Protein AF-A0A2V7Y3M6-F1 (afdb_monomer)

Solvent-accessible surface area (backbone atoms only — not comparable to full-atom values): 28919 Å² total; per-residue (Å²): 132,82,66,68,63,63,57,52,54,53,49,52,51,51,51,50,50,49,43,51,53,42,37,55,42,20,56,17,29,78,32,62,49,67,65,28,40,53,44,47,48,45,1,38,44,25,54,43,67,71,49,81,38,46,51,26,50,72,40,78,95,58,60,20,26,32,31,8,20,54,44,14,47,62,33,9,50,41,31,71,76,43,64,44,71,60,30,30,38,53,51,43,25,49,48,34,48,51,34,49,50,51,52,32,55,52,46,38,70,76,40,69,86,49,59,60,68,58,50,44,50,45,60,65,57,21,42,47,45,44,57,49,21,16,36,66,35,56,65,19,67,27,47,36,24,30,37,40,20,51,57,6,45,38,37,41,24,74,70,52,37,80,75,85,48,58,53,46,59,14,20,15,30,30,20,23,13,41,33,42,21,47,14,43,40,84,44,30,66,69,49,50,62,56,53,54,51,26,46,55,54,27,43,76,76,33,66,69,54,22,51,46,31,53,52,26,15,50,54,19,22,47,64,44,33,53,52,33,47,65,21,36,67,76,46,34,77,70,62,25,40,32,49,51,71,64,44,62,39,83,50,89,69,62,76,70,52,46,59,54,41,43,54,42,48,40,32,42,55,14,42,45,42,71,79,74,68,32,96,42,75,47,47,36,52,49,52,40,63,79,37,57,83,49,42,66,34,48,52,55,25,41,47,43,18,53,50,43,36,52,48,49,63,55,52,68,74,56,86,66,94,63,65,90,39,48,66,44,50,49,54,49,54,54,52,48,38,50,49,55,49,59,52,48,26,32,37,75,64,77,90,50,56,74,66,50,47,57,52,35,58,57,29,37,51,48,47,52,58,46,45,62,78,61,71,42,75,70,51,52,52,52,50,50,52,50,49,52,37,37,49,53,34,53,55,50,49,25,64,70,36,31,76,40,10,54,68,60,61,38,65,38,50,37,44,15,47,64,66,40,39,43,50,42,61,54,76,71,57,85,70,40,71,70,43,74,72,36,81,86,61,60,80,71,67,83,56,91,57,56,46,56,73,29,44,39,80,75,45,76,47,79,47,59,69,94,44,28,36,36,32,47,35,28,42,32,23,70,28,86,78,42,14,33,30,50,38,26,35,38,41,41,26,18,28,89,88,65,49,75,78,46,74,49,74,52,68,41,76,48,79,41,42,46,69,35,74,48,75,49,79,43,74,77,31,74,52,64,86,61,47,74,46,74,48,78,44,78,76,38,41,49,82,28,47,24,72,70,65,71,69,46,75,75,77,74,77,72,77,78,130

pLDDT: mean 93.57, std 9.63, range [36.75, 98.88]

Nearest PDB structures (foldseek):
  6hpd-assembly1_A  TM=5.943E-01  e=6.501E-02  Formosa agariphila KMM 3901
  5t9g-assembly1_A  TM=5.986E-01  e=7.079E-02  Bacteroides uniformis
  5t9a-assembly2_B  TM=5.410E-01  e=1.232E-01  Bacteroides uniformis
  5vi0-assembly1_A  TM=1.814E-01  e=8.804E-04  Pseudomonas fluorescens
  3fn9-assembly2_C  TM=4.479E-01  e=6.767E-01  Bacteroides fragilis NCTC 9343

Sequence (561 aa):
MQPRWRGTVAWTMALAAAFACRLAFGLSHDFWFEDETQIFLIGVRHHATGAWPYFGPDVVWTRSQIPGALQGLLVGLPMDVIAVPEAPFVLLNLLSTAALALLCAYVCRRLPSLPAWLVFGWALAAPWTLHYSTHVVNPSYVLPGSILFFLGFLETFPATSAGLLRLPLAAALMGFGVCWVMQLHLSWVLLVPFAALALAARAREGPGRFAVAAGAMAAGALGSGSLLLPTLWRFGADAGTGGVQRNLRPHLVAPWVLATIAGRFLSFASLEINRFLEITRSKRLFLLHAHPWLVPLAAVTALFGVLHPIAMAVLWFRRRAGPPEWAAIRWLAVGTVVLIYLSYFFAYEPPQAHAFYVVAPLALVYAFYSWNLIDAPRWRRVAAAALATSVAYHAGLAGVKSGRSLYHDRAVPAVAVLQRVPPVLARRREYSMDARLDPAAGREPDVPGEALRDLQLAASTWSRPWGIALWTLTVRNRATAAAYRDVRYQCRYRAADGRVVRESEGLLEEVVQPGTERTVEVVDGRTSEEAVSAELRLLGAEKLLPLRAALAPAPRASAAP

Secondary structure (DSSP, 8-state):
---HHHHHHHHHHHHHHHHHHHHHHHHTS--SSHHHHHHHHHHHHHHHH-----EEEEEGGGTEEEESSHHHHHHHHHHHHS-STTHHHHHHHHHHHHHHHHHHHHHHHH-TTS-HHHHHHHHHH-HHHHHTTTSSSHHHHHHHHHHHHHHHHHHHSGGG--SSS-HHHHHHHHHHHHHHHHTT-GGGGGHHHHHHHHHHHHHHT-HHHHHHHHHHHHHHHHHHHGGGHHHHHHHHHHHTTTTGGGGB---PPPTHHHHHHHHHHHHTTTT--HHHH-SSHHHHHHHHHH-GGGHHHHHHHHHHHHHHHHHHHHHTT------TTHHHHHHHHHHHHHHHHHHTTTBSS---GGGGGGGHHHHHHHHHHHHHTT--HHHHHHHHHHHHHHHHHHHHHHHHHGGGSTTTTTHHHHHHHHTT-GGGT----TT-HHHHT-TTS------TTHHHHHEEEEEEEEE-GGGEEEEEEEEEE--SS-EEEEEEEEEEEE-TTS-EEEEEEEEE---B-TT-EEEEEEEEEE--TT--EEEEEEEEEEEE--HHHHTSPPPP-----

Foldseek 3Di:
DPDPVVVVVVVVVVLVVLLVLLQLLQQLFFQLDPQNLQLLLLQLLCQLPVDQSQWHGADVVLLFTQGFRLSNCLNNVLCNVPLANSSSLSSQSVLLSVLQVVLLVVLCVQQVLDDSCLSNLLSSQAPLSSVLGRYRGLSNQLRNLLSLQVQLLLCLAVLRRPPPDDLLSSLLSNLLSLLSNSRRAPLSVLSVVSNVNSLVNQVVVHDVSSCSSVVSSVVSNCVNNVRLVVLCVVLNPPCSNRSCLSQFDADDDDPCLLVVLLLLLLLLSWLACPVPQDPDPLSNVVLCVVPVVLVVLCVLSNVRSPVLSVLLVVLLPDPDPFRSSLVVLSVVSSVSSVSLSVVVSTGPDRSDSSNNCSCSSSSSSSSSSSCSVVDDPVVVVVSVVNSVSSSVSSVVSSVSSSCSGCVVCVLQSSLCRPLSPSLSSHQNDPSGPVCVVDPVVPPPPQPFCPQVVFKDFPDWDWDQVPQWIKIWTKIFGQDPWKKWAFWKKKKFFAAPVRDTQDIDIGTDSDIHAHGDMDIDMDTGGGHDPRGPDMDMDTRGTGIGGHSVNSPDPDPDPPPDD

Mean predicted aligned error: 4.74 Å

Structure (mmCIF, N/CA/C/O backbone):
data_AF-A0A2V7Y3M6-F1
#
_entry.id   AF-A0A2V7Y3M6-F1
#
loop_
_atom_site.group_PDB
_atom_site.id
_atom_site.type_symbol
_atom_site.label_atom_id
_atom_site.label_alt_id
_atom_site.label_comp_id
_atom_site.label_asym_id
_atom_site.label_entity_id
_atom_site.label_seq_id
_atom_site.pdbx_PDB_ins_code
_atom_site.Cartn_x
_atom_site.Cartn_y
_atom_site.Cartn_z
_atom_site.occupancy
_atom_site.B_iso_or_equiv
_atom_site.auth_seq_id
_atom_site.auth_comp_id
_atom_site.auth_asym_id
_atom_site.auth_atom_id
_atom_site.pdbx_PDB_model_num
ATOM 1 N N . MET A 1 1 ? 4.471 -19.618 40.803 1.00 41.97 1 MET A N 1
ATOM 2 C CA . MET A 1 1 ? 4.731 -18.409 39.988 1.00 41.97 1 MET A CA 1
ATOM 3 C C . MET A 1 1 ? 5.610 -18.795 38.806 1.00 41.97 1 MET A C 1
ATOM 5 O O . MET A 1 1 ? 6.800 -19.001 38.998 1.00 41.97 1 MET A O 1
ATOM 9 N N . GLN A 1 2 ? 5.049 -18.965 37.604 1.00 36.75 2 GLN A N 1
ATOM 10 C CA . GLN A 1 2 ? 5.895 -19.108 36.414 1.00 36.75 2 GLN A CA 1
ATOM 11 C C . GLN A 1 2 ? 6.606 -17.769 36.149 1.00 36.75 2 GLN A C 1
ATOM 13 O O . GLN A 1 2 ? 5.961 -16.720 36.240 1.00 36.75 2 GLN A O 1
ATOM 18 N N . PRO A 1 3 ? 7.918 -17.766 35.867 1.00 39.66 3 PRO A N 1
ATOM 19 C CA . PRO A 1 3 ? 8.665 -16.532 35.700 1.00 39.66 3 PRO A CA 1
ATOM 20 C C . PRO A 1 3 ? 8.133 -15.710 34.519 1.00 39.66 3 PRO A C 1
ATOM 22 O O . PRO A 1 3 ? 8.209 -16.139 33.367 1.00 39.66 3 PRO A O 1
ATOM 25 N N . ARG A 1 4 ? 7.650 -14.494 34.808 1.00 58.94 4 ARG A N 1
ATOM 26 C CA . ARG A 1 4 ? 7.164 -13.511 33.819 1.00 58.94 4 ARG A CA 1
ATOM 27 C C . ARG A 1 4 ? 8.164 -13.246 32.676 1.00 58.94 4 ARG A C 1
ATOM 29 O O . ARG A 1 4 ? 7.734 -12.913 31.578 1.00 58.94 4 ARG A O 1
ATOM 36 N N . TRP A 1 5 ? 9.469 -13.458 32.892 1.00 54.53 5 TRP A N 1
ATOM 37 C CA . TRP A 1 5 ? 10.514 -13.241 31.880 1.00 54.53 5 TRP A CA 1
ATOM 38 C C . TRP A 1 5 ? 10.468 -14.230 30.705 1.00 54.53 5 TRP A C 1
ATOM 40 O O . TRP A 1 5 ? 10.748 -13.829 29.577 1.00 54.53 5 TRP A O 1
ATOM 50 N N . ARG A 1 6 ? 10.054 -15.492 30.922 1.00 64.31 6 ARG A N 1
ATOM 51 C CA . ARG A 1 6 ? 9.938 -16.481 29.829 1.00 64.31 6 ARG A CA 1
ATOM 52 C C . ARG A 1 6 ? 8.877 -16.067 28.809 1.00 64.31 6 ARG A C 1
ATOM 54 O O . ARG A 1 6 ? 9.055 -16.289 27.616 1.00 64.31 6 ARG A O 1
ATOM 61 N N . GLY A 1 7 ? 7.812 -15.411 29.277 1.00 82.06 7 GLY A N 1
ATOM 62 C CA . GLY A 1 7 ? 6.776 -14.842 28.418 1.00 82.06 7 GLY A CA 1
ATOM 63 C C . GLY A 1 7 ? 7.299 -13.688 27.564 1.00 82.06 7 GLY A C 1
ATOM 64 O O . GLY A 1 7 ? 7.069 -13.679 26.360 1.00 82.06 7 GLY A O 1
ATOM 65 N N . THR A 1 8 ? 8.041 -12.748 28.158 1.00 86.12 8 THR A N 1
ATOM 66 C CA . THR A 1 8 ? 8.584 -11.590 27.429 1.00 86.12 8 THR A CA 1
ATOM 67 C C . THR A 1 8 ? 9.557 -12.010 26.332 1.00 86.12 8 THR A C 1
ATOM 69 O O . THR A 1 8 ? 9.418 -11.553 25.204 1.00 86.12 8 THR A O 1
ATOM 72 N N . VAL A 1 9 ? 10.499 -12.915 26.625 1.00 89.19 9 VAL A N 1
ATOM 73 C CA . VAL A 1 9 ? 11.475 -13.385 25.625 1.00 89.19 9 VAL A CA 1
ATOM 74 C C . VAL A 1 9 ? 10.773 -14.085 24.462 1.00 89.19 9 VAL A C 1
ATOM 76 O O . VAL A 1 9 ? 11.040 -13.756 23.309 1.00 89.19 9 VAL A O 1
ATOM 79 N N . ALA A 1 10 ? 9.835 -14.995 24.741 1.00 90.38 10 ALA A N 1
ATOM 80 C CA . ALA A 1 10 ? 9.083 -15.685 23.694 1.00 90.38 10 ALA A CA 1
ATOM 81 C C . ALA A 1 10 ? 8.292 -14.708 22.804 1.00 90.38 10 ALA A C 1
ATOM 83 O O . ALA A 1 10 ? 8.295 -14.854 21.584 1.00 90.38 10 ALA A O 1
ATOM 84 N N . TRP A 1 11 ? 7.667 -13.682 23.392 1.00 90.88 11 TRP A N 1
ATOM 85 C CA . TRP A 1 11 ? 6.957 -12.644 22.638 1.00 90.88 11 TRP A CA 1
ATOM 86 C C . TRP A 1 11 ? 7.885 -11.786 21.782 1.00 90.88 11 TRP A C 1
ATOM 88 O O . TRP A 1 11 ? 7.572 -11.537 20.619 1.00 90.88 11 TRP A O 1
ATOM 98 N N . THR A 1 12 ? 9.031 -11.368 22.320 1.00 93.19 12 THR A N 1
ATOM 99 C CA . THR A 1 12 ? 10.034 -10.620 21.554 1.00 93.19 12 THR A CA 1
ATOM 100 C C . THR A 1 12 ? 10.541 -11.443 20.373 1.00 93.19 12 THR A C 1
ATOM 102 O O . THR A 1 12 ? 10.586 -10.938 19.255 1.00 93.19 12 THR A O 1
ATOM 105 N N . MET A 1 13 ? 10.842 -12.728 20.586 1.00 95.25 13 MET A N 1
ATOM 106 C CA . MET A 1 13 ? 11.261 -13.636 19.514 1.00 95.25 13 MET A CA 1
ATOM 107 C C . MET A 1 13 ? 10.159 -13.845 18.471 1.00 95.25 13 MET A C 1
ATOM 109 O O . MET A 1 13 ? 10.444 -13.837 17.278 1.00 95.25 13 MET A O 1
ATOM 113 N N . ALA A 1 14 ? 8.899 -13.976 18.893 1.00 94.31 14 ALA A N 1
ATOM 114 C CA . ALA A 1 14 ? 7.768 -14.105 17.977 1.00 94.31 14 ALA A CA 1
ATOM 115 C C . ALA A 1 14 ? 7.570 -12.843 17.120 1.00 94.31 14 ALA A C 1
ATOM 117 O O . ALA A 1 14 ? 7.329 -12.952 15.919 1.00 94.31 14 ALA A O 1
ATOM 118 N N . LEU A 1 15 ? 7.711 -11.648 17.704 1.00 95.50 15 LEU A N 1
ATOM 119 C CA . LEU A 1 15 ? 7.644 -10.387 16.960 1.00 95.50 15 LEU A CA 1
ATOM 120 C C . LEU A 1 15 ? 8.829 -10.217 16.006 1.00 95.50 15 LEU A C 1
ATOM 122 O O . LEU A 1 15 ? 8.625 -9.790 14.873 1.00 95.50 15 LEU A O 1
ATOM 126 N N . ALA A 1 16 ? 10.039 -10.590 16.426 1.00 97.62 16 ALA A N 1
ATOM 127 C CA . ALA A 1 16 ? 11.216 -10.579 15.561 1.00 97.62 16 ALA A CA 1
ATOM 128 C C . ALA A 1 16 ? 11.060 -11.555 14.382 1.00 97.62 16 ALA A C 1
ATOM 130 O O . ALA A 1 16 ? 11.343 -11.194 13.242 1.00 97.62 16 ALA A O 1
ATOM 131 N N . ALA A 1 17 ? 10.535 -12.758 14.630 1.00 97.06 17 ALA A N 1
ATOM 132 C CA . ALA A 1 17 ? 10.226 -13.726 13.581 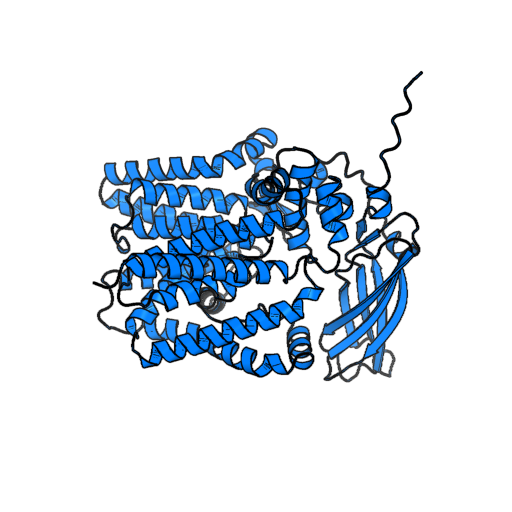1.00 97.06 17 ALA A CA 1
ATOM 133 C C . ALA A 1 17 ? 9.138 -13.206 12.629 1.00 97.06 17 ALA A C 1
ATOM 135 O O . ALA A 1 17 ? 9.282 -13.326 11.414 1.00 97.06 17 ALA A O 1
ATOM 136 N N . ALA A 1 18 ? 8.080 -12.578 13.154 1.00 96.50 18 ALA A N 1
ATOM 137 C CA . ALA A 1 18 ? 7.036 -11.971 12.332 1.00 96.50 18 ALA A CA 1
ATOM 138 C C . ALA A 1 18 ? 7.582 -10.821 11.473 1.00 96.50 18 ALA A C 1
ATOM 140 O O . ALA A 1 18 ? 7.265 -10.749 10.288 1.00 96.50 18 ALA A O 1
ATOM 141 N N . PHE A 1 19 ? 8.439 -9.963 12.036 1.00 98.38 19 PHE A N 1
ATOM 142 C CA . PHE A 1 19 ? 9.156 -8.931 11.287 1.00 98.38 19 PHE A CA 1
ATOM 143 C C . PHE A 1 19 ? 10.001 -9.544 10.163 1.00 98.38 19 PHE A C 1
ATOM 145 O O . PHE A 1 19 ? 9.866 -9.130 9.016 1.00 98.38 19 PHE A O 1
ATOM 152 N N . ALA A 1 20 ? 10.813 -10.562 10.465 1.00 98.25 20 ALA A N 1
ATOM 153 C CA . ALA A 1 20 ? 11.658 -11.225 9.476 1.00 98.25 20 ALA A CA 1
ATOM 154 C C . ALA A 1 20 ? 10.833 -11.868 8.349 1.00 98.25 20 ALA A C 1
ATOM 156 O O . ALA A 1 20 ? 11.165 -11.704 7.179 1.00 98.25 20 ALA A O 1
ATOM 157 N N . CYS A 1 21 ? 9.719 -12.530 8.681 1.00 97.88 21 CYS A N 1
ATOM 158 C CA . CYS A 1 21 ? 8.809 -13.108 7.689 1.00 97.88 21 CYS A CA 1
ATOM 159 C C . CYS A 1 21 ? 8.184 -12.031 6.793 1.00 97.88 21 CYS A C 1
ATOM 161 O O . CYS A 1 21 ? 8.125 -12.200 5.578 1.00 97.88 21 CYS A O 1
ATOM 163 N N . ARG A 1 22 ? 7.732 -10.916 7.379 1.00 98.19 22 ARG A N 1
ATOM 164 C CA . ARG A 1 22 ? 7.139 -9.788 6.643 1.00 98.19 22 ARG A CA 1
ATOM 165 C C . ARG A 1 22 ? 8.155 -9.114 5.723 1.00 98.19 22 ARG A C 1
ATOM 167 O O . ARG A 1 22 ? 7.837 -8.848 4.567 1.00 98.19 22 ARG A O 1
ATOM 174 N N . LEU A 1 23 ? 9.381 -8.919 6.208 1.00 98.44 23 LEU A N 1
ATOM 175 C CA . LEU A 1 23 ? 10.483 -8.379 5.420 1.00 98.44 23 LEU A CA 1
ATOM 176 C C . LEU A 1 23 ? 10.845 -9.311 4.259 1.00 98.44 23 LEU A C 1
ATOM 178 O O . LEU A 1 23 ? 10.915 -8.853 3.124 1.00 98.44 23 LEU A O 1
ATOM 182 N N . ALA A 1 24 ? 11.012 -10.610 4.519 1.00 97.94 24 ALA A N 1
ATOM 183 C CA . ALA A 1 24 ? 11.293 -11.601 3.482 1.00 97.94 24 ALA A CA 1
ATOM 184 C C . ALA A 1 24 ? 10.176 -11.658 2.429 1.00 97.94 24 ALA A C 1
ATOM 186 O O . ALA A 1 24 ? 10.457 -11.724 1.234 1.00 97.94 24 ALA A O 1
ATOM 187 N N . PHE A 1 25 ? 8.915 -11.569 2.862 1.00 98.00 25 PHE A N 1
ATOM 188 C CA . PHE A 1 25 ? 7.766 -11.489 1.966 1.00 98.00 25 PHE A CA 1
ATOM 189 C C . PHE A 1 25 ? 7.832 -10.247 1.067 1.00 98.00 25 PHE A C 1
ATOM 191 O O . PHE A 1 25 ? 7.741 -10.377 -0.149 1.00 98.00 25 PHE A O 1
ATOM 198 N N . GLY A 1 26 ? 8.045 -9.058 1.643 1.00 97.25 26 GLY A N 1
ATOM 199 C CA . GLY A 1 26 ? 8.154 -7.809 0.882 1.00 97.25 26 GLY A CA 1
ATOM 200 C C . GLY A 1 26 ? 9.325 -7.800 -0.101 1.00 97.25 26 GLY A C 1
ATOM 201 O O . GLY A 1 26 ? 9.169 -7.371 -1.239 1.00 97.25 26 GLY A O 1
ATOM 202 N N . LEU A 1 27 ? 10.471 -8.342 0.314 1.00 97.31 27 LEU A N 1
ATOM 203 C CA . LEU A 1 27 ? 11.674 -8.482 -0.510 1.00 97.31 27 LEU A CA 1
ATOM 204 C C . LEU A 1 27 ? 11.543 -9.511 -1.640 1.00 97.31 27 LEU A C 1
ATOM 206 O O . LEU A 1 27 ? 12.323 -9.458 -2.583 1.00 97.31 27 LEU A O 1
ATOM 210 N N . SER A 1 28 ? 10.587 -10.437 -1.547 1.00 96.69 28 SER A N 1
ATOM 211 C CA . SER A 1 28 ? 10.318 -11.454 -2.576 1.00 96.69 28 SER A CA 1
ATOM 212 C C . SER A 1 28 ? 9.173 -11.060 -3.511 1.00 96.69 28 SER A C 1
ATOM 214 O O . SER A 1 28 ? 8.816 -11.830 -4.399 1.00 96.69 28 SER A O 1
ATOM 216 N N . HIS A 1 29 ? 8.557 -9.898 -3.293 1.00 93.50 29 HIS A N 1
ATOM 217 C CA . HIS A 1 29 ? 7.402 -9.448 -4.057 1.00 93.50 29 HIS A CA 1
ATOM 218 C C . HIS A 1 29 ? 7.790 -8.446 -5.149 1.00 93.50 29 HIS A C 1
ATOM 220 O O . HIS A 1 29 ? 8.953 -8.094 -5.298 1.00 93.50 29 HIS A O 1
ATOM 226 N N . ASP A 1 30 ? 6.792 -8.021 -5.914 1.00 92.44 30 ASP A N 1
ATOM 227 C CA . ASP A 1 30 ? 6.889 -7.223 -7.126 1.00 92.44 30 ASP A CA 1
ATOM 228 C C . ASP A 1 30 ? 7.652 -5.902 -6.857 1.00 92.44 30 ASP A C 1
ATOM 230 O O . ASP A 1 30 ? 7.295 -5.149 -5.952 1.00 92.44 30 ASP A O 1
ATOM 234 N N . PHE A 1 31 ? 8.727 -5.640 -7.611 1.00 95.56 31 PHE A N 1
ATOM 235 C CA . PHE A 1 31 ? 9.519 -4.393 -7.531 1.00 95.56 31 PHE A CA 1
ATOM 236 C C . PHE A 1 31 ? 9.559 -3.627 -8.858 1.00 95.56 31 PHE A C 1
ATOM 238 O O . PHE A 1 31 ? 9.617 -2.400 -8.871 1.00 95.56 31 PHE A O 1
ATOM 245 N N . TRP A 1 32 ? 9.528 -4.355 -9.974 1.00 94.00 32 TRP A N 1
ATOM 246 C CA . TRP A 1 32 ? 9.719 -3.795 -11.315 1.00 94.00 32 TRP A CA 1
ATOM 247 C C . TRP A 1 32 ? 8.474 -3.145 -11.906 1.00 94.00 32 TRP A C 1
ATOM 249 O O . TRP A 1 32 ? 8.559 -2.510 -12.953 1.00 94.00 32 TRP A O 1
ATOM 259 N N . PHE A 1 33 ? 7.345 -3.228 -11.206 1.00 91.69 33 PHE A N 1
ATOM 260 C CA . PHE A 1 33 ? 6.173 -2.447 -11.551 1.00 91.69 33 PHE A CA 1
ATOM 261 C C . PHE A 1 33 ? 6.468 -0.949 -11.452 1.00 91.69 33 PHE A C 1
ATOM 263 O O . PHE A 1 33 ? 7.284 -0.471 -10.655 1.00 91.69 33 PHE A O 1
ATOM 270 N N . GLU A 1 34 ? 5.774 -0.215 -12.312 1.00 91.12 34 GLU A N 1
ATOM 271 C CA . GLU A 1 34 ? 5.958 1.215 -12.496 1.00 91.12 34 GLU A CA 1
ATOM 272 C C . GLU A 1 34 ? 5.750 1.988 -11.181 1.00 91.12 34 GLU A C 1
ATOM 274 O O . GLU A 1 34 ? 6.570 2.831 -10.834 1.00 91.12 34 GLU A O 1
ATOM 279 N N . ASP A 1 35 ? 4.706 1.701 -10.397 1.00 93.00 35 ASP A N 1
ATOM 280 C CA . ASP A 1 35 ? 4.457 2.447 -9.156 1.00 93.00 35 ASP A CA 1
ATOM 281 C C . ASP A 1 35 ? 5.563 2.215 -8.112 1.00 93.00 35 ASP A C 1
ATOM 283 O O . ASP A 1 35 ? 6.096 3.179 -7.563 1.00 93.00 35 ASP A O 1
ATOM 287 N N . GLU A 1 36 ? 5.976 0.970 -7.880 1.00 95.81 36 GLU A N 1
ATOM 288 C CA . GLU A 1 36 ? 7.053 0.601 -6.958 1.00 95.81 36 GLU A CA 1
ATOM 289 C C . GLU A 1 36 ? 8.380 1.254 -7.350 1.00 95.81 36 GLU A C 1
ATOM 291 O O . GLU A 1 36 ? 9.049 1.884 -6.522 1.00 95.81 36 GLU A O 1
ATOM 296 N N . THR A 1 37 ? 8.724 1.177 -8.637 1.00 95.38 37 THR A N 1
ATOM 297 C CA . THR A 1 37 ? 9.925 1.810 -9.186 1.00 95.38 37 THR A CA 1
ATOM 298 C C . THR A 1 37 ? 9.876 3.325 -8.986 1.00 95.38 37 THR A C 1
ATOM 300 O O . THR A 1 37 ? 10.858 3.919 -8.537 1.00 95.38 37 THR A O 1
ATOM 303 N N . GLN A 1 38 ? 8.749 3.972 -9.293 1.00 95.81 38 GLN A N 1
ATOM 304 C CA . GLN A 1 38 ? 8.611 5.424 -9.178 1.00 95.81 38 GLN A CA 1
ATOM 305 C C . GLN A 1 38 ? 8.709 5.888 -7.721 1.00 95.81 38 GLN A C 1
ATOM 307 O O . GLN A 1 38 ? 9.372 6.890 -7.450 1.00 95.81 38 GLN A O 1
ATOM 312 N N . ILE A 1 39 ? 8.126 5.149 -6.770 1.00 97.62 39 ILE A N 1
ATOM 313 C CA . ILE A 1 39 ? 8.270 5.438 -5.336 1.00 97.62 39 ILE A CA 1
ATOM 314 C C . ILE A 1 39 ? 9.717 5.269 -4.876 1.00 97.62 39 ILE A C 1
ATOM 316 O O . ILE A 1 39 ? 10.242 6.139 -4.173 1.00 97.62 39 ILE A O 1
ATOM 320 N N . PHE A 1 40 ? 10.379 4.191 -5.296 1.00 97.94 40 PHE A N 1
ATOM 321 C CA . PHE A 1 40 ? 11.787 3.962 -4.990 1.00 97.94 40 PHE A CA 1
ATOM 322 C C . PHE A 1 40 ? 12.672 5.087 -5.552 1.00 97.94 40 PHE A C 1
ATOM 324 O O . PHE A 1 40 ? 13.532 5.626 -4.853 1.00 97.94 40 PHE A O 1
ATOM 331 N N . LEU A 1 41 ? 12.406 5.512 -6.791 1.00 96.50 41 LEU A N 1
ATOM 332 C CA . LEU A 1 41 ? 13.154 6.546 -7.501 1.00 96.50 41 LEU A CA 1
ATOM 333 C C . LEU A 1 41 ? 13.095 7.919 -6.814 1.00 96.50 41 LEU A C 1
ATOM 335 O O . LEU A 1 41 ? 14.102 8.628 -6.817 1.00 96.50 41 LEU A O 1
ATOM 339 N N . ILE A 1 42 ? 11.968 8.296 -6.191 1.00 96.19 42 ILE A N 1
ATOM 340 C CA . ILE A 1 42 ? 11.871 9.546 -5.409 1.00 96.19 42 ILE A CA 1
ATOM 341 C C . ILE A 1 42 ? 12.941 9.558 -4.301 1.00 96.19 42 ILE A C 1
ATOM 343 O O . ILE A 1 42 ? 13.650 10.552 -4.133 1.00 96.19 42 ILE A O 1
ATOM 347 N N . GLY A 1 43 ? 13.102 8.445 -3.577 1.00 97.56 43 GLY A N 1
ATOM 348 C CA . GLY A 1 43 ? 14.104 8.327 -2.515 1.00 97.56 43 GLY A CA 1
ATOM 349 C C . GLY A 1 43 ? 15.539 8.224 -3.029 1.00 97.56 43 GLY A C 1
ATOM 350 O O . GLY A 1 43 ? 16.416 8.897 -2.494 1.00 97.56 43 GLY A O 1
ATOM 351 N N . VAL A 1 44 ? 15.783 7.460 -4.102 1.00 97.38 44 VAL A N 1
ATOM 352 C CA . VAL A 1 44 ? 17.122 7.365 -4.720 1.00 97.38 44 VAL A CA 1
ATOM 353 C C . VAL A 1 44 ? 17.601 8.732 -5.200 1.00 97.38 44 VAL A C 1
ATOM 355 O O . VAL A 1 44 ? 18.771 9.062 -5.041 1.00 97.38 44 VAL A O 1
ATOM 358 N N . ARG A 1 45 ? 16.712 9.568 -5.750 1.00 95.12 45 ARG A N 1
ATOM 359 C CA . ARG A 1 45 ? 17.064 10.935 -6.161 1.00 95.12 45 ARG A CA 1
ATOM 360 C C . ARG A 1 45 ? 17.440 11.822 -4.979 1.00 95.12 45 ARG A C 1
ATOM 362 O O . ARG A 1 45 ? 18.421 12.559 -5.082 1.00 95.12 45 ARG A O 1
ATOM 369 N N . HIS A 1 46 ? 16.697 11.740 -3.875 1.00 95.88 46 HIS A N 1
ATOM 370 C CA . HIS A 1 46 ? 17.067 12.424 -2.636 1.00 95.88 46 HIS A CA 1
ATOM 371 C C . HIS A 1 46 ? 18.461 11.985 -2.164 1.00 95.88 46 HIS A C 1
ATOM 373 O O . HIS A 1 46 ? 19.342 12.829 -2.027 1.00 95.88 46 HIS A O 1
ATOM 379 N N . HIS A 1 47 ? 18.686 10.674 -2.036 1.00 97.38 47 HIS A N 1
ATOM 380 C CA . HIS A 1 47 ? 19.971 10.093 -1.633 1.00 97.38 47 HIS A CA 1
ATOM 381 C C . HIS A 1 47 ? 21.131 10.513 -2.552 1.00 97.38 47 HIS A C 1
ATOM 383 O O . HIS A 1 47 ? 22.223 10.868 -2.104 1.00 97.38 47 HIS A O 1
ATOM 389 N N . ALA A 1 48 ? 20.895 10.497 -3.865 1.00 96.00 48 ALA A N 1
ATOM 390 C CA . ALA A 1 48 ? 21.920 10.782 -4.856 1.00 96.00 48 ALA A CA 1
ATOM 391 C C . ALA A 1 48 ? 22.357 12.251 -4.853 1.00 96.00 48 ALA A C 1
ATOM 393 O O . ALA A 1 48 ? 23.545 12.545 -4.971 1.00 96.00 48 ALA A O 1
ATOM 394 N N . THR A 1 49 ? 21.399 13.169 -4.715 1.00 93.81 49 THR A N 1
ATOM 395 C CA . THR A 1 49 ? 21.627 14.609 -4.920 1.00 93.81 49 THR A CA 1
ATOM 396 C C . THR A 1 49 ? 21.711 15.414 -3.625 1.00 93.81 49 THR A C 1
ATOM 398 O O . THR A 1 49 ? 22.166 16.554 -3.647 1.00 93.81 49 THR A O 1
ATOM 401 N N . GLY A 1 50 ? 21.226 14.870 -2.505 1.00 94.19 50 GLY A N 1
ATOM 402 C CA . GLY A 1 50 ? 20.992 15.619 -1.268 1.00 94.19 50 GLY A CA 1
ATOM 403 C C . GLY A 1 50 ? 19.861 16.652 -1.372 1.00 94.19 50 GLY A C 1
ATOM 404 O O . GLY A 1 50 ? 19.611 17.387 -0.417 1.00 94.19 50 GLY A O 1
ATOM 405 N N . ALA A 1 51 ? 19.164 16.739 -2.512 1.00 92.44 51 ALA A N 1
ATOM 406 C CA . ALA A 1 51 ? 18.095 17.707 -2.710 1.00 92.44 51 ALA A CA 1
ATOM 407 C C . ALA A 1 51 ? 16.859 17.343 -1.880 1.00 92.44 51 ALA A C 1
ATOM 409 O O . ALA A 1 51 ? 16.496 16.172 -1.745 1.00 92.44 51 ALA A O 1
ATOM 410 N N . TRP A 1 52 ? 16.174 18.360 -1.356 1.00 95.75 52 TRP A N 1
ATOM 411 C CA . TRP A 1 52 ? 14.914 18.169 -0.644 1.00 95.75 52 TRP A CA 1
ATOM 412 C C . TRP A 1 52 ? 13.838 17.599 -1.588 1.00 95.75 52 TRP A C 1
ATOM 414 O O . TRP A 1 52 ? 13.590 18.202 -2.638 1.00 95.75 52 TRP A O 1
ATOM 424 N N . PRO A 1 53 ? 13.174 16.476 -1.248 1.00 95.31 53 PRO A N 1
ATOM 425 C CA . PRO A 1 53 ? 12.123 15.919 -2.088 1.00 95.31 53 PRO A CA 1
ATOM 426 C C . PRO A 1 53 ? 10.849 16.739 -1.873 1.00 95.31 53 PRO A C 1
ATOM 428 O O . PRO A 1 53 ? 10.146 16.560 -0.892 1.00 95.31 53 PRO A O 1
ATOM 431 N N . TYR A 1 54 ? 10.556 17.707 -2.737 1.00 95.69 54 TYR A N 1
ATOM 432 C CA . TYR A 1 54 ? 9.403 18.591 -2.521 1.00 95.69 54 TYR A CA 1
ATOM 433 C C . TYR A 1 54 ? 8.058 17.897 -2.764 1.00 95.69 54 TYR A C 1
ATOM 435 O O . TYR A 1 54 ? 7.054 18.265 -2.146 1.00 95.69 54 TYR A O 1
ATOM 443 N N . PHE A 1 55 ? 8.028 16.899 -3.641 1.00 95.88 55 PHE A N 1
ATOM 444 C CA . PHE A 1 55 ? 6.823 16.159 -3.976 1.00 95.88 55 PHE A CA 1
ATOM 445 C C . PHE A 1 55 ? 7.007 14.662 -3.718 1.00 95.88 55 PHE A C 1
ATOM 447 O O . PHE A 1 55 ? 8.102 14.104 -3.790 1.00 95.88 55 PHE A O 1
ATOM 454 N N . GLY A 1 56 ? 5.896 14.025 -3.373 1.00 95.12 56 GLY A N 1
ATOM 455 C CA . GLY A 1 56 ? 5.771 12.602 -3.139 1.00 95.12 56 GLY A CA 1
ATOM 456 C C . GLY A 1 56 ? 5.205 11.865 -4.363 1.00 95.12 56 GLY A C 1
ATOM 457 O O . GLY A 1 56 ? 5.535 12.203 -5.507 1.00 95.12 56 GLY A O 1
ATOM 458 N N . PRO A 1 57 ? 4.365 10.837 -4.138 1.00 95.50 57 PRO A N 1
ATOM 459 C CA . PRO A 1 57 ? 3.836 9.972 -5.191 1.00 95.50 57 PRO A CA 1
ATOM 460 C C . PRO A 1 57 ? 3.090 10.726 -6.292 1.00 95.50 57 PRO A C 1
ATOM 462 O O . PRO A 1 57 ? 2.380 11.700 -6.028 1.00 95.50 57 PRO A O 1
ATOM 465 N N . ASP A 1 58 ? 3.187 10.224 -7.521 1.00 94.44 58 ASP A N 1
ATOM 466 C CA . ASP A 1 58 ? 2.333 10.691 -8.611 1.00 94.44 58 ASP A CA 1
ATOM 467 C C . ASP A 1 58 ? 0.915 10.133 -8.484 1.00 94.44 58 ASP A C 1
ATOM 469 O O . ASP A 1 58 ? 0.691 9.030 -7.989 1.00 94.44 58 ASP A O 1
ATOM 473 N N . VAL A 1 59 ? -0.037 10.870 -9.043 1.00 92.75 59 VAL A N 1
ATOM 474 C CA . VAL A 1 59 ? -1.406 10.418 -9.269 1.00 92.75 59 VAL A CA 1
ATOM 475 C C . VAL A 1 59 ? -1.617 10.335 -10.776 1.00 92.75 59 VAL A C 1
ATOM 477 O O . VAL A 1 59 ? -1.822 11.346 -11.457 1.00 92.75 59 VAL A O 1
ATOM 480 N N . VAL A 1 60 ? -1.505 9.114 -11.303 1.00 90.25 60 VAL A N 1
ATOM 481 C CA . VAL A 1 60 ? -1.384 8.834 -12.745 1.00 90.25 60 VAL A CA 1
ATOM 482 C C . VAL A 1 60 ? -2.573 9.362 -13.544 1.00 90.25 60 VAL A C 1
ATOM 484 O O . VAL A 1 60 ? -2.396 10.033 -14.560 1.00 90.25 60 VAL A O 1
ATOM 487 N N . TRP A 1 61 ? -3.788 9.139 -13.048 1.00 86.56 61 TRP A N 1
ATOM 488 C CA . TRP A 1 61 ? -5.027 9.474 -13.753 1.00 86.56 61 TRP A CA 1
ATOM 489 C C . TRP A 1 61 ? -5.216 10.964 -14.020 1.00 86.56 61 TRP A C 1
ATOM 491 O O . TRP A 1 61 ? -5.805 11.342 -15.030 1.00 86.56 61 TRP A O 1
ATOM 501 N N . THR A 1 62 ? -4.701 11.815 -13.137 1.00 89.69 62 THR A N 1
ATOM 502 C CA . THR A 1 62 ? -4.852 13.273 -13.232 1.00 89.69 62 THR A CA 1
ATOM 503 C C . THR A 1 62 ? -3.545 13.987 -13.527 1.00 89.69 62 THR A C 1
ATOM 505 O O . THR A 1 62 ? -3.510 15.221 -13.550 1.00 89.69 62 THR A O 1
ATOM 508 N N . ARG A 1 63 ? -2.470 13.221 -13.766 1.00 92.75 63 ARG A N 1
ATOM 509 C CA . ARG A 1 63 ? -1.119 13.735 -14.014 1.00 92.75 63 ARG A CA 1
ATOM 510 C C . ARG A 1 63 ? -0.714 14.770 -12.956 1.00 92.75 63 ARG A C 1
ATOM 512 O O . ARG A 1 63 ? -0.237 15.863 -13.280 1.00 92.75 63 ARG A O 1
ATOM 519 N N . SER A 1 64 ? -1.003 14.457 -11.693 1.00 92.88 64 SER A N 1
ATOM 520 C CA . SER A 1 64 ? -0.707 15.291 -10.521 1.00 92.88 64 SER A CA 1
ATOM 521 C C . SER A 1 64 ? 0.302 14.605 -9.598 1.00 92.88 64 SER A C 1
ATOM 523 O O . SER A 1 64 ? 0.669 13.456 -9.835 1.00 92.88 64 SER A O 1
ATOM 525 N N . GLN A 1 65 ? 0.788 15.316 -8.583 1.00 94.19 65 GLN A N 1
ATOM 526 C CA . GLN A 1 65 ? 1.680 14.781 -7.553 1.00 94.19 65 GLN A CA 1
ATOM 527 C C . GLN A 1 65 ? 1.175 15.168 -6.169 1.00 94.19 65 GLN A C 1
ATOM 529 O O . GLN A 1 65 ? 0.659 16.265 -5.970 1.00 94.19 65 GLN A O 1
ATOM 534 N N . ILE A 1 66 ? 1.350 14.270 -5.208 1.00 96.25 66 ILE A N 1
ATOM 535 C CA . ILE A 1 66 ? 1.048 14.540 -3.806 1.00 96.25 66 ILE A CA 1
ATOM 536 C C . ILE A 1 66 ? 2.177 15.403 -3.231 1.00 96.25 66 ILE A C 1
ATOM 538 O O . ILE A 1 66 ? 3.343 15.060 -3.417 1.00 96.25 66 ILE A O 1
ATOM 542 N N . PRO A 1 67 ? 1.884 16.525 -2.559 1.00 96.19 67 PRO A N 1
ATOM 543 C CA . PRO A 1 67 ? 2.928 17.413 -2.072 1.00 96.19 67 PRO A CA 1
ATOM 544 C C . PRO A 1 67 ? 3.527 16.941 -0.742 1.00 96.19 67 PRO A C 1
ATOM 546 O O . PRO A 1 67 ? 2.850 16.323 0.081 1.00 96.19 67 PRO A O 1
ATOM 549 N N . GLY A 1 68 ? 4.788 17.308 -0.510 1.00 96.44 68 GLY A N 1
ATOM 550 C CA . GLY A 1 68 ? 5.506 17.064 0.739 1.00 96.44 68 GLY A CA 1
ATOM 551 C C . GLY A 1 68 ? 6.604 16.012 0.624 1.00 96.44 68 GLY A C 1
ATOM 552 O O . GLY A 1 68 ? 6.619 15.177 -0.278 1.00 96.44 68 GLY A O 1
ATOM 553 N N . ALA A 1 69 ? 7.537 16.070 1.573 1.00 97.69 69 ALA A N 1
ATOM 554 C CA . ALA A 1 69 ? 8.796 15.332 1.507 1.00 97.69 69 ALA A CA 1
ATOM 555 C C . ALA A 1 69 ? 8.756 13.917 2.056 1.00 97.69 69 ALA A C 1
ATOM 557 O O . ALA A 1 69 ? 9.682 13.136 1.833 1.00 97.69 69 ALA A O 1
ATOM 558 N N . LEU A 1 70 ? 7.696 13.577 2.783 1.00 98.44 70 LEU A N 1
ATOM 559 C CA . LEU A 1 70 ? 7.671 12.373 3.595 1.00 98.44 70 LEU A CA 1
ATOM 560 C C . LEU A 1 70 ? 7.962 11.095 2.791 1.00 98.44 70 LEU A C 1
ATOM 562 O O . LEU A 1 70 ? 8.769 10.290 3.242 1.00 98.44 70 LEU A O 1
ATOM 566 N N . GLN A 1 71 ? 7.384 10.914 1.596 1.00 98.06 71 GLN A N 1
ATOM 567 C CA . GLN A 1 71 ? 7.652 9.717 0.784 1.00 98.06 71 GLN A CA 1
ATOM 568 C C . GLN A 1 71 ? 9.129 9.601 0.392 1.00 98.06 71 GLN A C 1
ATOM 570 O O . GLN A 1 71 ? 9.716 8.528 0.530 1.00 98.06 71 GLN A O 1
ATOM 575 N N . GLY A 1 72 ? 9.725 10.697 -0.087 1.00 97.75 72 GLY A N 1
ATOM 576 C CA . GLY A 1 72 ? 11.125 10.720 -0.498 1.00 97.75 72 GLY A CA 1
ATOM 577 C C . GLY A 1 72 ? 12.070 10.485 0.671 1.00 97.75 72 GLY A C 1
ATOM 578 O O . GLY A 1 72 ? 13.019 9.724 0.534 1.00 97.75 72 GLY A O 1
ATOM 579 N N . LEU A 1 73 ? 11.769 11.049 1.843 1.00 98.62 73 LEU A N 1
ATOM 580 C CA . LEU A 1 73 ? 12.558 10.843 3.058 1.00 98.62 73 LEU A CA 1
ATOM 581 C C . LEU A 1 73 ? 12.433 9.412 3.599 1.00 98.62 73 LEU A C 1
ATOM 583 O O . LEU A 1 73 ? 13.437 8.812 3.969 1.00 98.62 73 LEU A O 1
ATOM 587 N N . LEU A 1 74 ? 11.231 8.824 3.598 1.00 98.69 74 LEU A N 1
ATOM 588 C CA . LEU A 1 74 ? 11.009 7.441 4.050 1.00 98.69 74 LEU A CA 1
ATOM 589 C C . LEU A 1 74 ? 11.712 6.395 3.176 1.00 98.69 74 LEU A C 1
ATOM 591 O O . LEU A 1 74 ? 11.931 5.273 3.629 1.00 98.69 74 LEU A O 1
ATOM 595 N N . VAL A 1 75 ? 12.055 6.746 1.937 1.00 98.62 75 VAL A N 1
ATOM 596 C CA . VAL A 1 75 ? 12.800 5.874 1.024 1.00 98.62 75 VAL A CA 1
ATOM 597 C C . VAL A 1 75 ? 14.288 6.241 0.992 1.00 98.62 75 VAL A C 1
ATOM 599 O O . VAL A 1 75 ? 15.125 5.352 1.033 1.00 98.62 75 VAL A O 1
ATOM 602 N N . GLY A 1 76 ? 14.641 7.525 0.950 1.00 98.44 76 GLY A N 1
ATOM 603 C CA . GLY A 1 76 ? 16.022 7.986 0.783 1.00 98.44 76 GLY A CA 1
ATOM 604 C C . GLY A 1 76 ? 16.857 7.980 2.067 1.00 98.44 76 GLY A C 1
ATOM 605 O O . GLY A 1 76 ? 17.977 7.480 2.045 1.00 98.44 76 GLY A O 1
ATOM 606 N N . LEU A 1 77 ? 16.311 8.424 3.209 1.00 98.50 77 LEU A N 1
ATOM 607 C CA . LEU A 1 77 ? 17.053 8.451 4.481 1.00 98.50 77 LEU A CA 1
ATOM 608 C C . LEU A 1 77 ? 17.644 7.092 4.896 1.00 98.50 77 LEU A C 1
ATOM 610 O O . LEU A 1 77 ? 18.790 7.067 5.341 1.00 98.50 77 LEU A O 1
ATOM 614 N N . PRO A 1 78 ? 16.946 5.942 4.775 1.00 98.69 78 PRO A N 1
ATOM 615 C CA . PRO A 1 78 ? 17.581 4.668 5.104 1.00 98.69 78 PRO A CA 1
ATOM 616 C C . PRO A 1 78 ? 18.768 4.339 4.180 1.00 98.69 78 PRO A C 1
ATOM 618 O O . PRO A 1 78 ? 19.695 3.674 4.636 1.00 98.69 78 PRO A O 1
ATOM 621 N N . MET A 1 79 ? 18.789 4.839 2.936 1.00 98.56 79 MET A N 1
ATOM 622 C CA . MET A 1 79 ? 19.940 4.711 2.031 1.00 98.56 79 MET A CA 1
ATOM 623 C C . MET A 1 79 ? 21.107 5.619 2.442 1.00 98.56 79 MET A C 1
ATOM 625 O O . MET A 1 79 ? 22.262 5.242 2.258 1.00 98.56 79 MET A O 1
ATOM 629 N N . ASP A 1 80 ? 20.827 6.785 3.035 1.00 98.38 80 ASP A N 1
ATOM 630 C CA . ASP A 1 80 ? 21.861 7.661 3.608 1.00 98.38 80 ASP A CA 1
ATOM 631 C C . ASP A 1 80 ? 22.570 7.008 4.800 1.00 98.38 80 ASP A C 1
ATOM 633 O O . ASP A 1 80 ? 23.762 7.232 5.008 1.00 98.38 80 ASP A O 1
ATOM 637 N N . VAL A 1 81 ? 21.852 6.181 5.570 1.00 98.31 81 VAL A N 1
ATOM 638 C CA . VAL A 1 81 ? 22.425 5.418 6.689 1.00 98.31 81 VAL A CA 1
ATOM 639 C C . VAL A 1 81 ? 23.177 4.184 6.185 1.00 98.31 81 VAL A C 1
ATOM 641 O O . VAL A 1 81 ? 24.300 3.929 6.616 1.00 98.31 81 VAL A O 1
ATOM 644 N N . ILE A 1 82 ? 22.563 3.401 5.291 1.00 98.06 82 ILE A N 1
ATOM 645 C CA . ILE A 1 82 ? 23.163 2.202 4.695 1.00 98.06 82 ILE A CA 1
ATOM 646 C C . ILE A 1 82 ? 22.822 2.183 3.205 1.00 98.06 82 ILE A C 1
ATOM 648 O O . ILE A 1 82 ? 21.683 1.907 2.833 1.00 98.06 82 ILE A O 1
ATOM 652 N N . ALA A 1 83 ? 23.822 2.415 2.354 1.00 98.00 83 ALA A N 1
ATOM 653 C CA . ALA A 1 83 ? 23.671 2.518 0.901 1.00 98.00 83 ALA A CA 1
ATOM 654 C C . ALA A 1 83 ? 23.433 1.152 0.221 1.00 98.00 83 ALA A C 1
ATOM 656 O O . ALA A 1 83 ? 24.233 0.680 -0.583 1.00 98.00 83 ALA A O 1
ATOM 657 N N . VAL A 1 84 ? 22.323 0.492 0.556 1.00 98.44 84 VAL A N 1
ATOM 658 C CA . VAL A 1 84 ? 21.858 -0.756 -0.061 1.00 98.44 84 VAL A CA 1
ATOM 659 C C . VAL A 1 84 ? 20.398 -0.613 -0.496 1.00 98.44 84 VAL A C 1
ATOM 661 O O . VAL A 1 84 ? 19.614 0.043 0.196 1.00 98.44 84 VAL A O 1
ATOM 664 N N . PRO A 1 85 ? 19.988 -1.228 -1.620 1.00 98.25 85 PRO A N 1
ATOM 665 C CA . PRO A 1 85 ? 18.633 -1.064 -2.140 1.00 98.25 85 PRO A CA 1
ATOM 666 C C . PRO A 1 85 ? 17.548 -1.677 -1.238 1.00 98.25 85 PRO A C 1
ATOM 668 O O . PRO A 1 85 ? 16.383 -1.310 -1.344 1.00 98.25 85 PRO A O 1
ATOM 671 N N . GLU A 1 86 ? 17.905 -2.568 -0.314 1.00 98.56 86 GLU A N 1
ATOM 672 C CA . GLU A 1 86 ? 16.988 -3.150 0.669 1.00 98.56 86 GLU A CA 1
ATOM 673 C C . GLU A 1 86 ? 16.633 -2.207 1.830 1.00 98.56 86 GLU A C 1
ATOM 675 O O . GLU A 1 86 ? 15.632 -2.429 2.515 1.00 98.56 86 GLU A O 1
ATOM 680 N N . ALA A 1 87 ? 17.424 -1.159 2.082 1.00 98.56 87 ALA A N 1
ATOM 681 C CA . ALA A 1 87 ? 17.266 -0.306 3.263 1.00 98.56 87 ALA A CA 1
ATOM 682 C C . ALA A 1 87 ? 15.844 0.299 3.423 1.00 98.56 87 ALA A C 1
ATOM 684 O O . ALA A 1 87 ? 15.310 0.272 4.540 1.00 98.56 87 ALA A O 1
ATOM 685 N N . PRO A 1 88 ? 15.154 0.752 2.352 1.00 98.50 88 PRO A N 1
ATOM 686 C CA . PRO A 1 88 ? 13.769 1.223 2.441 1.00 98.50 88 PRO A CA 1
ATOM 687 C C . PRO A 1 88 ? 12.771 0.136 2.849 1.00 98.50 88 PRO A C 1
ATOM 689 O O . PRO A 1 88 ? 11.819 0.424 3.576 1.00 98.50 88 PRO A O 1
ATOM 692 N N . PHE A 1 89 ? 12.986 -1.114 2.419 1.00 98.56 89 PHE A N 1
ATOM 693 C CA . PHE A 1 89 ? 12.140 -2.246 2.806 1.00 98.56 89 PHE A CA 1
ATOM 694 C C . PHE A 1 89 ? 12.265 -2.518 4.304 1.00 98.56 89 PHE A C 1
ATOM 696 O O . PHE A 1 89 ? 11.255 -2.750 4.970 1.00 98.56 89 PHE A O 1
ATOM 703 N N . VAL A 1 90 ? 13.483 -2.444 4.849 1.00 98.69 90 VAL A N 1
ATOM 704 C CA . VAL A 1 90 ? 13.734 -2.619 6.286 1.00 98.69 90 VAL A CA 1
ATOM 705 C C . VAL A 1 90 ? 13.005 -1.549 7.097 1.00 98.69 90 VAL A C 1
ATOM 707 O O . VAL A 1 90 ? 12.256 -1.895 8.013 1.00 98.69 90 VAL A O 1
ATOM 710 N N . LEU A 1 91 ? 13.159 -0.265 6.741 1.00 98.69 91 LEU A N 1
ATOM 711 C CA . LEU A 1 91 ? 12.487 0.831 7.448 1.00 98.69 91 LEU A CA 1
ATOM 712 C C . LEU A 1 91 ? 10.960 0.714 7.357 1.00 98.69 91 LEU A C 1
ATOM 714 O O . LEU A 1 91 ? 10.276 0.814 8.376 1.00 98.69 91 LEU A O 1
ATOM 718 N N . LEU A 1 92 ? 10.420 0.454 6.162 1.00 98.69 92 LEU A N 1
ATOM 719 C CA . LEU A 1 92 ? 8.984 0.258 5.965 1.00 98.69 92 LEU A CA 1
ATOM 720 C C . LEU A 1 92 ? 8.445 -0.877 6.845 1.00 98.69 92 LEU A C 1
ATOM 722 O O . LEU A 1 92 ? 7.458 -0.684 7.556 1.00 98.69 92 LEU A O 1
ATOM 726 N N . ASN A 1 93 ? 9.097 -2.044 6.831 1.00 98.69 93 ASN A N 1
ATOM 727 C CA . ASN A 1 93 ? 8.664 -3.198 7.618 1.00 98.69 93 ASN A CA 1
ATOM 728 C C . ASN A 1 93 ? 8.810 -2.959 9.122 1.00 98.69 93 ASN A C 1
ATOM 730 O O . ASN A 1 93 ? 7.995 -3.466 9.895 1.00 98.69 93 ASN A O 1
ATOM 734 N N . LEU A 1 94 ? 9.803 -2.176 9.551 1.00 98.69 94 LEU A N 1
ATOM 735 C CA . LEU A 1 94 ? 9.969 -1.792 10.949 1.00 98.69 94 LEU A CA 1
ATOM 736 C C . LEU A 1 94 ? 8.803 -0.905 11.397 1.00 98.69 94 LEU A C 1
ATOM 738 O O . LEU A 1 94 ? 8.144 -1.214 12.390 1.00 98.69 94 LEU A O 1
ATOM 742 N N . LEU A 1 95 ? 8.504 0.149 10.631 1.00 98.62 95 LEU A N 1
ATOM 743 C CA . LEU A 1 95 ? 7.400 1.068 10.913 1.00 98.62 95 LEU A CA 1
ATOM 744 C C . LEU A 1 95 ? 6.045 0.353 10.886 1.00 98.62 95 LEU A C 1
ATOM 746 O O . LEU A 1 95 ? 5.240 0.524 11.803 1.00 98.62 95 LEU A O 1
ATOM 750 N N . SER A 1 96 ? 5.787 -0.471 9.866 1.00 98.56 96 SER A N 1
ATOM 751 C CA . SER A 1 96 ? 4.508 -1.171 9.726 1.00 98.56 96 SER A CA 1
ATOM 752 C C . SER A 1 96 ? 4.314 -2.246 10.792 1.00 98.56 96 SER A C 1
ATOM 754 O O . SER A 1 96 ? 3.234 -2.335 11.377 1.00 98.56 96 SER A O 1
ATOM 756 N N . THR A 1 97 ? 5.356 -3.014 11.117 1.00 98.62 97 THR A N 1
ATOM 757 C CA . THR A 1 97 ? 5.295 -4.029 12.180 1.00 98.62 97 THR A CA 1
ATOM 758 C C . THR A 1 97 ? 5.122 -3.381 13.551 1.00 98.62 97 THR A C 1
ATOM 760 O O . THR A 1 97 ? 4.294 -3.845 14.332 1.00 98.62 97 THR A O 1
ATOM 763 N N . ALA A 1 98 ? 5.826 -2.280 13.837 1.00 98.56 98 ALA A N 1
ATOM 764 C CA . ALA A 1 98 ? 5.664 -1.539 15.087 1.00 98.56 98 ALA A CA 1
ATOM 765 C C . ALA A 1 98 ? 4.249 -0.955 15.228 1.00 98.56 98 ALA A C 1
ATOM 767 O O . ALA A 1 98 ? 3.624 -1.100 16.280 1.00 98.56 98 ALA A O 1
ATOM 768 N N . ALA A 1 99 ? 3.708 -0.355 14.163 1.00 98.75 99 ALA A N 1
ATOM 769 C CA . ALA A 1 99 ? 2.351 0.181 14.166 1.00 98.75 99 ALA A CA 1
ATOM 770 C C . ALA A 1 99 ? 1.299 -0.929 14.347 1.00 98.75 99 ALA A C 1
ATOM 772 O O . ALA A 1 99 ? 0.409 -0.808 15.188 1.00 98.75 99 ALA A O 1
ATOM 773 N N . LEU A 1 100 ? 1.421 -2.052 13.631 1.00 98.75 100 LEU A N 1
ATOM 774 C CA . LEU A 1 100 ? 0.526 -3.202 13.801 1.00 98.75 100 LEU A CA 1
ATOM 775 C C . LEU A 1 100 ? 0.628 -3.803 15.205 1.00 98.75 100 LEU A C 1
ATOM 777 O O . LEU A 1 100 ? -0.401 -4.101 15.809 1.00 98.75 100 LEU A O 1
ATOM 781 N N . ALA A 1 101 ? 1.833 -3.936 15.762 1.00 98.56 101 ALA A N 1
ATOM 782 C CA . ALA A 1 101 ? 2.030 -4.405 17.130 1.00 98.56 101 ALA A CA 1
ATOM 783 C C . ALA A 1 101 ? 1.381 -3.459 18.155 1.00 98.56 101 ALA A C 1
ATOM 785 O O . ALA A 1 101 ? 0.752 -3.931 19.103 1.00 98.56 101 ALA A O 1
ATOM 786 N N . LEU A 1 102 ? 1.465 -2.140 17.940 1.00 98.62 102 LEU A N 1
ATOM 787 C CA . LEU A 1 102 ? 0.780 -1.140 18.759 1.00 98.62 102 LEU A CA 1
ATOM 788 C C . LEU A 1 102 ? -0.748 -1.299 18.682 1.00 98.62 102 LEU A C 1
ATOM 790 O O . LEU A 1 102 ? -1.403 -1.341 19.725 1.00 98.62 102 LEU A O 1
ATOM 794 N N . LEU A 1 103 ? -1.310 -1.453 17.476 1.00 98.75 103 LEU A N 1
ATOM 795 C CA . LEU A 1 103 ? -2.738 -1.726 17.280 1.00 98.75 103 LEU A CA 1
ATOM 796 C C . LEU A 1 103 ? -3.165 -3.017 17.991 1.00 98.75 103 LEU A C 1
ATOM 798 O O . LEU A 1 103 ? -4.178 -3.034 18.687 1.00 98.75 103 LEU A O 1
ATOM 802 N N . CYS A 1 104 ? -2.383 -4.088 17.865 1.00 98.50 104 CYS A N 1
ATOM 803 C CA . CYS A 1 104 ? -2.676 -5.369 18.504 1.00 98.50 104 CYS A CA 1
ATOM 804 C C . CYS A 1 104 ? -2.625 -5.266 20.028 1.00 98.50 104 CYS A C 1
ATOM 806 O O . CYS A 1 104 ? -3.536 -5.733 20.706 1.00 98.50 104 CYS A O 1
ATOM 808 N N . ALA A 1 105 ? -1.599 -4.614 20.581 1.00 98.19 105 ALA A N 1
ATOM 809 C CA . ALA A 1 105 ? -1.484 -4.385 22.018 1.00 98.19 105 ALA A CA 1
ATOM 810 C C . ALA A 1 105 ? -2.657 -3.551 22.557 1.00 98.19 105 ALA A C 1
ATOM 812 O O . ALA A 1 105 ? -3.162 -3.820 23.649 1.00 98.19 105 ALA A O 1
ATOM 813 N N . TYR A 1 106 ? -3.110 -2.562 21.787 1.00 98.56 106 TYR A N 1
ATOM 814 C CA . TYR A 1 106 ? -4.289 -1.767 22.101 1.00 98.56 106 TYR A CA 1
ATOM 815 C C . TYR A 1 106 ? -5.576 -2.606 22.091 1.00 98.56 106 TYR A C 1
ATOM 817 O O . TYR A 1 106 ? -6.335 -2.582 23.060 1.00 98.56 106 TYR A O 1
ATOM 825 N N . VAL A 1 107 ? -5.792 -3.412 21.048 1.00 98.06 107 VAL A N 1
ATOM 826 C CA . VAL A 1 107 ? -6.950 -4.314 20.943 1.00 98.06 107 VAL A CA 1
ATOM 827 C C . VAL A 1 107 ? -6.955 -5.347 22.069 1.00 98.06 107 VAL A C 1
ATOM 829 O O . VAL A 1 107 ? -7.989 -5.531 22.699 1.00 98.06 107 VAL A O 1
ATOM 832 N N . CYS A 1 108 ? -5.819 -5.971 22.390 1.00 97.38 108 CYS A N 1
ATOM 833 C CA . CYS A 1 108 ? -5.716 -6.936 23.491 1.00 97.38 108 CYS A CA 1
ATOM 834 C C . CYS A 1 108 ? -6.045 -6.317 24.858 1.00 97.38 108 CYS A C 1
ATOM 836 O O . CYS A 1 108 ? -6.546 -7.011 25.738 1.00 97.38 108 CYS A O 1
ATOM 838 N N . ARG A 1 109 ? -5.785 -5.015 25.052 1.00 97.12 109 ARG A N 1
ATOM 839 C CA . ARG A 1 109 ? -6.196 -4.297 26.269 1.00 97.12 109 ARG A CA 1
ATOM 840 C C . ARG A 1 109 ? -7.698 -4.023 26.311 1.00 97.12 109 ARG A C 1
ATOM 842 O O . ARG A 1 109 ? -8.280 -4.083 27.387 1.00 97.12 109 ARG A O 1
ATOM 849 N N . ARG A 1 110 ? -8.318 -3.743 25.163 1.00 95.81 110 ARG A N 1
ATOM 850 C CA . ARG A 1 110 ? -9.773 -3.534 25.051 1.00 95.81 110 ARG A CA 1
ATOM 851 C C . ARG A 1 110 ? -10.574 -4.827 25.131 1.00 95.81 110 ARG A C 1
ATOM 853 O O . ARG A 1 110 ? -11.654 -4.853 25.705 1.00 95.81 110 ARG A O 1
ATOM 860 N N . LEU A 1 111 ? -10.044 -5.897 24.548 1.00 95.81 111 LEU A N 1
ATOM 861 C CA . LEU A 1 111 ? -10.702 -7.190 24.390 1.00 95.81 111 LEU A CA 1
ATOM 862 C C . LEU A 1 111 ? -9.853 -8.293 25.048 1.00 95.81 111 LEU A C 1
ATOM 864 O O . LEU A 1 111 ? -9.320 -9.151 24.343 1.00 95.81 111 LEU A O 1
ATOM 868 N N . PRO A 1 112 ? -9.709 -8.299 26.389 1.00 94.44 112 PRO A N 1
ATOM 869 C CA . PRO A 1 112 ? -8.804 -9.212 27.096 1.00 94.44 112 PRO A CA 1
ATOM 870 C C . PRO A 1 112 ? -9.189 -10.696 26.981 1.00 94.44 112 PRO A C 1
ATOM 872 O O . PRO A 1 112 ? -8.365 -11.570 27.239 1.00 94.44 112 PRO A O 1
ATOM 875 N N . SER A 1 113 ? -10.431 -10.999 26.598 1.00 92.12 113 SER A N 1
ATOM 876 C CA . SER A 1 113 ? -10.901 -12.357 26.298 1.00 92.12 113 SER A CA 1
ATOM 877 C C . SER A 1 113 ? -10.294 -12.930 25.017 1.00 92.12 113 SER A C 1
ATOM 879 O O . SER A 1 113 ? -10.103 -14.147 24.931 1.00 92.12 113 SER A O 1
ATOM 881 N N . LEU A 1 114 ? -9.960 -12.077 24.041 1.00 94.44 114 LEU A N 1
ATOM 882 C CA . LEU A 1 114 ? -9.367 -12.527 22.790 1.00 94.44 114 LEU A CA 1
ATOM 883 C C . LEU A 1 114 ? -7.916 -12.964 23.007 1.00 94.44 114 LEU A C 1
ATOM 885 O O . LEU A 1 114 ? -7.118 -12.232 23.597 1.00 94.44 114 LEU A O 1
ATOM 889 N N . PRO A 1 115 ? -7.522 -14.138 22.489 1.00 95.12 115 PRO A N 1
ATOM 890 C CA . PRO A 1 115 ? -6.154 -14.591 22.637 1.00 95.12 115 PRO A CA 1
ATOM 891 C C . PRO A 1 115 ? -5.201 -13.722 21.805 1.00 95.12 115 PRO A C 1
ATOM 893 O O . PRO A 1 115 ? -5.396 -13.535 20.605 1.00 95.12 115 PRO A O 1
ATOM 896 N N . ALA A 1 116 ? -4.116 -13.254 22.426 1.00 95.81 116 ALA A N 1
ATOM 897 C CA . ALA A 1 116 ? -3.146 -12.372 21.776 1.00 95.81 116 ALA A CA 1
ATOM 898 C C . ALA A 1 116 ? -2.534 -12.976 20.499 1.00 95.81 116 ALA A C 1
ATOM 900 O O . ALA A 1 116 ? -2.325 -12.249 19.533 1.00 95.81 116 ALA A O 1
ATOM 901 N N . TRP A 1 117 ? -2.302 -14.295 20.447 1.00 95.50 117 TRP A N 1
ATOM 902 C CA . TRP A 1 117 ? -1.784 -14.947 19.235 1.00 95.50 117 TRP A CA 1
ATOM 903 C C . TRP A 1 117 ? -2.717 -14.759 18.031 1.00 95.50 117 TRP A C 1
ATOM 905 O O . TRP A 1 117 ? -2.233 -14.629 16.912 1.00 95.50 117 TRP A O 1
ATOM 915 N N . LEU A 1 118 ? -4.037 -14.708 18.253 1.00 96.12 118 LEU A N 1
ATOM 916 C CA . LEU A 1 118 ? -5.016 -14.502 17.189 1.00 96.12 118 LEU A CA 1
ATOM 917 C C . LEU A 1 118 ? -4.968 -13.055 16.709 1.00 96.12 118 LEU A C 1
ATOM 919 O O . LEU A 1 118 ? -4.909 -12.817 15.510 1.00 96.12 118 LEU A O 1
ATOM 923 N N . VAL A 1 119 ? -4.946 -12.097 17.639 1.00 97.81 119 VAL A N 1
ATOM 924 C CA . VAL A 1 119 ? -4.899 -10.666 17.309 1.00 97.81 119 VAL A CA 1
ATOM 925 C C . VAL A 1 119 ? -3.616 -10.328 16.543 1.00 97.81 119 VAL A C 1
ATOM 927 O O . VAL A 1 119 ? -3.683 -9.810 15.430 1.00 97.81 119 VAL A O 1
ATOM 930 N N . PHE A 1 120 ? -2.455 -10.688 17.101 1.00 98.19 120 PHE A N 1
ATOM 931 C CA . PHE A 1 120 ? -1.150 -10.434 16.486 1.00 98.19 120 PHE A CA 1
ATOM 932 C C . PHE A 1 120 ? -0.954 -11.234 15.202 1.00 98.19 120 PHE A C 1
ATOM 934 O O . PHE A 1 120 ? -0.590 -10.659 14.180 1.00 98.19 120 PHE A O 1
ATOM 941 N N . GLY A 1 121 ? -1.211 -12.543 15.241 1.00 97.56 121 GLY A N 1
ATOM 942 C CA . GLY A 1 121 ? -1.028 -13.415 14.087 1.00 97.56 121 GLY A CA 1
ATOM 943 C C . GLY A 1 121 ? -1.864 -12.955 12.900 1.00 97.56 121 GLY A C 1
ATOM 944 O O . GLY A 1 121 ? -1.345 -12.835 11.795 1.00 97.56 121 GLY A O 1
ATOM 945 N N . TRP A 1 122 ? -3.129 -12.599 13.134 1.00 98.19 122 TRP A N 1
ATOM 946 C CA . TRP A 1 122 ? -4.000 -12.135 12.063 1.00 98.19 122 TRP A CA 1
ATOM 947 C C . TRP A 1 122 ? -3.609 -10.760 11.530 1.00 98.19 122 TRP A C 1
ATOM 949 O O . TRP A 1 122 ? -3.503 -10.592 10.323 1.00 98.19 122 TRP A O 1
ATOM 959 N N . ALA A 1 123 ? -3.353 -9.773 12.392 1.00 98.25 123 ALA A N 1
ATOM 960 C CA . ALA A 1 123 ? -2.986 -8.435 11.928 1.00 98.25 123 ALA A CA 1
ATOM 961 C C . ALA A 1 123 ? -1.645 -8.417 11.174 1.00 98.25 123 ALA A C 1
ATOM 963 O O . ALA A 1 123 ? -1.495 -7.663 10.215 1.00 98.25 123 ALA A O 1
ATOM 964 N N . LEU A 1 124 ? -0.675 -9.241 11.586 1.00 98.19 124 LEU A N 1
ATOM 965 C CA . LEU A 1 124 ? 0.661 -9.286 10.982 1.00 98.19 124 LEU A CA 1
ATOM 966 C C . LEU A 1 124 ? 0.729 -10.129 9.701 1.00 98.19 124 LEU A C 1
ATOM 968 O O . LEU A 1 124 ? 1.643 -9.904 8.905 1.00 98.19 124 LEU A O 1
ATOM 972 N N . ALA A 1 125 ? -0.214 -11.057 9.498 1.00 97.62 125 ALA A N 1
ATOM 973 C CA . ALA A 1 125 ? -0.230 -11.978 8.358 1.00 97.62 125 ALA A CA 1
ATOM 974 C C . ALA A 1 125 ? -1.490 -11.889 7.474 1.00 97.62 125 ALA A C 1
ATOM 976 O O . ALA A 1 125 ? -1.653 -12.699 6.560 1.00 97.62 125 ALA A O 1
ATOM 977 N N . ALA A 1 126 ? -2.395 -10.939 7.726 1.00 97.75 126 ALA A N 1
ATOM 978 C CA . ALA A 1 126 ? -3.522 -10.691 6.834 1.00 97.75 126 ALA A CA 1
ATOM 979 C C . ALA A 1 126 ? -3.005 -10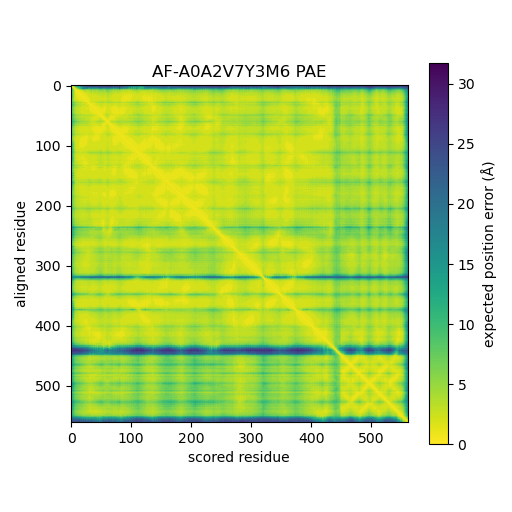.271 5.443 1.00 97.75 126 ALA A C 1
ATOM 981 O O . ALA A 1 126 ? -2.078 -9.464 5.366 1.00 97.75 126 ALA A O 1
ATOM 982 N N . PRO A 1 127 ? -3.615 -10.739 4.338 1.00 97.75 127 PRO A N 1
ATOM 983 C CA . PRO A 1 127 ? -3.183 -10.398 2.982 1.00 97.75 127 PRO A CA 1
ATOM 984 C C . PRO A 1 127 ? -3.016 -8.894 2.764 1.00 97.75 127 PRO A C 1
ATOM 986 O O . PRO A 1 127 ? -1.999 -8.444 2.253 1.00 97.75 127 PRO A O 1
ATOM 989 N N . TRP A 1 128 ? -3.970 -8.085 3.225 1.00 97.88 128 TRP A N 1
ATOM 990 C CA . TRP A 1 128 ? -3.907 -6.634 3.065 1.00 97.88 128 TRP A CA 1
ATOM 991 C C . TRP A 1 128 ? -2.713 -5.993 3.774 1.00 97.88 128 TRP A C 1
ATOM 993 O O . TRP A 1 128 ? -2.106 -5.085 3.213 1.00 97.88 128 TRP A O 1
ATOM 1003 N N . THR A 1 129 ? -2.336 -6.484 4.958 1.00 97.88 129 THR A N 1
ATOM 1004 C CA . THR A 1 129 ? -1.165 -5.979 5.687 1.00 97.88 129 THR A CA 1
ATOM 1005 C C . THR A 1 129 ? 0.134 -6.621 5.211 1.00 97.88 129 THR A C 1
ATOM 1007 O O . THR A 1 129 ? 1.190 -6.020 5.377 1.00 97.88 129 THR A O 1
ATOM 1010 N N . LEU A 1 130 ? 0.112 -7.812 4.616 1.00 97.69 130 LEU A N 1
ATOM 1011 C CA . LEU A 1 130 ? 1.290 -8.394 3.972 1.00 97.69 130 LEU A CA 1
ATOM 1012 C C . LEU A 1 130 ? 1.592 -7.709 2.651 1.00 97.69 130 LEU A C 1
ATOM 1014 O O . LEU A 1 130 ? 2.721 -7.308 2.432 1.00 97.69 130 LEU A O 1
ATOM 1018 N N . HIS A 1 131 ? 0.601 -7.531 1.788 1.00 96.81 131 HIS A N 1
ATOM 1019 C CA . HIS A 1 131 ? 0.802 -6.842 0.528 1.00 96.81 131 HIS A CA 1
ATOM 1020 C C . HIS A 1 131 ? 0.991 -5.347 0.804 1.00 96.81 131 HIS A C 1
ATOM 1022 O O . HIS A 1 131 ? 2.111 -4.869 0.742 1.00 96.81 131 HIS A O 1
ATOM 1028 N N . TYR A 1 132 ? -0.004 -4.592 1.260 1.00 95.56 132 TYR A N 1
ATOM 1029 C CA . TYR A 1 132 ? 0.139 -3.138 1.432 1.00 95.56 132 TYR A CA 1
ATOM 1030 C C . TYR A 1 132 ? 0.746 -2.716 2.784 1.00 95.56 132 TYR A C 1
ATOM 1032 O O . TYR A 1 132 ? 0.168 -1.897 3.495 1.00 95.56 132 TYR A O 1
ATOM 1040 N N . SER A 1 133 ? 1.895 -3.279 3.179 1.00 97.06 133 SER A N 1
ATOM 1041 C CA . SER A 1 133 ? 2.803 -2.652 4.167 1.00 97.06 133 SER A CA 1
ATOM 1042 C C . SER A 1 133 ? 4.215 -3.260 4.259 1.00 97.06 133 SER A C 1
ATOM 1044 O O . SER A 1 133 ? 4.933 -2.983 5.227 1.00 97.06 133 SER A O 1
ATOM 1046 N N . THR A 1 134 ? 4.619 -4.087 3.288 1.00 97.75 134 THR A N 1
ATOM 1047 C CA . THR A 1 134 ? 5.955 -4.715 3.266 1.00 97.75 134 THR A CA 1
ATOM 1048 C C . THR A 1 134 ? 6.783 -4.392 2.018 1.00 97.75 134 THR A C 1
ATOM 1050 O O . THR A 1 134 ? 8.000 -4.558 2.075 1.00 97.75 134 THR A O 1
ATOM 1053 N N . HIS A 1 135 ? 6.167 -3.912 0.928 1.00 94.00 135 HIS A N 1
ATOM 1054 C CA . HIS A 1 135 ? 6.851 -3.499 -0.306 1.00 94.00 135 HIS A CA 1
ATOM 1055 C C . HIS A 1 135 ? 6.750 -1.987 -0.540 1.00 94.00 135 HIS A C 1
ATOM 1057 O O . HIS A 1 135 ? 5.819 -1.328 -0.061 1.00 94.00 135 HIS A O 1
ATOM 1063 N N . VAL A 1 136 ? 7.732 -1.445 -1.262 1.00 97.06 136 VAL A N 1
ATOM 1064 C CA . VAL A 1 136 ? 7.949 -0.005 -1.468 1.00 97.06 136 VAL A CA 1
ATOM 1065 C C . VAL A 1 136 ? 6.948 0.552 -2.484 1.00 97.06 136 VAL A C 1
ATOM 1067 O O . VAL A 1 136 ? 7.268 0.796 -3.635 1.00 97.06 136 VAL A O 1
ATOM 1070 N N . VAL A 1 137 ? 5.717 0.770 -2.031 1.00 96.75 137 VAL A N 1
ATOM 1071 C CA . VAL A 1 137 ? 4.638 1.428 -2.781 1.00 96.75 137 VAL A CA 1
ATOM 1072 C C . VAL A 1 137 ? 3.923 2.416 -1.862 1.00 96.75 137 VAL A C 1
ATOM 1074 O O . VAL A 1 137 ? 3.911 2.240 -0.640 1.00 96.75 137 VAL A O 1
ATOM 1077 N N . ASN A 1 138 ? 3.294 3.458 -2.401 1.00 95.69 138 ASN A N 1
ATOM 1078 C CA . ASN A 1 138 ? 2.739 4.528 -1.572 1.00 95.69 138 ASN A CA 1
ATOM 1079 C C . ASN A 1 138 ? 1.660 4.075 -0.562 1.00 95.69 138 ASN A C 1
ATOM 1081 O O . ASN A 1 138 ? 1.760 4.505 0.592 1.00 95.69 138 ASN A O 1
ATOM 1085 N N . PRO A 1 139 ? 0.693 3.168 -0.858 1.00 96.06 139 PRO A N 1
ATOM 1086 C CA . PRO A 1 139 ? -0.245 2.707 0.167 1.00 96.06 139 PRO A CA 1
ATOM 1087 C C . PRO A 1 139 ? 0.426 1.980 1.339 1.00 96.06 139 PRO A C 1
ATOM 1089 O O . PRO A 1 139 ? -0.107 2.014 2.447 1.00 96.06 139 PRO A O 1
ATOM 1092 N N . SER A 1 140 ? 1.601 1.368 1.148 1.00 97.81 140 SER A N 1
ATOM 1093 C CA . SER A 1 140 ? 2.319 0.682 2.231 1.00 97.81 140 SER A CA 1
ATOM 1094 C C . SER A 1 140 ? 2.750 1.638 3.345 1.00 97.81 140 SER A C 1
ATOM 1096 O O . SER A 1 140 ? 2.701 1.280 4.523 1.00 97.81 140 SER A O 1
ATOM 1098 N N . TYR A 1 141 ? 3.106 2.876 2.994 1.00 98.44 141 TYR A N 1
ATOM 1099 C CA . TYR A 1 141 ? 3.515 3.911 3.949 1.00 98.44 141 TYR A CA 1
ATOM 1100 C C . TYR A 1 141 ? 2.327 4.613 4.632 1.00 98.44 141 TYR A C 1
ATOM 1102 O O . TYR A 1 141 ? 2.517 5.342 5.610 1.00 98.44 141 TYR A O 1
ATOM 1110 N N . VAL A 1 142 ? 1.092 4.373 4.173 1.00 98.44 142 VAL A N 1
ATOM 1111 C CA . VAL A 1 142 ? -0.134 4.920 4.783 1.00 98.44 142 VAL A CA 1
ATOM 1112 C C . VAL A 1 142 ? -0.456 4.235 6.109 1.00 98.44 142 VAL A C 1
ATOM 1114 O O . VAL A 1 142 ? -0.941 4.890 7.035 1.00 98.44 142 VAL A O 1
ATOM 1117 N N . LEU A 1 143 ? -0.189 2.928 6.222 1.00 98.50 143 LEU A N 1
ATOM 1118 C CA . LEU A 1 143 ? -0.626 2.117 7.361 1.00 98.50 143 LEU A CA 1
ATOM 1119 C C . LEU A 1 143 ? -0.124 2.644 8.723 1.00 98.50 143 LEU A C 1
ATOM 1121 O O . LEU A 1 143 ? -0.956 2.752 9.626 1.00 98.50 143 LEU A O 1
ATOM 1125 N N . PRO A 1 144 ? 1.159 3.026 8.908 1.00 98.75 144 PRO A N 1
ATOM 1126 C CA . PRO A 1 144 ? 1.623 3.574 10.183 1.00 98.75 144 PRO A CA 1
ATOM 1127 C C . PRO A 1 144 ? 0.844 4.821 10.625 1.00 98.75 144 PRO A C 1
ATOM 1129 O O . PRO A 1 144 ? 0.297 4.842 11.728 1.00 98.75 144 PRO A O 1
ATOM 1132 N N . GLY A 1 145 ? 0.723 5.830 9.754 1.00 98.69 145 GLY A N 1
ATOM 1133 C CA . GLY A 1 145 ? -0.015 7.061 10.059 1.00 98.69 145 GLY A CA 1
ATOM 1134 C C . GLY A 1 145 ? -1.506 6.816 10.295 1.00 98.69 145 GLY A C 1
ATOM 1135 O O . GLY A 1 145 ? -2.094 7.396 11.206 1.00 98.69 145 GLY A O 1
ATOM 1136 N N . SER A 1 146 ? -2.102 5.900 9.530 1.00 98.81 146 SER A N 1
ATOM 1137 C CA . SER A 1 146 ? -3.490 5.473 9.707 1.00 98.81 146 SER A CA 1
ATOM 1138 C C . SER A 1 146 ? -3.734 4.809 11.071 1.00 98.81 146 SER A C 1
ATOM 1140 O O . SER A 1 146 ? -4.700 5.148 11.756 1.00 98.81 146 SER A O 1
ATOM 1142 N N . ILE A 1 147 ? -2.855 3.902 11.513 1.00 98.88 147 ILE A N 1
ATOM 1143 C CA . ILE A 1 147 ? -2.995 3.260 12.827 1.00 98.88 147 ILE A CA 1
ATOM 1144 C C . ILE A 1 147 ? -2.918 4.307 13.937 1.00 98.88 147 ILE A C 1
ATOM 1146 O O . ILE A 1 147 ? -3.793 4.330 14.801 1.00 98.88 147 ILE A O 1
ATOM 1150 N N . LEU A 1 148 ? -1.921 5.198 13.900 1.00 98.88 148 LEU A N 1
ATOM 1151 C CA . LEU A 1 148 ? -1.806 6.275 14.887 1.00 98.88 148 LEU A CA 1
ATOM 1152 C C . LEU A 1 148 ? -3.067 7.149 14.902 1.00 98.88 148 LEU A C 1
ATOM 1154 O O . LEU A 1 148 ? -3.612 7.412 15.976 1.00 98.88 148 LEU A O 1
ATOM 1158 N N . PHE A 1 149 ? -3.581 7.509 13.721 1.00 98.88 149 PHE A N 1
ATOM 1159 C CA . PHE A 1 149 ? -4.825 8.258 13.596 1.00 98.88 149 PHE A CA 1
ATOM 1160 C C . PHE A 1 149 ? -5.995 7.550 14.280 1.00 98.88 149 PHE A C 1
ATOM 1162 O O . PHE A 1 149 ? -6.671 8.154 15.110 1.00 98.88 149 PHE A O 1
ATOM 1169 N N . PHE A 1 150 ? -6.245 6.276 13.961 1.00 98.88 150 PHE A N 1
ATOM 1170 C CA . PHE A 1 150 ? -7.418 5.567 14.472 1.00 98.88 150 PHE A CA 1
ATOM 1171 C C . PHE A 1 150 ? -7.311 5.214 15.956 1.00 98.88 150 PHE A C 1
ATOM 1173 O O . PHE A 1 150 ? -8.327 5.250 16.645 1.00 98.88 150 PHE A O 1
ATOM 1180 N N . LEU A 1 151 ? -6.112 4.956 16.486 1.00 98.88 151 LEU A N 1
ATOM 1181 C CA . LEU A 1 151 ? -5.910 4.854 17.936 1.00 98.88 151 LEU A CA 1
ATOM 1182 C C . LEU A 1 151 ? -6.238 6.181 18.630 1.00 98.88 151 LEU A C 1
ATOM 1184 O O . LEU A 1 151 ? -6.953 6.203 19.633 1.00 98.88 151 LEU A O 1
ATOM 1188 N N . GLY A 1 152 ? -5.767 7.291 18.058 1.00 98.81 152 GLY A N 1
ATOM 1189 C CA . GLY A 1 152 ? -6.092 8.632 18.525 1.00 98.81 152 GLY A CA 1
ATOM 1190 C C . GLY A 1 152 ? -7.589 8.935 18.463 1.00 98.81 152 GLY A C 1
ATOM 1191 O O . GLY A 1 152 ? -8.160 9.407 19.445 1.00 98.81 152 GLY A O 1
ATOM 1192 N N . PHE A 1 153 ? -8.252 8.603 17.354 1.00 98.88 153 PHE A N 1
ATOM 1193 C CA . PHE A 1 153 ? -9.690 8.799 17.171 1.00 98.88 153 PHE A CA 1
ATOM 1194 C C . PHE A 1 153 ? -10.506 7.980 18.170 1.00 98.88 153 PHE A C 1
ATOM 1196 O O . PHE A 1 153 ? -11.382 8.535 18.827 1.00 98.88 153 PHE A O 1
ATOM 1203 N N . LEU A 1 154 ? -10.206 6.688 18.329 1.00 98.75 154 LEU A N 1
ATOM 1204 C CA . LEU A 1 154 ? -10.956 5.808 19.227 1.00 98.75 154 LEU A CA 1
ATOM 1205 C C . LEU A 1 154 ? -10.876 6.264 20.689 1.00 98.75 154 LEU A C 1
ATOM 1207 O O . LEU A 1 154 ? -11.855 6.110 21.416 1.00 98.75 154 LEU A O 1
ATOM 1211 N N . GLU A 1 155 ? -9.752 6.850 21.110 1.00 98.69 155 GLU A N 1
ATOM 1212 C CA . GLU A 1 155 ? -9.570 7.401 22.460 1.00 98.69 155 GLU A CA 1
ATOM 1213 C C . GLU A 1 155 ? -10.093 8.839 22.606 1.00 98.69 155 GLU A C 1
ATOM 1215 O O . GLU A 1 155 ? -10.565 9.217 23.682 1.00 98.69 155 GLU A O 1
ATOM 1220 N N . THR A 1 156 ? -10.075 9.631 21.529 1.00 98.69 156 THR A N 1
ATOM 1221 C CA . THR A 1 156 ? -10.594 11.008 21.512 1.00 98.69 156 THR A CA 1
ATOM 1222 C C . THR A 1 156 ? -12.107 11.044 21.328 1.00 98.69 156 THR A C 1
ATOM 1224 O O . THR A 1 156 ? -12.741 11.965 21.822 1.00 98.69 156 THR A O 1
ATOM 1227 N N . PHE A 1 157 ? -12.752 10.062 20.705 1.00 98.50 157 PHE A N 1
ATOM 1228 C CA . PHE A 1 157 ? -14.208 10.038 20.571 1.00 98.50 157 PHE A CA 1
ATOM 1229 C C . PHE A 1 157 ? -14.864 9.395 21.813 1.00 98.50 157 PHE A C 1
ATOM 1231 O O . PHE A 1 157 ? -14.585 8.232 22.107 1.00 98.50 157 PHE A O 1
ATOM 1238 N N . PRO A 1 158 ? -15.721 10.111 22.577 1.00 97.88 158 PRO A N 1
ATOM 1239 C CA . PRO A 1 158 ? -16.200 9.648 23.886 1.00 97.88 158 PRO A CA 1
ATOM 1240 C C . PRO A 1 158 ? -16.871 8.274 23.859 1.00 97.88 158 PRO A C 1
ATOM 1242 O O . PRO A 1 158 ? -16.571 7.435 24.699 1.00 97.88 158 PRO A O 1
ATOM 1245 N N . ALA A 1 159 ? -17.721 8.017 22.860 1.00 97.62 159 ALA A N 1
ATOM 1246 C CA . ALA A 1 159 ? -18.496 6.779 22.772 1.00 97.62 159 ALA A CA 1
ATOM 1247 C C . ALA A 1 159 ? -17.644 5.529 22.494 1.00 97.62 159 ALA A C 1
ATOM 1249 O O . ALA A 1 159 ? -18.123 4.411 22.673 1.00 97.62 159 ALA A O 1
ATOM 1250 N N . THR A 1 160 ? -16.405 5.705 22.033 1.00 97.88 160 THR A N 1
ATOM 1251 C CA . THR A 1 160 ? -15.473 4.601 21.799 1.00 97.88 160 THR A CA 1
ATOM 1252 C C . THR A 1 160 ? -14.321 4.580 22.785 1.00 97.88 160 THR A C 1
ATOM 1254 O O . THR A 1 160 ? -13.601 3.592 22.775 1.00 97.88 160 THR A O 1
ATOM 1257 N N . SER A 1 161 ? -14.105 5.619 23.595 1.00 97.50 161 SER A N 1
ATOM 1258 C CA . SER A 1 161 ? -12.906 5.766 24.430 1.00 97.50 161 SER A CA 1
ATOM 1259 C C . SER A 1 161 ? -12.831 4.702 25.525 1.00 97.50 161 SER A C 1
ATOM 1261 O O . SER A 1 161 ? -13.816 4.442 26.209 1.00 97.50 161 SER A O 1
ATOM 1263 N N . ALA A 1 162 ? -11.651 4.102 25.697 1.00 96.38 162 ALA A N 1
ATOM 1264 C CA . ALA A 1 162 ? -11.378 3.128 26.755 1.00 96.38 162 ALA A CA 1
ATOM 1265 C C . ALA A 1 162 ? -10.434 3.692 27.833 1.00 96.38 162 ALA A C 1
ATOM 1267 O O . ALA A 1 162 ? -10.053 2.973 28.755 1.00 96.38 162 ALA A O 1
ATOM 1268 N N . GLY A 1 163 ? -10.031 4.965 27.718 1.00 97.00 163 GLY A N 1
ATOM 1269 C CA . GLY A 1 163 ? -9.109 5.615 28.650 1.00 97.00 163 GLY A CA 1
ATOM 1270 C C . GLY A 1 163 ? -7.685 5.053 28.605 1.00 97.00 163 GLY A C 1
ATOM 1271 O O . GLY A 1 163 ? -6.936 5.205 29.568 1.00 97.00 163 GLY A O 1
ATOM 1272 N N . LEU A 1 164 ? -7.303 4.395 27.507 1.00 97.69 164 LEU A N 1
ATOM 1273 C CA . LEU A 1 164 ? -5.980 3.789 27.336 1.00 97.69 164 LEU A CA 1
ATOM 1274 C C . LEU A 1 164 ? -4.925 4.816 26.918 1.00 97.69 164 LEU A C 1
ATOM 1276 O O . LEU A 1 164 ? -3.741 4.625 27.195 1.00 97.69 164 LEU A O 1
ATOM 1280 N N . LEU A 1 165 ? -5.345 5.902 26.262 1.00 98.25 165 LEU A N 1
ATOM 1281 C CA . LEU A 1 165 ? -4.493 7.044 25.942 1.00 98.25 165 LEU A CA 1
ATOM 1282 C C . LEU A 1 165 ? -5.051 8.307 26.594 1.00 98.25 165 LEU A C 1
ATOM 1284 O O . LEU A 1 165 ? -6.258 8.541 26.635 1.00 98.25 165 LEU A O 1
ATOM 1288 N N . ARG A 1 166 ? -4.153 9.171 27.068 1.00 98.38 166 ARG A N 1
ATOM 1289 C CA . ARG A 1 166 ? -4.540 10.499 27.558 1.00 98.38 166 ARG A CA 1
ATOM 1290 C C . ARG A 1 166 ? -5.043 11.338 26.384 1.00 98.38 166 ARG A C 1
ATOM 1292 O O . ARG A 1 166 ? -4.423 11.321 25.323 1.00 98.38 166 ARG A O 1
ATOM 1299 N N . LEU A 1 167 ? -6.098 12.126 26.604 1.00 98.50 167 LEU A N 1
ATOM 1300 C CA . LEU A 1 167 ? -6.726 12.963 25.571 1.00 98.50 167 LEU A CA 1
ATOM 1301 C C . LEU A 1 167 ? -5.726 13.792 24.732 1.00 98.50 167 LEU A C 1
ATOM 1303 O O . LEU A 1 167 ? -5.841 13.740 23.511 1.00 98.50 167 LEU A O 1
ATOM 1307 N N . PRO A 1 168 ? -4.724 14.493 25.311 1.00 98.75 168 PRO A N 1
ATOM 1308 C CA . PRO A 1 168 ? -3.758 15.241 24.505 1.00 98.75 168 PRO A CA 1
ATOM 1309 C C . PRO A 1 168 ? -2.950 14.341 23.566 1.00 98.75 168 PRO A C 1
ATOM 1311 O O . PRO A 1 168 ? -2.804 14.650 22.391 1.00 98.75 168 PRO A O 1
ATOM 1314 N N . LEU A 1 169 ? -2.464 13.197 24.058 1.00 98.75 169 LEU A N 1
ATOM 1315 C CA . LEU A 1 169 ? -1.708 12.253 23.236 1.00 98.75 169 LEU A CA 1
ATOM 1316 C C . LEU A 1 169 ? -2.590 11.670 22.127 1.00 98.75 169 LEU A C 1
ATOM 1318 O O . LEU A 1 169 ? -2.176 11.641 20.976 1.00 98.75 169 LEU A O 1
ATOM 1322 N N . ALA A 1 170 ? -3.815 11.253 22.458 1.00 98.75 170 ALA A N 1
ATOM 1323 C CA . ALA A 1 170 ? -4.763 10.722 21.484 1.00 98.75 170 ALA A CA 1
ATOM 1324 C C . ALA A 1 170 ? -5.057 11.733 20.361 1.00 98.75 170 ALA A C 1
ATOM 1326 O O . ALA A 1 170 ? -4.960 11.394 19.183 1.00 98.75 170 ALA A O 1
ATOM 1327 N N . ALA A 1 171 ? -5.330 12.990 20.713 1.00 98.81 171 ALA A N 1
ATOM 1328 C CA . ALA A 1 171 ? -5.577 14.043 19.738 1.00 98.81 171 ALA A CA 1
ATOM 1329 C C . ALA A 1 171 ? -4.317 14.392 18.920 1.00 98.81 171 ALA A C 1
ATOM 1331 O O . ALA A 1 171 ? -4.409 14.567 17.705 1.00 98.81 171 ALA A O 1
ATOM 1332 N N . ALA A 1 172 ? -3.131 14.412 19.538 1.00 98.88 172 ALA A N 1
ATOM 1333 C CA . ALA A 1 172 ? -1.866 14.602 18.827 1.00 98.88 172 ALA A CA 1
ATOM 1334 C C . ALA A 1 172 ? -1.601 13.489 17.800 1.00 98.88 172 ALA A C 1
ATOM 1336 O O . ALA A 1 172 ? -1.213 13.780 16.672 1.00 98.88 172 ALA A O 1
ATOM 1337 N N . LEU A 1 173 ? -1.882 12.225 18.135 1.00 98.81 173 LEU A N 1
ATOM 1338 C CA . LEU A 1 173 ? -1.765 11.115 17.183 1.00 98.81 173 LEU A CA 1
ATOM 1339 C C . LEU A 1 173 ? -2.712 11.270 15.982 1.00 98.81 173 LEU A C 1
ATOM 1341 O O . LEU A 1 173 ? -2.324 10.934 14.863 1.00 98.81 173 LEU A O 1
ATOM 1345 N N . MET A 1 174 ? -3.916 11.821 16.183 1.00 98.81 174 MET A N 1
ATOM 1346 C CA . MET A 1 174 ? -4.823 12.146 15.076 1.00 98.81 174 MET A CA 1
ATOM 1347 C C . MET A 1 174 ? -4.219 13.200 14.149 1.00 98.81 174 MET A C 1
ATOM 1349 O O . MET A 1 174 ? -4.136 12.976 12.945 1.00 98.81 174 MET A O 1
ATOM 1353 N N . GLY A 1 175 ? -3.752 14.325 14.693 1.00 98.75 175 GLY A N 1
ATOM 1354 C CA . GLY A 1 175 ? -3.135 15.378 13.883 1.00 98.75 175 GLY A CA 1
ATOM 1355 C C . GLY A 1 175 ? -1.906 14.880 13.123 1.00 98.75 175 GLY A C 1
ATOM 1356 O O . GLY A 1 175 ? -1.789 15.094 11.916 1.00 98.75 175 GLY A O 1
ATOM 1357 N N . PHE A 1 176 ? -1.040 14.134 13.814 1.00 98.88 176 PHE A N 1
ATOM 1358 C CA . PHE A 1 176 ? 0.143 13.516 13.222 1.00 98.88 176 PHE A CA 1
ATOM 1359 C C . PHE A 1 176 ? -0.229 12.574 12.074 1.00 98.88 176 PHE A C 1
ATOM 1361 O O . PHE A 1 176 ? 0.358 12.658 10.995 1.00 98.88 176 PHE A O 1
ATOM 1368 N N . GLY A 1 177 ? -1.226 11.708 12.279 1.00 98.75 177 GLY A N 1
ATOM 1369 C CA . GLY A 1 177 ? -1.699 10.761 11.274 1.00 98.75 177 GLY A CA 1
ATOM 1370 C C . GLY A 1 177 ? -2.297 11.435 10.035 1.00 98.75 177 GLY A C 1
ATOM 1371 O O . GLY A 1 177 ? -2.013 10.996 8.922 1.00 98.75 177 GLY A O 1
ATOM 1372 N N . VAL A 1 178 ? -3.053 12.531 10.194 1.00 98.75 178 VAL A N 1
ATOM 1373 C CA . VAL A 1 178 ? -3.601 13.297 9.056 1.00 98.75 178 VAL A CA 1
ATOM 1374 C C . VAL A 1 178 ? -2.479 13.839 8.175 1.00 98.75 178 VAL A C 1
ATOM 1376 O O . VAL A 1 178 ? -2.442 13.532 6.984 1.00 98.75 178 VAL A O 1
ATOM 1379 N N . CYS A 1 179 ? -1.539 14.595 8.749 1.00 98.56 179 CYS A N 1
ATOM 1380 C CA . CYS A 1 179 ? -0.451 15.205 7.981 1.00 98.56 179 CYS A CA 1
ATOM 1381 C C . CYS A 1 179 ? 0.578 14.184 7.468 1.00 98.56 179 CYS A C 1
ATOM 1383 O O . CYS A 1 179 ? 1.231 14.436 6.456 1.00 98.56 179 CYS A O 1
ATOM 1385 N N . TRP A 1 180 ? 0.697 13.022 8.119 1.00 98.69 180 TRP A N 1
ATOM 1386 C CA . TRP A 1 180 ? 1.472 11.891 7.609 1.00 98.69 180 TRP A CA 1
ATOM 1387 C C . TRP A 1 180 ? 0.854 11.347 6.320 1.00 98.69 180 TRP A C 1
ATOM 1389 O O . TRP A 1 180 ? 1.513 11.288 5.286 1.00 98.69 180 TRP A O 1
ATOM 1399 N N . VAL A 1 181 ? -0.432 10.982 6.348 1.00 98.62 181 VAL A N 1
ATOM 1400 C CA . VAL A 1 181 ? -1.102 10.395 5.176 1.00 98.62 181 VAL A CA 1
ATOM 1401 C C . VAL A 1 181 ? -1.270 11.424 4.057 1.00 98.62 181 VAL A C 1
ATOM 1403 O O . VAL A 1 181 ? -1.151 11.059 2.892 1.00 98.62 181 VAL A O 1
ATOM 1406 N N . MET A 1 182 ? -1.470 12.704 4.386 1.00 98.00 182 MET A N 1
ATOM 1407 C CA . MET A 1 182 ? -1.616 13.787 3.405 1.00 98.00 182 MET A CA 1
ATOM 1408 C C . MET A 1 182 ? -0.447 13.879 2.419 1.00 98.00 182 MET A C 1
ATOM 1410 O O . MET A 1 182 ? -0.669 14.190 1.255 1.00 98.00 182 MET A O 1
ATOM 1414 N N . GLN A 1 183 ? 0.770 13.561 2.865 1.00 98.00 183 GLN A N 1
ATOM 1415 C CA . GLN A 1 183 ? 1.983 13.606 2.041 1.00 98.00 183 GLN A CA 1
ATOM 1416 C C . GLN A 1 183 ? 2.246 12.305 1.260 1.00 98.00 183 GLN A C 1
ATOM 1418 O O . GLN A 1 183 ? 3.218 12.215 0.513 1.00 98.00 183 GLN A O 1
ATOM 1423 N N . LEU A 1 184 ? 1.411 11.277 1.445 1.00 97.81 184 LEU A N 1
ATOM 1424 C CA . LEU A 1 184 ? 1.622 9.931 0.900 1.00 97.81 184 LEU A CA 1
ATOM 1425 C C . LEU A 1 184 ? 0.469 9.454 0.016 1.00 97.81 184 LEU A C 1
ATOM 1427 O O . LEU A 1 184 ? 0.677 8.692 -0.927 1.00 97.81 184 LEU A O 1
ATOM 1431 N N . HIS A 1 185 ? -0.767 9.838 0.336 1.00 97.56 185 HIS A N 1
ATOM 1432 C CA . HIS A 1 185 ? -1.941 9.291 -0.331 1.00 97.56 185 HIS A CA 1
ATOM 1433 C C . HIS A 1 185 ? -3.157 10.221 -0.232 1.00 97.56 185 HIS A C 1
ATOM 1435 O O . HIS A 1 185 ? -3.476 10.740 0.837 1.00 97.56 185 HIS A O 1
ATOM 1441 N N . LEU A 1 186 ? -3.911 10.367 -1.329 1.00 96.31 186 LEU A N 1
ATOM 1442 C CA . LEU A 1 186 ? -5.091 11.247 -1.406 1.00 96.31 186 LEU A CA 1
ATOM 1443 C C . LEU A 1 186 ? -6.232 10.858 -0.457 1.00 96.31 186 LEU A C 1
ATOM 1445 O O . LEU A 1 186 ? -7.104 11.669 -0.162 1.00 96.31 186 LEU A O 1
ATOM 1449 N N . SER A 1 187 ? -6.214 9.639 0.075 1.00 97.12 187 SER A N 1
ATOM 1450 C CA . SER A 1 187 ? -7.217 9.161 1.031 1.00 97.12 187 SER A CA 1
ATOM 1451 C C . SER A 1 187 ? -7.165 9.853 2.395 1.00 97.12 187 SER A C 1
ATOM 1453 O O . SER A 1 187 ? -8.029 9.582 3.225 1.00 97.12 187 SER A O 1
ATOM 1455 N N . TRP A 1 188 ? -6.187 10.727 2.663 1.00 97.94 188 TRP A N 1
ATOM 1456 C CA . TRP A 1 188 ? -6.138 11.526 3.897 1.00 97.94 188 TRP A CA 1
ATOM 1457 C C . TRP A 1 188 ? -7.430 12.324 4.127 1.00 97.94 188 TRP A C 1
ATOM 1459 O O . TRP A 1 188 ? -7.825 12.534 5.272 1.00 97.94 188 TRP A O 1
ATOM 1469 N N . VAL A 1 189 ? -8.132 12.701 3.051 1.00 97.25 189 VAL A N 1
ATOM 1470 C CA . VAL A 1 189 ? -9.418 13.413 3.115 1.00 97.25 189 VAL A CA 1
ATOM 1471 C C . VAL A 1 189 ? -10.483 12.628 3.880 1.00 97.25 189 VAL A C 1
ATOM 1473 O O . VAL A 1 189 ? -11.337 13.227 4.527 1.00 97.25 189 VAL A O 1
ATOM 1476 N N . LEU A 1 190 ? -10.404 11.291 3.884 1.00 98.50 190 LEU A N 1
ATOM 1477 C CA . LEU A 1 190 ? -11.306 10.439 4.660 1.00 98.50 190 LEU A CA 1
ATOM 1478 C C . LEU A 1 190 ? -11.092 10.593 6.168 1.00 98.50 190 LEU A C 1
ATOM 1480 O O . LEU A 1 190 ? -12.002 10.293 6.929 1.00 98.50 190 LEU A O 1
ATOM 1484 N N . LEU A 1 191 ? -9.922 11.061 6.612 1.00 98.81 191 LEU A N 1
ATOM 1485 C CA . LEU A 1 191 ? -9.602 11.253 8.028 1.00 98.81 191 LEU A CA 1
ATOM 1486 C C . LEU A 1 191 ? -10.215 12.543 8.596 1.00 98.81 191 LEU A C 1
ATOM 1488 O O . LEU A 1 191 ? -10.511 12.613 9.790 1.00 98.81 191 LEU A O 1
ATOM 1492 N N . VAL A 1 192 ? -10.454 13.552 7.752 1.00 98.62 192 VAL A N 1
ATOM 1493 C CA . VAL A 1 192 ? -10.951 14.871 8.180 1.00 98.62 192 VAL A CA 1
ATOM 1494 C C . VAL A 1 192 ? -12.326 14.783 8.863 1.00 98.62 192 VAL A C 1
ATOM 1496 O O . VAL A 1 192 ? -12.461 15.328 9.961 1.00 98.62 192 VAL A O 1
ATOM 1499 N N . PRO A 1 193 ? -13.332 14.059 8.327 1.00 98.69 193 PRO A N 1
ATOM 1500 C CA . PRO A 1 193 ? -14.623 13.912 9.000 1.00 98.69 193 PRO A CA 1
ATOM 1501 C C . PRO A 1 193 ? -14.534 13.218 10.364 1.00 98.69 193 PRO A C 1
ATOM 1503 O O . PRO A 1 193 ? -15.248 13.608 11.286 1.00 98.69 193 PRO A O 1
ATOM 1506 N N . PHE A 1 194 ? -13.635 12.242 10.537 1.00 98.75 194 PHE A N 1
ATOM 1507 C CA . PHE A 1 194 ? -13.396 11.626 11.849 1.00 98.75 194 PHE A CA 1
ATOM 1508 C C . PHE A 1 194 ? -12.787 12.628 12.835 1.00 98.75 194 PHE A C 1
ATOM 1510 O O . PHE A 1 194 ? -13.224 12.700 13.984 1.00 98.75 194 PHE A O 1
ATOM 1517 N N . ALA A 1 195 ? -11.816 13.434 12.395 1.00 98.75 195 ALA A N 1
ATOM 1518 C CA . ALA A 1 195 ? -11.222 14.476 13.229 1.00 98.75 195 ALA A CA 1
ATOM 1519 C C . ALA A 1 195 ? -12.252 15.526 13.664 1.00 98.75 195 ALA A C 1
ATOM 1521 O O . ALA A 1 195 ? -12.368 15.824 14.855 1.00 98.75 195 ALA A O 1
ATOM 1522 N N . ALA A 1 196 ? -13.063 16.011 12.721 1.00 98.69 196 ALA A N 1
ATOM 1523 C CA . ALA A 1 196 ? -14.146 16.945 13.000 1.00 98.69 196 ALA A CA 1
ATOM 1524 C C . ALA A 1 196 ? -15.173 16.353 13.977 1.00 98.69 196 ALA A C 1
ATOM 1526 O O . ALA A 1 196 ? -15.552 17.013 14.944 1.00 98.69 196 ALA A O 1
ATOM 1527 N N . LEU A 1 197 ? -15.578 15.093 13.780 1.00 98.56 197 LEU A N 1
ATOM 1528 C CA . LEU A 1 197 ? -16.518 14.405 14.665 1.00 98.56 197 LEU A CA 1
ATOM 1529 C C . LEU A 1 197 ? -15.969 14.262 16.093 1.00 98.56 197 LEU A C 1
ATOM 1531 O O . LEU A 1 197 ? -16.696 14.505 17.058 1.00 98.56 197 LEU A O 1
ATOM 1535 N N . ALA A 1 198 ? -14.694 13.898 16.242 1.00 98.62 198 ALA A N 1
ATOM 1536 C CA . ALA A 1 198 ? -14.050 13.769 17.546 1.00 98.62 198 ALA A CA 1
ATOM 1537 C C . ALA A 1 198 ? -13.965 15.117 18.281 1.00 98.62 198 ALA A C 1
ATOM 1539 O O . ALA A 1 198 ? -14.310 15.197 19.462 1.00 98.62 198 ALA A O 1
ATOM 1540 N N . LEU A 1 199 ? -13.580 16.189 17.582 1.00 98.69 199 LEU A N 1
ATOM 1541 C CA . LEU A 1 199 ? -13.537 17.537 18.151 1.00 98.69 199 LEU A CA 1
ATOM 1542 C C . LEU A 1 199 ? -14.929 18.067 18.502 1.00 98.69 199 LEU A C 1
ATOM 1544 O O . LEU A 1 199 ? -15.113 18.604 19.593 1.00 98.69 199 LEU A O 1
ATOM 1548 N N . ALA A 1 200 ? -15.922 17.867 17.633 1.00 98.56 200 ALA A N 1
ATOM 1549 C CA . ALA A 1 200 ? -17.305 18.248 17.903 1.00 98.56 200 ALA A CA 1
ATOM 1550 C C . ALA A 1 200 ? -17.857 17.518 19.137 1.00 98.56 200 ALA A C 1
ATOM 1552 O O . ALA A 1 200 ? -18.538 18.120 19.966 1.00 98.56 200 ALA A O 1
ATOM 1553 N N . ALA A 1 201 ? -17.520 16.236 19.308 1.00 98.25 201 ALA A N 1
ATOM 1554 C CA . ALA A 1 201 ? -17.884 15.490 20.506 1.00 98.25 201 ALA A CA 1
ATOM 1555 C C . ALA A 1 201 ? -17.212 16.053 21.769 1.00 98.25 201 ALA A C 1
ATOM 1557 O O . ALA A 1 201 ? -17.861 16.136 22.807 1.00 98.25 201 ALA A O 1
ATOM 1558 N N . ARG A 1 202 ? -15.952 16.506 21.688 1.00 98.25 202 ARG A N 1
ATOM 1559 C CA . ARG A 1 202 ? -15.262 17.150 22.822 1.00 98.25 202 ARG A CA 1
ATOM 1560 C C . ARG A 1 202 ? -15.767 18.554 23.125 1.00 98.25 202 ARG A C 1
ATOM 1562 O O . ARG A 1 202 ? -15.809 18.920 24.293 1.00 98.25 202 ARG A O 1
ATOM 1569 N N . ALA A 1 203 ? -16.219 19.305 22.124 1.00 98.25 203 ALA A N 1
ATOM 1570 C CA . ALA A 1 203 ? -16.882 20.591 22.334 1.00 98.25 203 ALA A CA 1
ATOM 1571 C C . ALA A 1 203 ? -18.162 20.448 23.169 1.00 98.25 203 ALA A C 1
ATOM 1573 O O . ALA A 1 203 ? -18.421 21.279 24.035 1.00 98.25 203 ALA A O 1
ATOM 1574 N N . ARG A 1 204 ? -18.911 19.352 22.983 1.00 98.06 204 ARG A N 1
ATOM 1575 C CA . ARG A 1 204 ? -20.109 19.042 23.785 1.00 98.06 204 ARG A CA 1
ATOM 1576 C C . ARG A 1 204 ? -19.804 18.722 25.254 1.00 98.06 204 ARG A C 1
ATOM 1578 O O . ARG A 1 204 ? -20.690 18.864 26.084 1.00 98.06 204 ARG A O 1
ATOM 1585 N N . GLU A 1 205 ? -18.576 18.319 25.581 1.00 97.75 205 GLU A N 1
ATOM 1586 C CA . GLU A 1 205 ? -18.123 18.116 26.968 1.00 97.75 205 GLU A CA 1
ATOM 1587 C C . GLU A 1 205 ? -17.604 19.409 27.626 1.0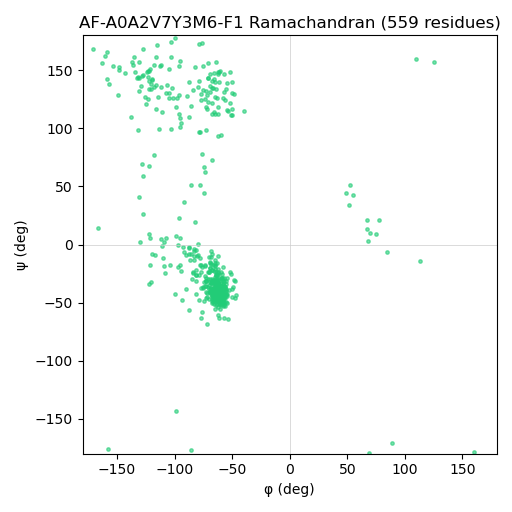0 97.75 205 GLU A C 1
ATOM 1589 O O . GLU A 1 205 ? -17.311 19.415 28.821 1.00 97.75 205 GLU A O 1
ATOM 1594 N N . GLY A 1 206 ? -17.463 20.495 26.858 1.00 98.25 206 GLY A N 1
ATOM 1595 C CA . GLY A 1 206 ? -17.054 21.816 27.333 1.00 98.25 206 GLY A CA 1
ATOM 1596 C C . GLY A 1 206 ? -15.838 22.402 26.595 1.00 98.25 206 GLY A C 1
ATOM 1597 O O . GLY A 1 206 ? -15.006 21.671 26.044 1.00 98.25 206 GLY A O 1
ATOM 1598 N N . PRO A 1 207 ? -15.677 23.740 26.618 1.00 97.56 207 PRO A N 1
ATOM 1599 C CA . PRO A 1 207 ? -14.657 24.447 25.837 1.00 97.56 207 PRO A CA 1
ATOM 1600 C C . PRO A 1 207 ? -13.220 24.057 26.210 1.00 97.56 207 PRO A C 1
ATOM 1602 O O . PRO A 1 207 ? -12.363 23.978 25.335 1.00 97.56 207 PRO A O 1
ATOM 1605 N N . GLY A 1 208 ? -12.947 23.738 27.481 1.00 98.31 208 GLY A N 1
ATOM 1606 C CA . GLY A 1 208 ? -11.614 23.307 27.919 1.00 98.31 208 GLY A CA 1
ATOM 1607 C C . GLY A 1 208 ? -11.184 21.963 27.319 1.00 98.31 208 GLY A C 1
ATOM 1608 O O . GLY A 1 208 ? -10.050 21.818 26.867 1.00 98.31 208 GLY A O 1
ATOM 1609 N N . ARG A 1 209 ? -12.098 20.983 27.246 1.00 97.94 209 ARG A N 1
ATOM 1610 C CA . ARG A 1 209 ? -11.834 19.671 26.621 1.00 97.94 209 ARG A CA 1
ATOM 1611 C C . ARG A 1 209 ? -11.578 19.817 25.124 1.00 97.94 209 ARG A C 1
ATOM 1613 O O . ARG A 1 209 ? -10.652 19.194 24.606 1.00 97.94 209 ARG A O 1
ATOM 1620 N N . PHE A 1 210 ? -12.367 20.658 24.457 1.00 98.38 210 PHE A N 1
ATOM 1621 C CA . PHE A 1 210 ? -12.152 21.011 23.057 1.00 98.38 210 PHE A CA 1
ATOM 1622 C C . PHE A 1 210 ? -10.794 21.677 22.836 1.00 98.38 210 PHE A C 1
ATOM 1624 O O . PHE A 1 210 ? -10.043 21.207 21.991 1.00 98.38 210 PHE A O 1
ATOM 1631 N N . ALA A 1 211 ? -10.447 22.708 23.612 1.00 98.44 211 ALA A N 1
ATOM 1632 C CA . ALA A 1 211 ? -9.185 23.432 23.464 1.00 98.44 211 ALA A CA 1
ATOM 1633 C C . ALA A 1 211 ? -7.967 22.510 23.633 1.00 98.44 211 ALA A C 1
ATOM 1635 O O . ALA A 1 211 ? -7.041 22.559 22.827 1.00 98.44 211 ALA A O 1
ATOM 1636 N N . VAL A 1 212 ? -7.997 21.611 24.626 1.00 98.62 212 VAL A N 1
ATOM 1637 C CA . VAL A 1 212 ? -6.942 20.606 24.830 1.00 98.62 212 VAL A CA 1
ATOM 1638 C C . VAL A 1 212 ? -6.824 19.666 23.629 1.00 98.62 212 VAL A C 1
ATOM 1640 O O . VAL A 1 212 ? -5.716 19.422 23.153 1.00 98.62 212 VAL A O 1
ATOM 1643 N N . ALA A 1 213 ? -7.944 19.140 23.126 1.00 98.62 213 ALA A N 1
ATOM 1644 C CA . ALA A 1 213 ? -7.932 18.241 21.975 1.00 98.62 213 ALA A CA 1
ATOM 1645 C C . ALA A 1 213 ? -7.471 18.961 20.697 1.00 98.62 213 ALA A C 1
ATOM 1647 O O . ALA A 1 213 ? -6.583 18.473 20.006 1.00 98.62 213 ALA A O 1
ATOM 1648 N N . ALA A 1 214 ? -8.019 20.141 20.406 1.00 98.75 214 ALA A N 1
ATOM 1649 C CA . ALA A 1 214 ? -7.682 20.931 19.228 1.00 98.75 214 ALA A CA 1
ATOM 1650 C C . ALA A 1 214 ? -6.211 21.374 19.238 1.00 98.75 214 ALA A C 1
ATOM 1652 O O . ALA A 1 214 ? -5.512 21.182 18.246 1.00 98.75 214 ALA A O 1
ATOM 1653 N N . GLY A 1 215 ? -5.718 21.895 20.367 1.00 98.69 215 GLY A N 1
ATOM 1654 C CA . GLY A 1 215 ? -4.325 22.319 20.516 1.00 98.69 215 GLY A CA 1
ATOM 1655 C C . GLY A 1 215 ? -3.341 21.157 20.386 1.00 98.69 215 GLY A C 1
ATOM 1656 O O . GLY A 1 215 ? -2.353 21.258 19.660 1.00 98.69 215 GLY A O 1
ATOM 1657 N N . ALA A 1 216 ? -3.630 20.016 21.018 1.00 98.75 216 ALA A N 1
ATOM 1658 C CA . ALA A 1 216 ? -2.775 18.840 20.896 1.00 98.75 216 ALA A CA 1
ATOM 1659 C C . ALA A 1 216 ? -2.815 18.231 19.485 1.00 98.75 216 ALA A C 1
ATOM 1661 O O . ALA A 1 216 ? -1.777 17.827 18.965 1.00 98.75 216 ALA A O 1
ATOM 1662 N N . MET A 1 217 ? -3.981 18.221 18.830 1.00 98.81 217 MET A N 1
ATOM 1663 C CA . MET A 1 217 ? -4.106 17.806 17.432 1.00 98.81 217 MET A CA 1
ATOM 1664 C C . MET A 1 217 ? -3.302 18.717 16.504 1.00 98.81 217 MET A C 1
ATOM 1666 O O . MET A 1 217 ? -2.576 18.214 15.651 1.00 98.81 217 MET A O 1
ATOM 1670 N N . ALA A 1 218 ? -3.360 20.036 16.698 1.00 98.69 218 ALA A N 1
ATOM 1671 C CA . ALA A 1 218 ? -2.536 20.980 15.949 1.00 98.69 218 ALA A CA 1
ATOM 1672 C C . ALA A 1 218 ? -1.035 20.715 16.164 1.00 98.69 218 ALA A C 1
ATOM 1674 O O . ALA A 1 218 ? -0.284 20.659 15.195 1.00 98.69 218 ALA A O 1
ATOM 1675 N N . ALA A 1 219 ? -0.603 20.459 17.403 1.00 98.62 219 ALA A N 1
ATOM 1676 C CA . ALA A 1 219 ? 0.787 20.107 17.700 1.00 98.62 219 ALA A CA 1
ATOM 1677 C C . ALA A 1 219 ? 1.229 18.809 16.997 1.00 98.62 219 ALA A C 1
ATOM 1679 O O . ALA A 1 219 ? 2.305 18.755 16.404 1.00 98.62 219 ALA A O 1
ATOM 1680 N N . GLY A 1 220 ? 0.381 17.778 16.999 1.00 98.62 220 GLY A N 1
ATOM 1681 C CA . GLY A 1 220 ? 0.638 16.544 16.258 1.00 98.62 220 GLY A CA 1
ATOM 1682 C C . GLY A 1 220 ? 0.726 16.762 14.746 1.00 98.62 220 GLY A C 1
ATOM 1683 O O . GLY A 1 220 ? 1.639 16.246 14.101 1.00 98.62 220 GLY A O 1
ATOM 1684 N N . ALA A 1 221 ? -0.186 17.566 14.193 1.00 98.62 221 ALA A N 1
ATOM 1685 C CA . ALA A 1 221 ? -0.208 17.932 12.779 1.00 98.62 221 ALA A CA 1
ATOM 1686 C C . ALA A 1 221 ? 1.037 18.724 12.362 1.00 98.62 221 ALA A C 1
ATOM 1688 O O . ALA A 1 221 ? 1.557 18.488 11.276 1.00 98.62 221 ALA A O 1
ATOM 1689 N N . LEU A 1 222 ? 1.550 19.610 13.223 1.00 98.25 222 LEU A N 1
ATOM 1690 C CA . LEU A 1 222 ? 2.820 20.308 13.004 1.00 98.25 222 LEU A CA 1
ATOM 1691 C C . LEU A 1 222 ? 4.011 19.344 12.989 1.00 98.25 222 LEU A C 1
ATOM 1693 O O . LEU A 1 222 ? 4.929 19.536 12.197 1.00 98.25 222 LEU A O 1
ATOM 1697 N N . GLY A 1 223 ? 3.975 18.285 13.804 1.00 98.00 223 GLY A N 1
ATOM 1698 C CA . GLY A 1 223 ? 5.020 17.261 13.846 1.00 98.00 223 GLY A CA 1
ATOM 1699 C C . GLY A 1 223 ? 5.317 16.670 12.466 1.00 98.00 223 GLY A C 1
ATOM 1700 O O . GLY A 1 223 ? 6.407 16.865 11.936 1.00 98.00 223 GLY A O 1
ATOM 1701 N N . SER A 1 224 ? 4.343 15.994 11.851 1.00 98.00 224 SER A N 1
ATOM 1702 C CA . SER A 1 224 ? 4.520 15.403 10.512 1.00 98.00 224 SER A CA 1
ATOM 1703 C C . SER A 1 224 ? 4.336 16.410 9.371 1.00 98.00 224 SER A C 1
ATOM 1705 O O . SER A 1 224 ? 4.980 16.282 8.331 1.00 98.00 224 SER A O 1
ATOM 1707 N N . GLY A 1 225 ? 3.486 17.425 9.548 1.00 97.81 225 GLY A N 1
ATOM 1708 C CA . GLY A 1 225 ? 3.177 18.438 8.534 1.00 97.81 225 GLY A CA 1
ATOM 1709 C C . GLY A 1 225 ? 4.285 19.463 8.305 1.00 97.81 225 GLY A C 1
ATOM 1710 O O . GLY A 1 225 ? 4.306 20.095 7.253 1.00 97.81 225 GLY A O 1
ATOM 1711 N N . SER A 1 226 ? 5.244 19.596 9.225 1.00 97.88 226 SER A N 1
ATOM 1712 C CA . SER A 1 226 ? 6.427 20.449 9.032 1.00 97.88 226 SER A CA 1
ATOM 1713 C C . SER A 1 226 ? 7.209 20.107 7.755 1.00 97.88 226 SER A C 1
ATOM 1715 O O . SER A 1 226 ? 7.737 21.002 7.100 1.00 97.88 226 SER A O 1
ATOM 1717 N N . LEU A 1 227 ? 7.199 18.835 7.339 1.00 97.88 227 LEU A N 1
ATOM 1718 C CA . LEU A 1 227 ? 7.849 18.344 6.118 1.00 97.88 227 LEU A CA 1
ATOM 1719 C C . LEU A 1 227 ? 7.182 18.826 4.816 1.00 97.88 227 LEU A C 1
ATOM 1721 O O . LEU A 1 227 ? 7.795 18.758 3.750 1.00 97.88 227 LEU A O 1
ATOM 1725 N N . LEU A 1 228 ? 5.947 19.330 4.890 1.00 96.12 228 LEU A N 1
ATOM 1726 C CA . LEU A 1 228 ? 5.235 19.931 3.762 1.00 96.12 228 LEU A CA 1
ATOM 1727 C C . LEU A 1 228 ? 5.608 21.412 3.567 1.00 96.12 228 LEU A C 1
ATOM 1729 O O . LEU A 1 228 ? 5.501 21.938 2.458 1.00 96.12 228 LEU A O 1
ATOM 1733 N N . LEU A 1 229 ? 6.060 22.093 4.627 1.00 95.94 229 LEU A N 1
ATOM 1734 C CA . LEU A 1 229 ? 6.307 23.537 4.606 1.00 95.94 229 LEU A CA 1
ATOM 1735 C C . LEU A 1 229 ? 7.327 23.970 3.540 1.00 95.94 229 LEU A C 1
ATOM 1737 O O . LEU A 1 229 ? 7.039 24.951 2.854 1.00 95.94 229 LEU A O 1
ATOM 1741 N N . PRO A 1 230 ? 8.460 23.269 3.311 1.00 96.38 230 PRO A N 1
ATOM 1742 C CA . PRO A 1 230 ? 9.400 23.669 2.262 1.00 96.38 230 PRO A CA 1
ATOM 1743 C C . PRO A 1 230 ? 8.786 23.645 0.858 1.00 96.38 230 PRO A C 1
ATOM 1745 O O . PRO A 1 230 ? 9.129 24.478 0.021 1.00 96.38 230 PRO A O 1
ATOM 1748 N N . THR A 1 231 ? 7.854 22.725 0.598 1.00 95.44 231 THR A N 1
ATOM 1749 C CA . THR A 1 231 ? 7.119 22.635 -0.672 1.00 95.44 231 THR A CA 1
ATOM 1750 C C . THR A 1 231 ? 6.198 23.827 -0.856 1.00 95.44 231 THR A C 1
ATOM 1752 O O . THR A 1 231 ? 6.247 24.485 -1.894 1.00 95.44 231 THR A O 1
ATOM 1755 N N . LEU A 1 232 ? 5.413 24.155 0.169 1.00 95.00 232 LEU A N 1
ATOM 1756 C CA . LEU A 1 232 ? 4.515 25.309 0.131 1.00 95.00 232 LEU A CA 1
ATOM 1757 C C . LEU A 1 232 ? 5.283 26.631 0.044 1.00 95.00 232 LEU A C 1
ATOM 1759 O O . LEU A 1 232 ? 4.860 27.532 -0.672 1.00 95.00 232 LEU A O 1
ATOM 1763 N N . TRP A 1 233 ? 6.432 26.738 0.715 1.00 95.94 233 TRP A N 1
ATOM 1764 C CA . TRP A 1 233 ? 7.301 27.909 0.617 1.00 95.94 233 TRP A CA 1
ATOM 1765 C C . TRP A 1 233 ? 7.842 28.070 -0.804 1.00 95.94 233 TRP A C 1
ATOM 1767 O O . TRP A 1 233 ? 7.740 29.146 -1.387 1.00 95.94 233 TRP A O 1
ATOM 1777 N N . ARG A 1 234 ? 8.433 27.011 -1.376 1.00 94.69 234 ARG A N 1
ATOM 1778 C CA . ARG A 1 234 ? 9.123 27.094 -2.671 1.00 94.69 234 ARG A CA 1
ATOM 1779 C C . ARG A 1 234 ? 8.172 27.284 -3.852 1.00 94.69 234 ARG A C 1
ATOM 1781 O O . ARG A 1 234 ? 8.535 27.972 -4.801 1.00 94.69 234 ARG A O 1
ATOM 1788 N N . PHE A 1 235 ? 6.995 26.662 -3.814 1.00 93.31 235 PHE A N 1
ATOM 1789 C CA . PHE A 1 235 ? 6.063 26.622 -4.949 1.00 93.31 235 PHE A CA 1
ATOM 1790 C C . PHE A 1 235 ? 4.776 27.430 -4.725 1.00 93.31 235 PHE A C 1
ATOM 1792 O O . PHE A 1 235 ? 3.935 27.496 -5.620 1.00 93.31 235 PHE A O 1
ATOM 1799 N N . GLY A 1 236 ? 4.607 28.051 -3.555 1.00 93.06 236 GLY A N 1
ATOM 1800 C CA . GLY A 1 236 ? 3.376 28.745 -3.183 1.00 93.06 236 GLY A CA 1
ATOM 1801 C C . GLY A 1 236 ? 2.194 27.794 -2.967 1.00 93.06 236 GLY A C 1
ATOM 1802 O O . GLY A 1 236 ? 2.310 26.576 -3.094 1.00 93.06 236 GLY A O 1
ATOM 1803 N N . ALA A 1 237 ? 1.025 28.353 -2.644 1.00 87.50 237 ALA A N 1
ATOM 1804 C CA . ALA A 1 237 ? -0.178 27.563 -2.372 1.00 87.50 237 ALA A CA 1
ATOM 1805 C C . ALA A 1 237 ? -0.741 26.868 -3.626 1.00 87.50 237 ALA A C 1
ATOM 1807 O O . ALA A 1 237 ? -1.256 25.760 -3.523 1.00 87.50 237 ALA A O 1
ATOM 1808 N N . ASP A 1 238 ? -0.601 27.469 -4.810 1.00 86.69 238 ASP A N 1
ATOM 1809 C CA . ASP A 1 238 ? -1.183 26.917 -6.036 1.00 86.69 238 ASP A CA 1
ATOM 1810 C C . ASP A 1 238 ? -0.366 25.735 -6.567 1.00 86.69 238 ASP A C 1
ATOM 1812 O O . ASP A 1 238 ? -0.842 24.597 -6.588 1.00 86.69 238 ASP A O 1
ATOM 1816 N N . ALA A 1 239 ? 0.892 25.970 -6.956 1.00 85.31 239 ALA A N 1
ATOM 1817 C CA . ALA A 1 239 ? 1.750 24.910 -7.485 1.00 85.31 239 ALA A CA 1
ATOM 1818 C C . ALA A 1 239 ? 2.236 23.949 -6.387 1.00 85.31 239 ALA A C 1
ATOM 1820 O O . ALA A 1 239 ? 2.455 22.768 -6.663 1.00 85.31 239 ALA A O 1
ATOM 1821 N N . GLY A 1 240 ? 2.335 24.411 -5.135 1.00 88.12 240 GLY A N 1
ATOM 1822 C CA . GLY A 1 240 ? 2.719 23.587 -3.988 1.00 88.12 240 GLY A CA 1
ATOM 1823 C C . GLY A 1 240 ? 1.688 22.532 -3.593 1.00 88.12 240 GLY A C 1
ATOM 1824 O O . GLY A 1 240 ? 2.026 21.639 -2.827 1.00 88.12 240 GLY A O 1
ATOM 1825 N N . THR A 1 241 ? 0.468 22.563 -4.144 1.00 89.00 241 THR A N 1
ATOM 1826 C CA . THR A 1 241 ? -0.491 21.448 -4.018 1.00 89.00 241 THR A CA 1
ATOM 1827 C C . THR A 1 241 ? -0.181 20.283 -4.961 1.00 89.00 241 THR A C 1
ATOM 1829 O O . THR A 1 241 ? -0.808 19.236 -4.847 1.00 89.00 241 THR A O 1
ATOM 1832 N N . GLY A 1 242 ? 0.723 20.452 -5.935 1.00 87.50 242 GLY A N 1
ATOM 1833 C CA . GLY A 1 242 ? 1.027 19.432 -6.946 1.00 87.50 242 GLY A CA 1
ATOM 1834 C C . GLY A 1 242 ? -0.128 19.138 -7.916 1.00 87.50 242 GLY A C 1
ATOM 1835 O O . GLY A 1 242 ? -0.101 18.157 -8.665 1.00 87.50 242 GLY A O 1
ATOM 1836 N N . GLY A 1 243 ? -1.157 19.994 -7.941 1.00 90.25 243 GLY A N 1
ATOM 1837 C CA . GLY A 1 243 ? -2.297 19.862 -8.843 1.00 90.25 243 GLY A CA 1
ATOM 1838 C C . GLY A 1 243 ? -3.316 18.801 -8.418 1.00 90.25 243 GLY A C 1
ATOM 1839 O O . GLY A 1 243 ? -4.064 18.324 -9.280 1.00 90.25 243 GLY A O 1
ATOM 1840 N N . VAL A 1 244 ? -3.340 18.410 -7.136 1.00 91.44 244 VAL A N 1
ATOM 1841 C CA . VAL A 1 244 ? -4.236 17.368 -6.603 1.00 91.44 244 VAL A CA 1
ATOM 1842 C C . VAL A 1 244 ? -5.725 17.708 -6.722 1.00 91.44 244 VAL A C 1
ATOM 1844 O O . VAL A 1 244 ? -6.550 16.800 -6.767 1.00 91.44 244 VAL A O 1
ATOM 1847 N N . GLN A 1 245 ? -6.088 18.984 -6.857 1.00 90.50 245 GLN A N 1
ATOM 1848 C CA . GLN A 1 245 ? -7.458 19.445 -7.098 1.00 90.50 245 GLN A CA 1
ATOM 1849 C C . GLN A 1 245 ? -8.062 18.877 -8.389 1.00 90.50 245 GLN A C 1
ATOM 1851 O O . GLN A 1 245 ? -9.276 18.729 -8.480 1.00 90.50 245 GLN A O 1
ATOM 1856 N N . ARG A 1 246 ? -7.230 18.472 -9.363 1.00 91.25 246 ARG A N 1
ATOM 1857 C CA . ARG A 1 246 ? -7.679 17.806 -10.600 1.00 91.25 246 ARG A CA 1
ATOM 1858 C C . ARG A 1 246 ? -8.320 16.436 -10.356 1.00 91.25 246 ARG A C 1
ATOM 1860 O O . ARG A 1 246 ? -8.957 15.902 -11.255 1.00 91.25 246 ARG A O 1
ATOM 1867 N N . ASN A 1 247 ? -8.169 15.878 -9.153 1.00 90.06 247 ASN A N 1
ATOM 1868 C CA . ASN A 1 247 ? -8.822 14.635 -8.737 1.00 90.06 247 ASN A CA 1
ATOM 1869 C C . ASN A 1 247 ? -10.281 14.827 -8.310 1.00 90.06 247 ASN A C 1
ATOM 1871 O O . ASN A 1 247 ? -10.975 13.830 -8.118 1.00 90.06 247 ASN A O 1
ATOM 1875 N N . LEU A 1 248 ? -10.743 16.075 -8.178 1.00 92.62 248 LEU A N 1
ATOM 1876 C CA . LEU A 1 248 ? -12.117 16.393 -7.818 1.00 92.62 248 LEU A CA 1
ATOM 1877 C C . LEU A 1 248 ? -12.989 16.464 -9.074 1.00 92.62 248 LEU A C 1
ATOM 1879 O O . LEU A 1 248 ? -12.895 17.399 -9.867 1.00 92.62 248 LEU A O 1
ATOM 1883 N N . ARG A 1 249 ? -13.868 15.478 -9.238 1.00 93.31 249 ARG A N 1
ATOM 1884 C CA . ARG A 1 249 ? -14.867 15.416 -10.303 1.00 93.31 249 ARG A CA 1
ATOM 1885 C C . ARG A 1 249 ? -16.237 15.072 -9.715 1.00 93.31 249 ARG A C 1
ATOM 1887 O O . ARG A 1 249 ? -16.508 13.893 -9.482 1.00 93.31 249 ARG A O 1
ATOM 1894 N N . PRO A 1 250 ? -17.108 16.071 -9.493 1.00 95.69 250 PRO A N 1
ATOM 1895 C CA . PRO A 1 250 ? -18.476 15.830 -9.058 1.00 95.69 250 PRO A CA 1
ATOM 1896 C C . PRO A 1 250 ? -19.215 14.940 -10.060 1.00 95.69 250 PRO A C 1
ATOM 1898 O O . PRO A 1 250 ? -19.257 15.243 -11.253 1.00 95.69 250 PRO A O 1
ATOM 1901 N N . HIS A 1 251 ? -19.784 13.840 -9.585 1.00 96.44 251 HIS A N 1
ATOM 1902 C CA . HIS A 1 251 ? -20.634 12.952 -10.369 1.00 96.44 251 HIS A CA 1
ATOM 1903 C C . HIS A 1 251 ? -21.531 12.119 -9.449 1.00 96.44 251 HIS A C 1
ATOM 1905 O O . HIS A 1 251 ? -21.331 12.055 -8.236 1.00 96.44 251 HIS A O 1
ATOM 1911 N N . LEU A 1 252 ? -22.549 11.484 -10.028 1.00 96.81 252 LEU A N 1
ATOM 1912 C CA . LEU A 1 252 ? -23.421 10.581 -9.288 1.00 96.81 252 LEU A CA 1
ATOM 1913 C C . LEU A 1 252 ? -22.801 9.189 -9.210 1.00 96.81 252 LEU A C 1
ATOM 1915 O O . LEU A 1 252 ? -22.378 8.627 -10.221 1.00 96.81 252 LEU A O 1
ATOM 1919 N N . VAL A 1 253 ? -22.811 8.619 -8.009 1.00 96.62 253 VAL A N 1
ATOM 1920 C CA . VAL A 1 253 ? -22.397 7.240 -7.765 1.00 96.62 253 VAL A CA 1
ATOM 1921 C C . VAL A 1 253 ? -23.636 6.377 -7.611 1.00 96.62 253 VAL A C 1
ATOM 1923 O O . VAL A 1 253 ? -24.587 6.726 -6.913 1.00 96.62 253 VAL A O 1
ATOM 1926 N N . ALA A 1 254 ? -23.627 5.229 -8.273 1.00 97.12 254 ALA A N 1
ATOM 1927 C CA . ALA A 1 254 ? -24.744 4.313 -8.218 1.00 97.12 254 ALA A CA 1
ATOM 1928 C C . ALA A 1 254 ? -24.884 3.621 -6.843 1.00 97.12 254 ALA A C 1
ATOM 1930 O O . ALA A 1 254 ? -23.871 3.210 -6.271 1.00 97.12 254 ALA A O 1
ATOM 1931 N N . PRO A 1 255 ? -26.107 3.369 -6.335 1.00 97.00 255 PRO A N 1
ATOM 1932 C CA . PRO A 1 255 ? -26.308 2.817 -4.989 1.00 97.00 255 PRO A CA 1
ATOM 1933 C C . PRO A 1 255 ? -25.630 1.464 -4.721 1.00 97.00 255 PRO A C 1
ATOM 1935 O O . PRO A 1 255 ? -25.153 1.219 -3.614 1.00 97.00 255 PRO A O 1
ATOM 1938 N N . TRP A 1 256 ? -25.520 0.579 -5.721 1.00 97.06 256 TRP A N 1
ATOM 1939 C CA . TRP A 1 256 ? -24.865 -0.734 -5.565 1.00 97.06 256 TRP A CA 1
ATOM 1940 C C . TRP A 1 256 ? -23.360 -0.633 -5.269 1.00 97.06 256 TRP A C 1
ATOM 1942 O O . TRP A 1 256 ? -22.746 -1.578 -4.762 1.00 97.06 256 TRP A O 1
ATOM 1952 N N . VAL A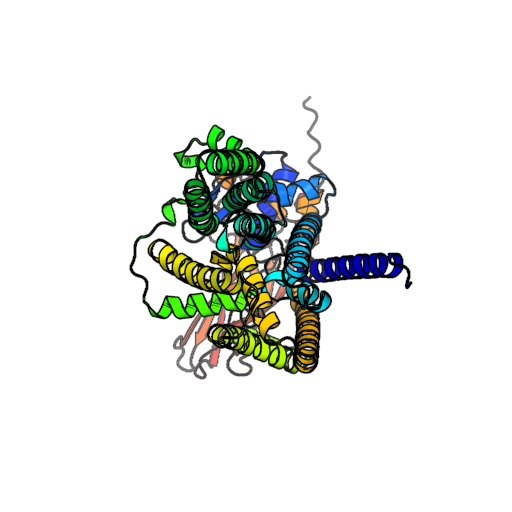 1 257 ? -22.749 0.520 -5.546 1.00 97.19 257 VAL A N 1
ATOM 1953 C CA . VAL A 1 257 ? -21.357 0.796 -5.194 1.00 97.19 257 VAL A CA 1
ATOM 1954 C C . VAL A 1 257 ? -21.162 0.772 -3.676 1.00 97.19 257 VAL A C 1
ATOM 1956 O O . VAL A 1 257 ? -20.111 0.327 -3.217 1.00 97.19 257 VAL A O 1
ATOM 1959 N N . LEU A 1 258 ? -22.180 1.132 -2.886 1.00 97.81 258 LEU A N 1
ATOM 1960 C CA . LEU A 1 258 ? -22.138 1.032 -1.426 1.00 97.81 258 LEU A CA 1
ATOM 1961 C C . LEU A 1 258 ? -21.888 -0.411 -0.963 1.00 97.81 258 LEU A C 1
ATOM 1963 O O . LEU A 1 258 ? -21.041 -0.644 -0.103 1.00 97.81 258 LEU A O 1
ATOM 1967 N N . ALA A 1 259 ? -22.560 -1.393 -1.575 1.00 96.94 259 ALA A N 1
ATOM 1968 C CA . ALA A 1 259 ? -22.345 -2.810 -1.275 1.00 96.94 259 ALA A CA 1
ATOM 1969 C C . ALA A 1 259 ? -20.928 -3.265 -1.666 1.00 96.94 259 ALA A C 1
ATOM 1971 O O . ALA A 1 259 ? -20.281 -4.014 -0.933 1.00 96.94 259 ALA A O 1
ATOM 1972 N N . THR A 1 260 ? -20.412 -2.753 -2.788 1.00 96.88 260 THR A N 1
ATOM 1973 C CA . THR A 1 260 ? -19.032 -3.014 -3.225 1.00 96.88 260 THR A CA 1
ATOM 1974 C C . THR A 1 260 ? -18.015 -2.449 -2.230 1.00 96.88 260 THR A C 1
ATOM 1976 O O . THR A 1 260 ? -17.053 -3.129 -1.875 1.00 96.88 260 THR A O 1
ATOM 1979 N N . ILE A 1 261 ? -18.232 -1.225 -1.744 1.00 98.12 261 ILE A N 1
ATOM 1980 C CA . ILE A 1 261 ? -17.386 -0.581 -0.731 1.00 98.12 261 ILE A CA 1
ATOM 1981 C C . ILE A 1 261 ? -17.466 -1.334 0.594 1.00 98.12 261 ILE A C 1
ATOM 1983 O O . ILE A 1 261 ? -16.427 -1.581 1.195 1.00 98.12 261 ILE A O 1
ATOM 1987 N N . ALA A 1 262 ? -18.655 -1.764 1.022 1.00 98.12 262 ALA A N 1
ATOM 1988 C CA . ALA A 1 262 ? -18.822 -2.569 2.230 1.00 98.12 262 ALA A CA 1
ATOM 1989 C C . ALA A 1 262 ? -18.018 -3.878 2.149 1.00 98.12 262 ALA A C 1
ATOM 1991 O O . ALA A 1 262 ? -17.244 -4.184 3.055 1.00 98.12 262 ALA A O 1
ATOM 1992 N N . GLY A 1 263 ? -18.132 -4.613 1.036 1.00 97.31 263 GLY A N 1
ATOM 1993 C CA . GLY A 1 263 ? -17.353 -5.831 0.808 1.00 97.31 263 GLY A CA 1
ATOM 1994 C C . GLY A 1 263 ? -15.843 -5.574 0.821 1.00 97.31 263 GLY A C 1
ATOM 1995 O O . GLY A 1 263 ? -15.095 -6.303 1.468 1.00 97.31 263 GLY A O 1
ATOM 1996 N N . ARG A 1 264 ? -15.391 -4.494 0.171 1.00 97.44 264 ARG A N 1
ATOM 1997 C CA . ARG A 1 264 ? -13.978 -4.081 0.144 1.00 97.44 264 ARG A CA 1
ATOM 1998 C C . ARG A 1 264 ? -13.461 -3.651 1.523 1.00 97.44 264 ARG A C 1
ATOM 2000 O O . ARG A 1 264 ? -12.378 -4.078 1.907 1.00 97.44 264 ARG A O 1
ATOM 2007 N N . PHE A 1 265 ? -14.233 -2.886 2.292 1.00 98.31 265 PHE A N 1
ATOM 2008 C CA . PHE A 1 265 ? -13.892 -2.490 3.662 1.00 98.31 265 PHE A CA 1
ATOM 2009 C C . PHE A 1 265 ? -13.719 -3.711 4.570 1.00 98.31 265 PHE A C 1
ATOM 2011 O O . PHE A 1 265 ? -12.694 -3.859 5.230 1.00 98.31 265 PHE A O 1
ATOM 2018 N N . LEU A 1 266 ? -14.690 -4.628 4.551 1.00 98.06 266 LEU A N 1
ATOM 2019 C CA . LEU A 1 266 ? -14.624 -5.868 5.325 1.00 98.06 266 LEU A CA 1
ATOM 2020 C C . LEU A 1 266 ? -13.477 -6.775 4.858 1.00 98.06 266 LEU A C 1
ATOM 2022 O O . LEU A 1 266 ? -12.913 -7.519 5.661 1.00 98.06 266 LEU A O 1
ATOM 2026 N N . SER A 1 267 ? -13.085 -6.693 3.582 1.00 97.50 267 SER A N 1
ATOM 2027 C CA . SER A 1 267 ? -11.980 -7.497 3.062 1.00 97.50 267 SER A CA 1
ATOM 2028 C C . SER A 1 267 ? -10.627 -7.162 3.701 1.00 97.50 267 SER A C 1
ATOM 2030 O O . SER A 1 267 ? -9.802 -8.067 3.816 1.00 97.50 267 SER A O 1
ATOM 2032 N N . PHE A 1 268 ? -10.422 -5.935 4.207 1.00 98.19 268 PHE A N 1
ATOM 2033 C CA . PHE A 1 268 ? -9.164 -5.522 4.850 1.00 98.19 268 PHE A CA 1
ATOM 2034 C C . PHE A 1 268 ? -8.774 -6.381 6.053 1.00 98.19 268 PHE A C 1
ATOM 2036 O O . PHE A 1 268 ? -7.591 -6.588 6.305 1.00 98.19 268 PHE A O 1
ATOM 2043 N N . ALA A 1 269 ? -9.763 -6.902 6.782 1.00 97.56 269 ALA A N 1
ATOM 2044 C CA . ALA A 1 269 ? -9.545 -7.789 7.920 1.00 97.56 269 ALA A CA 1
ATOM 2045 C C . ALA A 1 269 ? -9.724 -9.277 7.564 1.00 97.56 269 ALA A C 1
ATOM 2047 O O . ALA A 1 269 ? -9.734 -10.136 8.444 1.00 97.56 269 ALA A O 1
ATOM 2048 N N . SER A 1 270 ? -9.906 -9.607 6.286 1.00 97.19 270 SER A N 1
ATOM 2049 C CA . SER A 1 270 ? -10.148 -10.970 5.806 1.00 97.19 270 SER A CA 1
ATOM 2050 C C . SER A 1 270 ? -8.919 -11.608 5.172 1.00 97.19 270 SER A C 1
ATOM 2052 O O . SER A 1 270 ? -7.908 -10.949 4.963 1.00 97.19 270 SER A O 1
ATOM 2054 N N . LEU A 1 271 ? -9.039 -12.893 4.831 1.00 97.19 271 LEU A N 1
ATOM 2055 C CA . LEU A 1 271 ? -8.035 -13.644 4.076 1.00 97.19 271 LEU A CA 1
ATOM 2056 C C . LEU A 1 271 ? -8.297 -13.584 2.556 1.00 97.19 271 LEU A C 1
ATOM 2058 O O . LEU A 1 271 ? -8.149 -14.574 1.848 1.00 97.19 271 LEU A O 1
ATOM 2062 N N . GLU A 1 272 ? -8.767 -12.442 2.046 1.00 95.38 272 GLU A N 1
ATOM 2063 C CA . GLU A 1 272 ? -9.005 -12.239 0.612 1.00 95.38 272 GLU A CA 1
ATOM 2064 C C . GLU A 1 272 ? -7.679 -12.228 -0.158 1.00 95.38 272 GLU A C 1
ATOM 2066 O O . GLU A 1 272 ? -6.801 -11.420 0.125 1.00 95.38 272 GLU A O 1
ATOM 2071 N N . ILE A 1 273 ? -7.540 -13.135 -1.129 1.00 95.56 273 ILE A N 1
ATOM 2072 C CA . ILE A 1 273 ? -6.304 -13.320 -1.911 1.00 95.56 273 ILE A CA 1
ATOM 2073 C C . ILE A 1 273 ? -6.485 -13.095 -3.414 1.00 95.56 273 ILE A C 1
ATOM 2075 O O . ILE A 1 273 ? -5.502 -13.073 -4.153 1.00 95.56 273 ILE A O 1
ATOM 2079 N N . ASN A 1 274 ? -7.721 -12.930 -3.899 1.00 92.81 274 ASN A N 1
ATOM 2080 C CA . ASN A 1 274 ? -7.994 -12.819 -5.334 1.00 92.81 274 ASN A CA 1
ATOM 2081 C C . ASN A 1 274 ? -7.305 -11.595 -5.935 1.00 92.81 274 ASN A C 1
ATOM 2083 O O . ASN A 1 274 ? -6.778 -11.677 -7.042 1.00 92.81 274 ASN A O 1
ATOM 2087 N N . ARG A 1 275 ? -7.293 -10.473 -5.214 1.00 90.81 275 ARG A N 1
ATOM 2088 C CA . ARG A 1 275 ? -6.593 -9.251 -5.617 1.00 90.81 275 ARG A CA 1
ATOM 2089 C C . ARG A 1 275 ? -5.084 -9.454 -5.740 1.00 90.81 275 ARG A C 1
ATOM 2091 O O . ARG A 1 275 ? -4.467 -8.858 -6.614 1.00 90.81 275 ARG A O 1
ATOM 2098 N N . PHE A 1 276 ? -4.513 -10.267 -4.862 1.00 93.94 276 PHE A N 1
ATOM 2099 C CA . PHE A 1 276 ? -3.071 -10.366 -4.656 1.00 93.94 276 PHE A CA 1
ATOM 2100 C C . PHE A 1 276 ? -2.399 -11.492 -5.435 1.00 93.94 276 PHE A C 1
ATOM 2102 O O . PHE A 1 276 ? -1.182 -11.481 -5.631 1.00 93.94 276 PHE A O 1
ATOM 2109 N N . LEU A 1 277 ? -3.197 -12.450 -5.904 1.00 93.50 277 LEU A N 1
ATOM 2110 C CA . LEU A 1 277 ? -2.722 -13.542 -6.734 1.00 93.50 277 LEU A CA 1
ATOM 2111 C C . LEU A 1 277 ? -2.136 -12.987 -8.040 1.00 93.50 277 LEU A C 1
ATOM 2113 O O . LEU A 1 277 ? -0.935 -13.083 -8.254 1.00 93.50 277 LEU A O 1
ATOM 2117 N N . GLU A 1 278 ? -2.956 -12.327 -8.862 1.00 92.50 278 GLU A N 1
ATOM 2118 C CA . GLU A 1 278 ? -2.554 -11.722 -10.140 1.00 92.50 278 GLU A CA 1
ATOM 2119 C C . GLU A 1 278 ? -3.565 -10.656 -10.605 1.00 92.50 278 GLU A C 1
ATOM 2121 O O . GLU A 1 278 ? -4.728 -10.648 -10.180 1.00 92.50 278 GLU A O 1
ATOM 2126 N N . ILE A 1 279 ? -3.151 -9.784 -11.530 1.00 87.25 279 ILE A N 1
ATOM 2127 C CA . ILE A 1 279 ? -3.958 -8.638 -11.997 1.00 87.25 279 ILE A CA 1
ATOM 2128 C C . ILE A 1 279 ? -5.194 -9.093 -12.790 1.00 87.25 279 ILE A C 1
ATOM 2130 O O . ILE A 1 279 ? -6.282 -8.538 -12.631 1.00 87.25 279 ILE A O 1
ATOM 2134 N N . THR A 1 280 ? -5.061 -10.141 -13.612 1.00 90.69 280 THR A N 1
ATOM 2135 C CA . THR A 1 280 ? -6.144 -10.633 -14.481 1.00 90.69 280 THR A CA 1
ATOM 2136 C C . THR A 1 280 ? -6.550 -12.060 -14.139 1.00 90.69 280 THR A C 1
ATOM 2138 O O . THR A 1 280 ? -5.755 -12.858 -13.643 1.00 90.69 280 THR A O 1
ATOM 2141 N N . ARG A 1 281 ? -7.800 -12.424 -14.456 1.00 91.56 281 ARG A N 1
ATOM 2142 C CA . ARG A 1 281 ? -8.304 -13.793 -14.258 1.00 91.56 281 ARG A CA 1
ATOM 2143 C C . ARG A 1 281 ? -7.442 -14.836 -14.978 1.00 91.56 281 ARG A C 1
ATOM 2145 O O . ARG A 1 281 ? -7.216 -15.905 -14.425 1.00 91.56 281 ARG A O 1
ATOM 2152 N N . SER A 1 282 ? -6.957 -14.531 -16.179 1.00 90.56 282 SER A N 1
ATOM 2153 C CA . SER A 1 282 ? -6.110 -15.451 -16.944 1.00 90.56 282 SER A CA 1
ATOM 2154 C C . SER A 1 282 ? -4.751 -15.653 -16.285 1.00 90.56 282 SER A C 1
ATOM 2156 O O . SER A 1 282 ? -4.338 -16.795 -16.127 1.00 90.56 282 SER A O 1
ATOM 2158 N N . LYS A 1 283 ? -4.106 -14.574 -15.818 1.00 92.56 283 LYS A N 1
ATOM 2159 C CA . LYS A 1 283 ? -2.844 -14.663 -15.071 1.00 92.56 283 LYS A CA 1
ATOM 2160 C C . LYS A 1 283 ? -3.011 -15.481 -13.782 1.00 92.56 283 LYS A C 1
ATOM 2162 O O . LYS A 1 283 ? -2.190 -16.345 -13.505 1.00 92.56 283 LYS A O 1
ATOM 2167 N N . ARG A 1 284 ? -4.122 -15.302 -13.049 1.00 94.25 284 ARG A N 1
ATOM 2168 C CA . ARG A 1 284 ? -4.446 -16.102 -11.846 1.00 94.25 284 ARG A CA 1
ATOM 2169 C C . ARG A 1 284 ? -4.548 -17.594 -12.143 1.00 94.25 284 ARG A C 1
ATOM 2171 O O . ARG A 1 284 ? -3.975 -18.404 -11.423 1.00 94.25 284 ARG A O 1
ATOM 2178 N N . LEU A 1 285 ? -5.304 -17.948 -13.184 1.00 92.50 285 LEU A N 1
ATOM 2179 C CA . LEU A 1 285 ? -5.486 -19.343 -13.587 1.00 92.50 285 LEU A CA 1
ATOM 2180 C C . LEU A 1 285 ? -4.169 -19.959 -14.053 1.00 92.50 285 LEU A C 1
ATOM 2182 O O . LEU A 1 285 ? -3.866 -21.080 -13.663 1.00 92.50 285 LEU A O 1
ATOM 2186 N N . PHE A 1 286 ? -3.388 -19.215 -14.836 1.00 92.94 286 PHE A N 1
ATOM 2187 C CA . PHE A 1 286 ? -2.080 -19.660 -15.292 1.00 92.94 286 PHE A CA 1
ATOM 2188 C C . PHE A 1 286 ? -1.126 -19.912 -14.120 1.00 92.94 286 PHE A C 1
ATOM 2190 O O . PHE A 1 286 ? -0.550 -20.988 -14.044 1.00 92.94 286 PHE A O 1
ATOM 2197 N N . LEU A 1 287 ? -1.033 -18.985 -13.158 1.00 94.38 287 LEU A N 1
ATOM 2198 C CA . LEU A 1 287 ? -0.189 -19.148 -11.969 1.00 94.38 287 LEU A CA 1
ATOM 2199 C C . LEU A 1 287 ? -0.578 -20.399 -11.167 1.00 94.38 287 LEU A C 1
ATOM 2201 O O . LEU A 1 287 ? 0.281 -21.206 -10.825 1.00 94.38 287 LEU A O 1
ATOM 2205 N N . LEU A 1 288 ? -1.871 -20.596 -10.896 1.00 94.69 288 LEU A N 1
ATOM 2206 C CA . LEU A 1 288 ? -2.340 -21.777 -10.162 1.00 94.69 288 LEU A CA 1
ATOM 2207 C C . LEU A 1 288 ? -2.133 -23.079 -10.940 1.00 94.69 288 LEU A C 1
ATOM 2209 O O . LEU A 1 288 ? -1.921 -24.123 -10.330 1.00 94.69 288 LEU A O 1
ATOM 2213 N N . HIS A 1 289 ? -2.181 -23.024 -12.271 1.00 92.75 289 HIS A N 1
ATOM 2214 C CA . HIS A 1 289 ? -1.872 -24.173 -13.107 1.00 92.75 289 HIS A CA 1
ATOM 2215 C C . HIS A 1 289 ? -0.373 -24.499 -13.096 1.00 92.75 289 HIS A C 1
ATOM 2217 O O . HIS A 1 289 ? -0.007 -25.658 -12.936 1.00 92.75 289 HIS A O 1
ATOM 2223 N N . ALA A 1 290 ? 0.488 -23.486 -13.222 1.00 93.31 290 ALA A N 1
ATOM 2224 C CA . ALA A 1 290 ? 1.941 -23.639 -13.171 1.00 93.31 290 ALA A CA 1
ATOM 2225 C C . ALA A 1 290 ? 2.430 -24.129 -11.794 1.00 93.31 290 ALA A C 1
ATOM 2227 O O . ALA A 1 290 ? 3.467 -24.783 -11.689 1.00 93.31 290 ALA A O 1
ATOM 2228 N N . HIS A 1 291 ? 1.663 -23.856 -10.734 1.00 96.62 291 HIS A N 1
ATOM 2229 C CA . HIS A 1 291 ? 1.992 -24.227 -9.359 1.00 96.62 291 HIS A CA 1
ATOM 2230 C C . HIS A 1 291 ? 0.827 -24.964 -8.678 1.00 96.62 291 HIS A C 1
ATOM 2232 O O . HIS A 1 291 ? 0.221 -24.441 -7.737 1.00 96.62 291 HIS A O 1
ATOM 2238 N N . PRO A 1 292 ? 0.516 -26.206 -9.097 1.00 96.81 292 PRO A N 1
ATOM 2239 C CA . PRO A 1 292 ? -0.670 -26.930 -8.630 1.00 96.81 292 PRO A CA 1
ATOM 2240 C C . PRO A 1 292 ? -0.650 -27.207 -7.119 1.00 96.81 292 PRO A C 1
ATOM 2242 O O . PRO A 1 292 ? -1.700 -27.311 -6.488 1.00 96.81 292 PRO A O 1
ATOM 2245 N N . TRP A 1 293 ? 0.533 -27.260 -6.505 1.00 97.69 293 TRP A N 1
ATOM 2246 C CA . TRP A 1 293 ? 0.698 -27.421 -5.059 1.00 97.69 293 TRP A CA 1
ATOM 2247 C C . TRP A 1 293 ? 0.165 -26.226 -4.243 1.00 97.69 293 TRP A C 1
ATOM 2249 O O . TRP A 1 293 ? -0.191 -26.402 -3.078 1.00 97.69 293 TRP A O 1
ATOM 2259 N N . LEU A 1 294 ? 0.047 -25.027 -4.837 1.00 97.75 294 LEU A N 1
ATOM 2260 C CA . LEU A 1 294 ? -0.569 -23.860 -4.191 1.00 97.75 294 LEU A CA 1
ATOM 2261 C C . LEU A 1 294 ? -2.098 -23.926 -4.181 1.00 97.75 294 LEU A C 1
ATOM 2263 O O . LEU A 1 294 ? -2.720 -23.293 -3.329 1.00 97.75 294 LEU A O 1
ATOM 2267 N N . VAL A 1 295 ? -2.715 -24.681 -5.095 1.00 97.94 295 VAL A N 1
ATOM 2268 C CA . VAL A 1 295 ? -4.176 -24.748 -5.267 1.00 97.94 295 VAL A CA 1
ATOM 2269 C C . VAL A 1 295 ? -4.924 -25.099 -3.976 1.00 97.94 295 VAL A C 1
ATOM 2271 O O . VAL A 1 295 ? -5.843 -24.350 -3.640 1.00 97.94 295 VAL A O 1
ATOM 2274 N N . PRO A 1 296 ? -4.579 -26.157 -3.210 1.00 98.06 296 PRO A N 1
ATOM 2275 C CA . PRO A 1 296 ? -5.299 -26.461 -1.971 1.00 98.06 296 PRO A CA 1
ATOM 2276 C C . PRO A 1 296 ? -5.188 -25.334 -0.932 1.00 98.06 296 PRO A C 1
ATOM 2278 O O . PRO A 1 296 ? -6.183 -24.983 -0.296 1.00 98.06 296 PRO A O 1
ATOM 2281 N N . LEU A 1 297 ? -4.011 -24.712 -0.799 1.00 98.25 297 LEU A N 1
ATOM 2282 C CA . LEU A 1 297 ? -3.792 -23.598 0.130 1.00 98.25 297 LEU A CA 1
ATOM 2283 C C . LEU A 1 297 ? -4.577 -22.351 -0.302 1.00 98.25 297 LEU A C 1
ATOM 2285 O O . LEU A 1 297 ? -5.227 -21.702 0.522 1.00 98.25 297 LEU A O 1
ATOM 2289 N N . ALA A 1 298 ? -4.562 -22.046 -1.601 1.00 97.62 298 ALA A N 1
ATOM 2290 C CA . ALA A 1 298 ? -5.301 -20.944 -2.198 1.00 97.62 298 ALA A CA 1
ATOM 2291 C C . ALA A 1 298 ? -6.814 -21.142 -2.045 1.00 97.62 298 ALA A C 1
ATOM 2293 O O . ALA A 1 298 ? -7.510 -20.211 -1.655 1.00 97.62 298 ALA A O 1
ATOM 2294 N N . ALA A 1 299 ? -7.330 -22.350 -2.287 1.00 97.69 299 ALA A N 1
ATOM 2295 C CA . ALA A 1 299 ? -8.754 -22.655 -2.176 1.00 97.69 299 ALA A CA 1
ATOM 2296 C C . ALA A 1 299 ? -9.275 -22.436 -0.748 1.00 97.69 299 ALA A C 1
ATOM 2298 O O . ALA A 1 299 ? -10.280 -21.749 -0.554 1.00 97.69 299 ALA A O 1
ATOM 2299 N N . VAL A 1 300 ? -8.568 -22.960 0.258 1.00 97.75 300 VAL A N 1
ATOM 2300 C CA . VAL A 1 300 ? -8.938 -22.778 1.671 1.00 97.75 300 VAL A CA 1
ATOM 2301 C C . VAL A 1 300 ? -8.819 -21.310 2.083 1.00 97.75 300 VAL A C 1
ATOM 2303 O O . VAL A 1 300 ? -9.737 -20.766 2.698 1.00 97.75 300 VAL A O 1
ATOM 2306 N N . THR A 1 301 ? -7.726 -20.639 1.713 1.00 97.69 301 THR A N 1
ATOM 2307 C CA . THR A 1 301 ? -7.516 -19.222 2.051 1.00 97.69 301 THR A CA 1
ATOM 2308 C C . THR A 1 301 ? -8.582 -18.338 1.398 1.00 97.69 301 THR A C 1
ATOM 2310 O O . THR A 1 301 ? -9.207 -17.533 2.084 1.00 97.69 301 THR A O 1
ATOM 2313 N N . ALA A 1 302 ? -8.886 -18.549 0.112 1.00 97.12 302 ALA A N 1
ATOM 2314 C CA . ALA A 1 302 ? -9.943 -17.840 -0.609 1.00 97.12 302 ALA A CA 1
ATOM 2315 C C . ALA A 1 302 ? -11.329 -18.081 -0.000 1.00 97.12 302 ALA A C 1
ATOM 2317 O O . ALA A 1 302 ? -12.112 -17.137 0.121 1.00 97.12 302 ALA A O 1
ATOM 2318 N N . LEU A 1 303 ? -11.626 -19.313 0.430 1.00 97.38 303 LEU A N 1
ATOM 2319 C CA . LEU A 1 303 ? -12.870 -19.626 1.129 1.00 97.38 303 LEU A CA 1
ATOM 2320 C C . LEU A 1 303 ? -13.006 -18.777 2.399 1.00 97.38 303 LEU A C 1
ATOM 2322 O O . LEU A 1 303 ? -14.033 -18.129 2.590 1.00 97.38 303 LEU A O 1
ATOM 2326 N N . PHE A 1 304 ? -11.967 -18.702 3.236 1.00 96.75 304 PHE A N 1
ATOM 2327 C CA . PHE A 1 304 ? -11.980 -17.822 4.410 1.00 96.75 304 PHE A CA 1
ATOM 2328 C C . PHE A 1 304 ? -11.998 -16.334 4.043 1.00 96.75 304 PHE A C 1
ATOM 2330 O O . PHE A 1 304 ? -12.632 -15.547 4.747 1.00 96.75 304 PHE A O 1
ATOM 2337 N N . GLY A 1 305 ? -11.377 -15.944 2.930 1.00 96.38 305 GLY A N 1
ATOM 2338 C CA . GLY A 1 305 ? -11.456 -14.596 2.372 1.00 96.38 305 GLY A CA 1
ATOM 2339 C C . GLY A 1 305 ? -12.880 -14.153 2.031 1.00 96.38 305 GLY A C 1
ATOM 2340 O O . GLY A 1 305 ? -13.184 -12.970 2.140 1.00 96.38 305 GLY A O 1
ATOM 2341 N N . VAL A 1 306 ? -13.774 -15.090 1.695 1.00 96.56 306 VAL A N 1
ATOM 2342 C CA . VAL A 1 306 ? -15.197 -14.819 1.424 1.00 96.56 306 VAL A CA 1
ATOM 2343 C C . VAL A 1 306 ? -16.065 -15.013 2.668 1.00 96.56 306 VAL A C 1
ATOM 2345 O O . VAL A 1 306 ? -16.879 -14.150 3.002 1.00 96.56 306 VAL A O 1
ATOM 2348 N N . LEU A 1 307 ? -15.892 -16.127 3.385 1.00 96.31 307 LEU A N 1
ATOM 2349 C CA . LEU A 1 307 ? -16.708 -16.448 4.557 1.00 96.31 307 LEU A CA 1
ATOM 2350 C C . LEU A 1 307 ? -16.507 -15.445 5.693 1.00 96.31 307 LEU A C 1
ATOM 2352 O O . LEU A 1 307 ? -17.460 -15.151 6.411 1.00 96.31 307 LEU A O 1
ATOM 2356 N N . HIS A 1 308 ? -15.298 -14.905 5.869 1.00 95.50 308 HIS A N 1
ATOM 2357 C CA . HIS A 1 308 ? -15.020 -14.003 6.981 1.00 95.50 308 HIS A CA 1
ATOM 2358 C C . HIS A 1 308 ? -15.760 -12.651 6.866 1.00 95.50 308 HIS A C 1
ATOM 2360 O O . HIS A 1 308 ? -16.459 -12.302 7.821 1.00 95.50 308 HIS A O 1
ATOM 2366 N N . PRO A 1 309 ? -15.720 -11.913 5.735 1.00 96.62 309 PRO A N 1
ATOM 2367 C CA . PRO A 1 309 ? -16.557 -10.727 5.529 1.00 96.62 309 PRO A CA 1
ATOM 2368 C C . PRO A 1 309 ? -18.051 -10.988 5.724 1.00 96.62 309 PRO A C 1
ATOM 2370 O O . PRO A 1 309 ? -18.726 -10.198 6.384 1.00 96.62 309 PRO A O 1
ATOM 2373 N N . ILE A 1 310 ? -18.561 -12.117 5.213 1.00 96.19 310 ILE A N 1
ATOM 2374 C CA . ILE A 1 310 ? -19.966 -12.513 5.400 1.00 96.19 310 ILE A CA 1
ATOM 2375 C C . ILE A 1 310 ? -20.263 -12.724 6.886 1.00 96.19 310 ILE A C 1
ATOM 2377 O O . ILE A 1 310 ? -21.252 -12.205 7.399 1.00 96.19 310 ILE A O 1
ATOM 2381 N N . ALA A 1 311 ? -19.394 -13.439 7.603 1.00 95.25 311 ALA A N 1
ATOM 2382 C CA . ALA A 1 311 ? -19.545 -13.658 9.034 1.00 95.25 311 ALA A CA 1
ATOM 2383 C C . ALA A 1 311 ? -19.550 -12.333 9.807 1.00 95.25 311 ALA A C 1
ATOM 2385 O O . ALA A 1 311 ? -20.426 -12.139 10.643 1.00 95.25 311 ALA A O 1
ATOM 2386 N N . MET A 1 312 ? -18.644 -11.398 9.506 1.00 96.19 312 MET A N 1
ATOM 2387 C CA . MET A 1 312 ? -18.642 -10.069 10.126 1.00 96.19 312 MET A CA 1
ATOM 2388 C C . MET A 1 312 ? -19.961 -9.322 9.879 1.00 96.19 312 MET A C 1
ATOM 2390 O O . MET A 1 312 ? -20.581 -8.840 10.829 1.00 96.19 312 MET A O 1
ATOM 2394 N N . ALA A 1 313 ? -20.451 -9.315 8.635 1.00 95.00 313 ALA A N 1
ATOM 2395 C CA . ALA A 1 313 ? -21.731 -8.702 8.285 1.00 95.00 313 ALA A CA 1
ATOM 2396 C C . ALA A 1 313 ? -22.924 -9.350 9.011 1.00 95.00 313 ALA A C 1
ATOM 2398 O O . ALA A 1 313 ? -23.836 -8.653 9.441 1.00 95.00 313 ALA A O 1
ATOM 2399 N N . VAL A 1 314 ? -22.922 -10.671 9.210 1.00 93.69 314 VAL A N 1
ATOM 2400 C CA . VAL A 1 314 ? -23.969 -11.373 9.973 1.00 93.69 314 VAL A CA 1
ATOM 2401 C C . VAL A 1 314 ? -23.867 -11.075 11.472 1.00 93.69 314 VAL A C 1
ATOM 2403 O O . VAL A 1 314 ? -24.879 -10.849 12.140 1.00 93.69 314 VAL A O 1
ATOM 2406 N N . LEU A 1 315 ? -22.650 -11.052 12.025 1.00 91.94 315 LEU A N 1
ATOM 2407 C CA . LEU A 1 315 ? -22.404 -10.800 13.449 1.00 91.94 315 LEU A CA 1
ATOM 2408 C C . LEU A 1 315 ? -22.820 -9.393 13.879 1.00 91.94 315 LEU A C 1
ATOM 2410 O O . LEU A 1 315 ? -23.182 -9.206 15.041 1.00 91.94 315 LEU A O 1
ATOM 2414 N N . TRP A 1 316 ? -22.878 -8.443 12.945 1.00 88.44 316 TRP A N 1
ATOM 2415 C CA . TRP A 1 316 ? -23.497 -7.133 13.142 1.00 88.44 316 TRP A CA 1
ATOM 2416 C C . TRP A 1 316 ? -24.880 -7.200 13.811 1.00 88.44 316 TRP A C 1
ATOM 2418 O O . TRP A 1 316 ? -25.177 -6.414 14.720 1.00 88.44 316 TRP A O 1
ATOM 2428 N N . PHE A 1 317 ? -25.722 -8.141 13.370 1.00 88.81 317 PHE A N 1
ATOM 2429 C CA . PHE A 1 317 ? -27.120 -8.265 13.790 1.00 88.81 317 PHE A CA 1
ATOM 2430 C C . PHE A 1 317 ? -27.297 -9.021 15.110 1.00 88.81 317 PHE A C 1
ATOM 2432 O O . PHE A 1 317 ? -28.407 -9.088 15.643 1.00 88.81 317 PHE A O 1
ATOM 2439 N N . ARG A 1 318 ? -26.225 -9.583 15.683 1.00 85.69 318 ARG A N 1
ATOM 2440 C CA . ARG A 1 318 ? -26.329 -10.289 16.963 1.00 85.69 318 ARG A CA 1
ATOM 2441 C C . ARG A 1 318 ? -26.566 -9.310 18.109 1.00 85.69 318 ARG A C 1
ATOM 2443 O O . ARG A 1 318 ? -25.747 -8.442 18.389 1.00 85.69 318 ARG A O 1
ATOM 2450 N N . ARG A 1 319 ? -27.667 -9.525 18.836 1.00 73.75 319 ARG A N 1
ATOM 2451 C CA . ARG A 1 319 ? -28.090 -8.743 20.015 1.00 73.75 319 ARG A CA 1
ATOM 2452 C C . ARG A 1 319 ? -27.406 -9.161 21.329 1.00 73.75 319 ARG A C 1
ATOM 2454 O O . ARG A 1 319 ? -27.932 -8.894 22.402 1.00 73.75 319 ARG A O 1
ATOM 2461 N N . ARG A 1 320 ? -26.268 -9.860 21.271 1.00 73.88 320 ARG A N 1
ATOM 2462 C CA . ARG A 1 320 ? -25.560 -10.313 22.482 1.00 73.88 320 ARG A CA 1
ATOM 2463 C C . ARG A 1 320 ? -25.037 -9.107 23.270 1.00 73.88 320 ARG A C 1
ATOM 2465 O O . ARG A 1 320 ? -24.643 -8.118 22.656 1.00 73.88 320 ARG A O 1
ATOM 2472 N N . ALA A 1 321 ? -24.983 -9.224 24.599 1.00 71.44 321 ALA A N 1
ATOM 2473 C CA . ALA A 1 321 ? -24.266 -8.282 25.455 1.00 71.44 321 ALA A CA 1
ATOM 2474 C C . ALA A 1 321 ? -22.771 -8.324 25.088 1.00 71.44 321 ALA A C 1
ATOM 2476 O O . ALA A 1 321 ? -22.043 -9.227 25.497 1.00 71.44 321 ALA A O 1
ATOM 2477 N N . GLY A 1 322 ? -22.355 -7.424 24.199 1.00 80.31 322 GLY A N 1
ATOM 2478 C CA . GLY A 1 322 ? -20.954 -7.198 23.860 1.00 80.31 322 GLY A CA 1
ATOM 2479 C C . GLY A 1 322 ? -20.307 -6.210 24.834 1.00 80.31 322 GLY A C 1
ATOM 2480 O O . GLY A 1 322 ? -20.972 -5.739 25.759 1.00 80.31 322 GLY A O 1
ATOM 2481 N N . PRO A 1 323 ? -19.030 -5.858 24.610 1.00 86.75 323 PRO A N 1
ATOM 2482 C CA . PRO A 1 323 ? -18.400 -4.742 25.308 1.00 86.75 323 PRO A CA 1
ATOM 2483 C C . PRO A 1 323 ? -19.255 -3.464 25.199 1.00 86.75 323 PRO A C 1
ATOM 2485 O O . PRO A 1 323 ? -19.917 -3.286 24.167 1.00 86.75 323 PRO A O 1
ATOM 2488 N N . PRO A 1 324 ? -19.244 -2.573 26.208 1.00 89.50 324 PRO A N 1
ATOM 2489 C CA . PRO A 1 324 ? -20.058 -1.351 26.226 1.00 89.50 324 PRO A CA 1
ATOM 2490 C C . PRO A 1 324 ? -19.965 -0.516 24.938 1.00 89.50 324 PRO A C 1
ATOM 2492 O O . PRO A 1 324 ? -20.958 0.014 24.443 1.00 89.50 324 PRO A O 1
ATOM 2495 N N . GLU A 1 325 ? -18.780 -0.461 24.342 1.00 93.50 325 GLU A N 1
ATOM 2496 C CA . GLU A 1 325 ? -18.473 0.306 23.141 1.00 93.50 325 GLU A CA 1
ATOM 2497 C C . GLU A 1 325 ? -18.846 -0.400 21.822 1.00 93.50 325 GLU A C 1
ATOM 2499 O O . GLU A 1 325 ? -18.736 0.199 20.751 1.00 93.50 325 GLU A O 1
ATOM 2504 N N . TRP A 1 326 ? -19.332 -1.651 21.848 1.00 93.81 326 TRP A N 1
ATOM 2505 C CA . TRP A 1 326 ? -19.667 -2.417 20.636 1.00 93.81 326 TRP A CA 1
ATOM 2506 C C . TRP A 1 326 ? -20.671 -1.694 19.732 1.00 93.81 326 TRP A C 1
ATOM 2508 O O . TRP A 1 326 ? -20.539 -1.700 18.507 1.00 93.81 326 TRP A O 1
ATOM 2518 N N . ALA A 1 327 ? -21.676 -1.040 20.320 1.00 94.44 327 ALA A N 1
ATOM 2519 C CA . ALA A 1 327 ? -22.646 -0.263 19.556 1.00 94.44 327 ALA A CA 1
ATOM 2520 C C . ALA A 1 327 ? -21.978 0.892 18.793 1.00 94.44 327 ALA A C 1
ATOM 2522 O O . ALA A 1 327 ? -22.282 1.096 17.618 1.00 94.44 327 ALA A O 1
ATOM 2523 N N . ALA A 1 328 ? -21.038 1.595 19.428 1.00 96.31 328 ALA A N 1
ATOM 2524 C CA . ALA A 1 328 ? -20.303 2.683 18.798 1.00 96.31 328 ALA A CA 1
ATOM 2525 C C . ALA A 1 328 ? -19.376 2.167 17.687 1.00 96.31 328 ALA A C 1
ATOM 2527 O O . ALA A 1 328 ? -19.393 2.715 16.590 1.00 96.31 328 ALA A O 1
ATOM 2528 N N . ILE A 1 329 ? -18.641 1.072 17.921 1.00 97.12 329 ILE A N 1
ATOM 2529 C CA . ILE A 1 329 ? -17.758 0.450 16.916 1.00 97.12 329 ILE A CA 1
ATOM 2530 C C . ILE A 1 329 ? -18.540 -0.021 15.685 1.00 97.12 329 ILE A C 1
ATOM 2532 O O . ILE A 1 329 ? -18.086 0.167 14.556 1.00 97.12 329 ILE A O 1
ATOM 2536 N N . ARG A 1 330 ? -19.740 -0.579 15.882 1.00 95.62 330 ARG A N 1
ATOM 2537 C CA . ARG A 1 330 ? -20.656 -0.903 14.785 1.00 95.62 330 ARG A CA 1
ATOM 2538 C C . ARG A 1 330 ? -20.970 0.343 13.961 1.00 95.62 330 ARG A C 1
ATOM 2540 O O . ARG A 1 330 ? -20.611 0.417 12.787 1.00 95.62 330 ARG A O 1
ATOM 2547 N N . TRP A 1 331 ? -21.601 1.346 14.563 1.00 96.94 331 TRP A N 1
ATOM 2548 C CA . TRP A 1 331 ? -21.997 2.551 13.829 1.00 96.94 331 TRP A CA 1
ATOM 2549 C C . TRP A 1 331 ? -20.819 3.273 13.181 1.00 96.94 331 TRP A C 1
ATOM 2551 O O . TRP A 1 331 ? -20.972 3.822 12.095 1.00 96.94 331 TRP A O 1
ATOM 2561 N N . LEU A 1 332 ? -19.635 3.194 13.785 1.00 97.94 332 LEU A N 1
ATOM 2562 C CA . LEU A 1 332 ? -18.400 3.696 13.207 1.00 97.94 332 LEU A CA 1
ATOM 2563 C C . LEU A 1 332 ? -18.018 2.960 11.912 1.00 97.94 332 LEU A C 1
ATOM 2565 O O . LEU A 1 332 ? -17.689 3.612 10.924 1.00 97.94 332 LEU A O 1
ATOM 2569 N N . ALA A 1 333 ? -18.115 1.628 11.866 1.00 98.00 333 ALA A N 1
ATOM 2570 C CA . ALA A 1 333 ? -17.876 0.855 10.646 1.00 98.00 333 ALA A CA 1
ATOM 2571 C C . ALA A 1 333 ? -18.874 1.212 9.526 1.00 98.00 333 ALA A C 1
ATOM 2573 O O . ALA A 1 333 ? -18.463 1.455 8.392 1.00 98.00 333 ALA A O 1
ATOM 2574 N N . VAL A 1 334 ? -20.171 1.334 9.839 1.00 97.94 334 VAL A N 1
ATOM 2575 C CA . VAL A 1 334 ? -21.186 1.768 8.854 1.00 97.94 334 VAL A CA 1
ATOM 2576 C C . VAL A 1 334 ? -20.943 3.200 8.394 1.00 97.94 334 VAL A C 1
ATOM 2578 O O . VAL A 1 334 ? -20.925 3.456 7.192 1.00 97.94 334 VAL A O 1
ATOM 2581 N N . GLY A 1 335 ? -20.696 4.121 9.325 1.00 98.44 335 GLY A N 1
ATOM 2582 C CA . GLY A 1 335 ? -20.373 5.509 9.012 1.00 98.44 335 GLY A CA 1
ATOM 2583 C C . GLY A 1 335 ? -19.136 5.626 8.122 1.00 98.44 335 GLY A C 1
ATOM 2584 O O . GLY A 1 335 ? -19.117 6.452 7.220 1.00 98.44 335 GLY A O 1
ATOM 2585 N N . THR A 1 336 ? -18.149 4.744 8.298 1.00 98.69 336 THR A N 1
ATOM 2586 C CA . THR A 1 336 ? -16.952 4.677 7.447 1.00 98.69 336 THR A CA 1
ATOM 2587 C C . THR A 1 336 ? -17.284 4.229 6.029 1.00 98.69 336 THR A C 1
ATOM 2589 O O . THR A 1 336 ? -16.851 4.860 5.071 1.00 98.69 336 THR A O 1
ATOM 2592 N N . VAL A 1 337 ? -18.081 3.168 5.876 1.00 98.62 337 VAL A N 1
ATOM 2593 C CA . VAL A 1 337 ? -18.532 2.687 4.561 1.00 98.62 337 VAL A CA 1
ATOM 2594 C C . VAL A 1 337 ? -19.339 3.766 3.832 1.00 98.62 337 VAL A C 1
ATOM 2596 O O . VAL A 1 337 ? -19.098 4.016 2.651 1.00 98.62 337 VAL A O 1
ATOM 2599 N N . VAL A 1 338 ? -20.249 4.445 4.539 1.00 98.62 338 VAL A N 1
ATOM 2600 C CA . VAL A 1 338 ? -21.025 5.568 3.992 1.00 98.62 338 VAL A CA 1
ATOM 2601 C C . VAL A 1 338 ? -20.112 6.735 3.629 1.00 98.62 338 VAL A C 1
ATOM 2603 O O . VAL A 1 338 ? -20.255 7.292 2.548 1.00 98.62 338 VAL A O 1
ATOM 2606 N N . LEU A 1 339 ? -19.143 7.082 4.476 1.00 98.62 339 LEU A N 1
ATOM 2607 C CA . LEU A 1 339 ? -18.202 8.163 4.199 1.00 98.62 339 LEU A CA 1
ATOM 2608 C C . LEU A 1 339 ? -17.377 7.892 2.936 1.00 98.62 339 LEU A C 1
ATOM 2610 O O . LEU A 1 339 ? -17.251 8.777 2.095 1.00 98.62 339 LEU A O 1
ATOM 2614 N N . ILE A 1 340 ? -16.859 6.672 2.776 1.00 98.38 340 ILE A N 1
ATOM 2615 C CA . ILE A 1 340 ? -16.136 6.274 1.562 1.00 98.38 340 ILE A CA 1
ATOM 2616 C C . ILE A 1 340 ? -17.069 6.375 0.353 1.00 98.38 340 ILE A C 1
ATOM 2618 O O . ILE A 1 340 ? -16.704 6.954 -0.665 1.00 98.38 340 ILE A O 1
ATOM 2622 N N . TYR A 1 341 ? -18.297 5.864 0.458 1.00 98.44 341 TYR A N 1
ATOM 2623 C CA . TYR A 1 341 ? -19.284 5.978 -0.616 1.00 98.44 341 TYR A CA 1
ATOM 2624 C C . TYR A 1 341 ? -19.545 7.436 -1.016 1.00 98.44 341 TYR A C 1
ATOM 2626 O O . TYR A 1 341 ? -19.495 7.757 -2.201 1.00 98.44 341 TYR A O 1
ATOM 2634 N N . LEU A 1 342 ? -19.733 8.327 -0.040 1.00 98.19 342 LEU A N 1
ATOM 2635 C CA . LEU A 1 342 ? -19.926 9.755 -0.279 1.00 98.19 342 LEU A CA 1
ATOM 2636 C C . LEU A 1 342 ? -18.684 10.418 -0.887 1.00 98.19 342 LEU A C 1
ATOM 2638 O O . LEU A 1 342 ? -18.828 11.267 -1.761 1.00 98.19 342 LEU A O 1
ATOM 2642 N N . SER A 1 343 ? -17.467 10.017 -0.503 1.00 97.50 343 SER A N 1
ATOM 2643 C CA . SER A 1 343 ? -16.252 10.585 -1.104 1.00 97.50 343 SER A CA 1
ATOM 2644 C C . SER A 1 343 ? -16.135 10.263 -2.593 1.00 97.50 343 SER A C 1
ATOM 2646 O O . SER A 1 343 ? -15.604 11.067 -3.357 1.00 97.50 343 SER A O 1
ATOM 2648 N N . TYR A 1 344 ? -16.670 9.117 -3.031 1.00 96.94 344 TYR A N 1
ATOM 2649 C CA . TYR A 1 344 ? -16.653 8.745 -4.444 1.00 96.94 344 TYR A CA 1
ATOM 2650 C C . TYR A 1 344 ? -17.573 9.595 -5.318 1.00 96.94 344 TYR A C 1
ATOM 2652 O O . TYR A 1 344 ? -17.387 9.559 -6.520 1.00 96.94 344 TYR A O 1
ATOM 2660 N N . PHE A 1 345 ? -18.461 10.434 -4.772 1.00 97.50 345 PHE A N 1
ATOM 2661 C CA . PHE A 1 345 ? -19.159 11.454 -5.576 1.00 97.50 345 PHE A CA 1
ATOM 2662 C C . PHE A 1 345 ? -18.209 12.514 -6.137 1.00 97.50 345 PHE A C 1
ATOM 2664 O O . PHE A 1 345 ? -18.577 13.247 -7.050 1.00 97.50 345 PHE A O 1
ATOM 2671 N N . PHE A 1 346 ? -16.990 12.600 -5.605 1.00 96.62 346 PHE A N 1
ATOM 2672 C CA . PHE A 1 346 ? -15.996 13.589 -5.998 1.00 96.62 346 PHE A CA 1
ATOM 2673 C C . PHE A 1 346 ? -14.735 12.968 -6.598 1.00 96.62 346 PHE A C 1
ATOM 2675 O O . PHE A 1 346 ? -13.896 13.710 -7.091 1.00 96.62 346 PHE A O 1
ATOM 2682 N N . ALA A 1 347 ? -14.559 11.647 -6.558 1.00 93.56 347 ALA A N 1
ATOM 2683 C CA . ALA A 1 347 ? -13.328 11.006 -7.015 1.00 93.56 347 ALA A CA 1
ATOM 2684 C C . ALA A 1 347 ? -13.371 10.692 -8.516 1.00 93.56 347 ALA A C 1
ATOM 2686 O O . ALA A 1 347 ? -14.374 10.221 -9.032 1.00 93.56 347 ALA A O 1
ATOM 2687 N N . TYR A 1 348 ? -12.264 10.885 -9.230 1.00 89.44 348 TYR A N 1
ATOM 2688 C CA . TYR A 1 348 ? -12.196 10.516 -10.648 1.00 89.44 348 TYR A CA 1
ATOM 2689 C C . TYR A 1 348 ? -12.260 8.990 -10.887 1.00 89.44 348 TYR A C 1
ATOM 2691 O O . TYR A 1 348 ? -12.762 8.533 -11.913 1.00 89.44 348 TYR A O 1
ATOM 2699 N N . GLU A 1 349 ? -11.737 8.200 -9.948 1.00 88.38 349 GLU A N 1
ATOM 2700 C CA . GLU A 1 349 ? -11.525 6.760 -10.101 1.00 88.38 349 GLU A CA 1
ATOM 2701 C C . GLU A 1 349 ? -12.656 5.892 -9.528 1.00 88.38 349 GLU A C 1
ATOM 2703 O O . GLU A 1 349 ? -13.303 6.266 -8.545 1.00 88.38 349 GLU A O 1
ATOM 2708 N N . PRO A 1 350 ? -12.849 4.668 -10.061 1.00 91.44 350 PRO A N 1
ATOM 2709 C CA . PRO A 1 350 ? -13.729 3.689 -9.439 1.00 91.44 350 PRO A CA 1
ATOM 2710 C C . PRO A 1 350 ? -13.204 3.261 -8.053 1.00 91.44 350 PRO A C 1
ATOM 2712 O O . PRO A 1 350 ? -12.000 3.311 -7.800 1.00 91.44 350 PRO A O 1
ATOM 2715 N N . PRO A 1 351 ? -14.074 2.759 -7.156 1.00 93.06 351 PRO A N 1
ATOM 2716 C CA . PRO A 1 351 ? -13.744 2.587 -5.742 1.00 93.06 351 PRO A CA 1
ATOM 2717 C C . PRO A 1 351 ? -12.814 1.429 -5.397 1.00 93.06 351 PRO A C 1
ATOM 2719 O O . PRO A 1 351 ? -13.213 0.465 -4.749 1.00 93.06 351 PRO A O 1
ATOM 2722 N N . GLN A 1 352 ? -11.560 1.479 -5.817 1.00 94.50 352 GLN A N 1
ATOM 2723 C CA . GLN A 1 352 ? -10.605 0.412 -5.559 1.00 94.50 352 GLN A CA 1
ATOM 2724 C C . GLN A 1 352 ? -10.241 0.332 -4.075 1.00 94.50 352 GLN A C 1
ATOM 2726 O O . GLN A 1 352 ? -9.960 1.339 -3.443 1.00 94.50 352 GLN A O 1
ATOM 2731 N N . ALA A 1 353 ? -10.183 -0.881 -3.523 1.00 94.75 353 ALA A N 1
ATOM 2732 C CA . ALA A 1 353 ? -9.929 -1.069 -2.093 1.00 94.75 353 ALA A CA 1
ATOM 2733 C C . ALA A 1 353 ? -8.601 -0.448 -1.606 1.00 94.75 353 ALA A C 1
ATOM 2735 O O . ALA A 1 353 ? -8.572 0.147 -0.536 1.00 94.75 353 ALA A O 1
ATOM 2736 N N . HIS A 1 354 ? -7.527 -0.479 -2.405 1.00 94.06 354 HIS A N 1
ATOM 2737 C CA . HIS A 1 354 ? -6.275 0.189 -2.022 1.00 94.06 354 HIS A CA 1
ATOM 2738 C C . HIS A 1 354 ? -6.426 1.718 -1.883 1.00 94.06 354 HIS A C 1
ATOM 2740 O O . HIS A 1 354 ? -5.769 2.316 -1.037 1.00 94.06 354 HIS A O 1
ATOM 2746 N N . ALA A 1 355 ? -7.344 2.342 -2.633 1.00 95.38 355 ALA A N 1
ATOM 2747 C CA . ALA A 1 355 ? -7.550 3.789 -2.628 1.00 95.38 355 ALA A CA 1
ATOM 2748 C C . ALA A 1 355 ? -8.165 4.314 -1.317 1.00 95.38 355 ALA A C 1
ATOM 2750 O O . ALA A 1 355 ? -8.110 5.507 -1.040 1.00 95.38 355 ALA A O 1
ATOM 2751 N N . PHE A 1 356 ? -8.718 3.438 -0.475 1.00 97.38 356 PHE A N 1
ATOM 2752 C CA . PHE A 1 356 ? -9.177 3.772 0.877 1.00 97.38 356 PHE A CA 1
ATOM 2753 C C . PHE A 1 356 ? -8.579 2.833 1.928 1.00 97.38 356 PHE A C 1
ATOM 2755 O O . PHE A 1 356 ? -9.130 2.665 3.015 1.00 97.38 356 PHE A O 1
ATOM 2762 N N . TYR A 1 357 ? -7.403 2.265 1.646 1.00 98.06 357 TYR A N 1
ATOM 2763 C CA . TYR A 1 357 ? -6.669 1.421 2.590 1.00 98.06 357 TYR A CA 1
ATOM 2764 C C . TYR A 1 357 ? -6.332 2.140 3.906 1.00 98.06 357 TYR A C 1
ATOM 2766 O O . TYR A 1 357 ? -6.153 1.505 4.942 1.00 98.06 357 TYR A O 1
ATOM 2774 N N . VAL A 1 358 ? -6.365 3.478 3.908 1.00 98.69 358 VAL A N 1
ATOM 2775 C CA . VAL A 1 358 ? -6.270 4.293 5.122 1.00 98.69 358 VAL A CA 1
ATOM 2776 C C . VAL A 1 358 ? -7.271 3.890 6.205 1.00 98.69 358 VAL A C 1
ATOM 2778 O O . VAL A 1 358 ? -6.986 4.144 7.360 1.00 98.69 358 VAL A O 1
ATOM 2781 N N . VAL A 1 359 ? -8.409 3.254 5.912 1.00 98.75 359 VAL A N 1
ATOM 2782 C CA . VAL A 1 359 ? -9.359 2.819 6.958 1.00 98.75 359 VAL A CA 1
ATOM 2783 C C . VAL A 1 359 ? -9.174 1.361 7.405 1.00 98.75 359 VAL A C 1
ATOM 2785 O O . VAL A 1 359 ? -9.965 0.858 8.206 1.00 98.75 359 VAL A O 1
ATOM 2788 N N . ALA A 1 360 ? -8.140 0.664 6.923 1.00 98.62 360 ALA A N 1
ATOM 2789 C CA . ALA A 1 360 ? -7.875 -0.732 7.273 1.00 98.62 360 ALA A CA 1
ATOM 2790 C C . ALA A 1 360 ? -7.748 -0.991 8.790 1.00 98.62 360 ALA A C 1
ATOM 2792 O O . ALA A 1 360 ? -8.302 -1.994 9.251 1.00 98.62 360 ALA A O 1
ATOM 2793 N N . PRO A 1 361 ? -7.130 -0.112 9.612 1.00 98.81 361 PRO A N 1
ATOM 2794 C CA . PRO A 1 361 ? -7.080 -0.325 11.061 1.00 98.81 361 PRO A CA 1
ATOM 2795 C C . PRO A 1 361 ? -8.460 -0.393 11.704 1.00 98.81 361 PRO A C 1
ATOM 2797 O O . PRO A 1 361 ? -8.681 -1.198 12.606 1.00 98.81 361 PRO A O 1
ATOM 2800 N N . LEU A 1 362 ? -9.415 0.398 11.214 1.00 98.56 362 LEU A N 1
ATOM 2801 C CA . LEU A 1 362 ? -10.778 0.364 11.721 1.00 98.56 362 LEU A CA 1
ATOM 2802 C C . LEU A 1 362 ? -11.505 -0.929 11.324 1.00 98.56 362 LEU A C 1
ATOM 2804 O O . LEU A 1 362 ? -12.231 -1.491 12.143 1.00 98.56 362 LEU A O 1
ATOM 2808 N N . ALA A 1 363 ? -11.280 -1.433 10.107 1.00 98.56 363 ALA A N 1
ATOM 2809 C CA . ALA A 1 363 ? -11.796 -2.737 9.690 1.00 98.56 363 ALA A CA 1
ATOM 2810 C C . ALA A 1 363 ? -11.236 -3.874 10.564 1.00 98.56 363 ALA A C 1
ATOM 2812 O O . ALA A 1 363 ? -11.992 -4.747 10.989 1.00 98.56 363 ALA A O 1
ATOM 2813 N N . LEU A 1 364 ? -9.937 -3.833 10.893 1.00 98.62 364 LEU A N 1
ATOM 2814 C CA . LEU A 1 364 ? -9.305 -4.779 11.820 1.00 98.62 364 LEU A CA 1
ATOM 2815 C C . LEU A 1 364 ? -9.934 -4.702 13.217 1.00 98.62 364 LEU A C 1
ATOM 2817 O O . LEU A 1 364 ? -10.336 -5.729 13.759 1.00 98.62 364 LEU A O 1
ATOM 2821 N N . VAL A 1 365 ? -10.091 -3.498 13.780 1.00 98.50 365 VAL A N 1
ATOM 2822 C CA . VAL A 1 365 ? -10.770 -3.303 15.074 1.00 98.50 365 VAL A CA 1
ATOM 2823 C C . VAL A 1 365 ? -12.178 -3.899 15.033 1.00 98.50 365 VAL A C 1
ATOM 2825 O O . VAL A 1 365 ? -12.524 -4.707 15.893 1.00 98.50 365 VAL A O 1
ATOM 2828 N N . TYR A 1 366 ? -12.971 -3.576 14.011 1.00 98.25 366 TYR A N 1
ATOM 2829 C CA . TYR A 1 366 ? -14.319 -4.116 13.845 1.00 98.25 366 TYR A CA 1
ATOM 2830 C C . TYR A 1 366 ? -14.344 -5.657 13.769 1.00 98.25 366 TYR A C 1
ATOM 2832 O O . TYR A 1 366 ? -15.194 -6.294 14.403 1.00 98.25 366 TYR A O 1
ATOM 2840 N N . ALA A 1 367 ? -13.390 -6.268 13.061 1.00 97.81 367 ALA A N 1
ATOM 2841 C CA . ALA A 1 367 ? -13.253 -7.721 12.985 1.00 97.81 367 ALA A CA 1
ATOM 2842 C C . ALA A 1 367 ? -12.964 -8.351 14.354 1.00 97.81 367 ALA A C 1
ATOM 2844 O O . ALA A 1 367 ? -13.635 -9.308 14.745 1.00 97.81 367 ALA A O 1
ATOM 2845 N N . PHE A 1 368 ? -12.038 -7.779 15.130 1.00 97.69 368 PHE A N 1
ATOM 2846 C CA . PHE A 1 368 ? -11.721 -8.283 16.468 1.00 97.69 368 PHE A CA 1
ATOM 2847 C C . PHE A 1 368 ? -12.923 -8.183 17.417 1.00 97.69 368 PHE A C 1
ATOM 2849 O O . PHE A 1 368 ? -13.248 -9.157 18.096 1.00 97.69 368 PHE A O 1
ATOM 2856 N N . TYR A 1 369 ? -13.657 -7.064 17.411 1.00 96.62 369 TYR A N 1
ATOM 2857 C CA . TYR A 1 369 ? -14.903 -6.965 18.181 1.00 96.62 369 TYR A CA 1
ATOM 2858 C C . TYR A 1 369 ? -15.930 -8.022 17.749 1.00 96.62 369 TYR A C 1
ATOM 2860 O O . TYR A 1 369 ? -16.576 -8.629 18.603 1.00 96.62 369 TYR A O 1
ATOM 2868 N N . SER A 1 370 ? -16.045 -8.293 16.446 1.00 95.50 370 SER A N 1
ATOM 2869 C CA . SER A 1 370 ? -16.944 -9.329 15.923 1.00 95.50 370 SER A CA 1
ATOM 2870 C C . SER A 1 370 ? -16.562 -10.723 16.434 1.00 95.50 370 SER A C 1
ATOM 2872 O O . SER A 1 370 ? -17.427 -11.477 16.884 1.00 95.50 370 SER A O 1
ATOM 2874 N N . TRP A 1 371 ? -15.273 -11.068 16.438 1.00 93.62 371 TRP A N 1
ATOM 2875 C CA . TRP A 1 371 ? -14.805 -12.357 16.956 1.00 93.62 371 TRP A CA 1
ATOM 2876 C C . TRP A 1 371 ? -14.998 -12.516 18.453 1.00 93.62 371 TRP A C 1
ATOM 2878 O O . TRP A 1 371 ? -15.321 -13.615 18.899 1.00 93.62 371 TRP A O 1
ATOM 2888 N N . ASN A 1 372 ? -14.881 -11.431 19.220 1.00 91.12 372 ASN A N 1
ATOM 2889 C CA . ASN A 1 372 ? -15.122 -11.472 20.657 1.00 91.12 372 ASN A CA 1
ATOM 2890 C C . ASN A 1 372 ? -16.535 -11.991 20.995 1.00 91.12 372 ASN A C 1
ATOM 2892 O O . ASN A 1 372 ? -16.737 -12.648 22.011 1.00 91.12 372 ASN A O 1
ATOM 2896 N N . LEU A 1 373 ? -17.516 -11.781 20.108 1.00 87.62 373 LEU A N 1
ATOM 2897 C CA . LEU A 1 373 ? -18.894 -12.259 20.289 1.00 87.62 373 LEU A CA 1
ATOM 2898 C C . LEU A 1 373 ? -19.065 -13.776 20.101 1.00 87.62 373 LEU A C 1
ATOM 2900 O O . LEU A 1 373 ? -20.098 -14.341 20.493 1.00 87.62 373 LEU A O 1
ATOM 2904 N N . ILE A 1 374 ? -18.101 -14.426 19.447 1.00 86.19 374 ILE A N 1
ATOM 2905 C CA . ILE A 1 374 ? -18.126 -15.855 19.101 1.00 86.19 374 ILE A CA 1
ATOM 2906 C C . ILE A 1 374 ? -16.945 -16.628 19.661 1.00 86.19 374 ILE A C 1
ATOM 2908 O O . ILE A 1 374 ? -16.764 -17.793 19.305 1.00 86.19 374 ILE A O 1
ATOM 2912 N N . ASP A 1 375 ? -16.162 -15.995 20.525 1.00 89.31 375 ASP A N 1
ATOM 2913 C CA . ASP A 1 375 ? -14.936 -16.567 21.031 1.00 89.31 375 ASP A CA 1
ATOM 2914 C C . ASP A 1 375 ? -15.214 -17.858 21.816 1.00 89.31 375 ASP A C 1
ATOM 2916 O O . ASP A 1 375 ? -15.874 -17.873 22.855 1.00 89.31 375 ASP A O 1
ATOM 2920 N N . ALA A 1 376 ? -14.764 -18.976 21.253 1.00 91.94 376 ALA A N 1
ATOM 2921 C CA . ALA A 1 376 ? -14.936 -20.313 21.800 1.00 91.94 376 ALA A CA 1
ATOM 2922 C C . ALA A 1 376 ? -13.797 -21.218 21.307 1.00 91.94 376 ALA A C 1
ATOM 2924 O O . ALA A 1 376 ? -13.300 -21.013 20.192 1.00 91.94 376 ALA A O 1
ATOM 2925 N N . PRO A 1 377 ? -13.424 -22.280 22.050 1.00 93.56 377 PRO A N 1
ATOM 2926 C CA . PRO A 1 377 ? -12.303 -23.150 21.684 1.00 93.56 377 PRO A CA 1
ATOM 2927 C C . PRO A 1 377 ? -12.374 -23.697 20.252 1.00 93.56 377 PRO A C 1
ATOM 2929 O O . PRO A 1 377 ? -11.361 -23.734 19.558 1.00 93.56 377 PRO A O 1
ATOM 2932 N N . ARG A 1 378 ? -13.573 -24.060 19.772 1.00 96.12 378 ARG A N 1
ATOM 2933 C CA . ARG A 1 378 ? -13.776 -24.534 18.392 1.00 96.12 378 ARG A CA 1
ATOM 2934 C C . ARG A 1 378 ? -13.404 -23.483 17.342 1.00 96.12 378 ARG A C 1
ATOM 2936 O O . ARG A 1 378 ? -12.701 -23.798 16.391 1.00 96.12 378 ARG A O 1
ATOM 2943 N N . TRP A 1 379 ? -13.826 -22.233 17.537 1.00 94.81 379 TRP A N 1
ATOM 2944 C CA . TRP A 1 379 ? -13.589 -21.148 16.583 1.00 94.81 379 TRP A CA 1
ATOM 2945 C C . TRP A 1 379 ? -12.137 -20.686 16.621 1.00 94.81 379 TRP A C 1
ATOM 2947 O O . TRP A 1 379 ? -11.578 -20.373 15.578 1.00 94.81 379 TRP A O 1
ATOM 2957 N N . ARG A 1 380 ? -11.490 -20.756 17.790 1.00 94.75 380 ARG A N 1
ATOM 2958 C CA . ARG A 1 380 ? -10.043 -20.543 17.922 1.00 94.75 380 ARG A CA 1
ATOM 2959 C C . ARG A 1 380 ? -9.237 -21.557 17.103 1.00 94.75 380 ARG A C 1
ATOM 2961 O O . ARG A 1 380 ? -8.294 -21.161 16.430 1.00 94.75 380 ARG A O 1
ATOM 2968 N N . ARG A 1 381 ? -9.620 -22.843 17.100 1.00 96.44 381 ARG A N 1
ATOM 2969 C CA . ARG A 1 381 ? -8.970 -23.868 16.253 1.00 96.44 381 ARG A CA 1
ATOM 2970 C C . ARG A 1 381 ? -9.173 -23.593 14.763 1.00 96.44 381 ARG A C 1
ATOM 2972 O O . ARG A 1 381 ? -8.214 -23.675 14.005 1.00 96.44 381 ARG A O 1
ATOM 2979 N N . VAL A 1 382 ? -10.392 -23.227 14.357 1.00 96.44 382 VAL A N 1
ATOM 2980 C CA . VAL A 1 382 ? -10.692 -22.845 12.964 1.00 96.44 382 VAL A CA 1
ATOM 2981 C C . VAL A 1 382 ? -9.852 -21.639 12.541 1.00 96.44 382 VA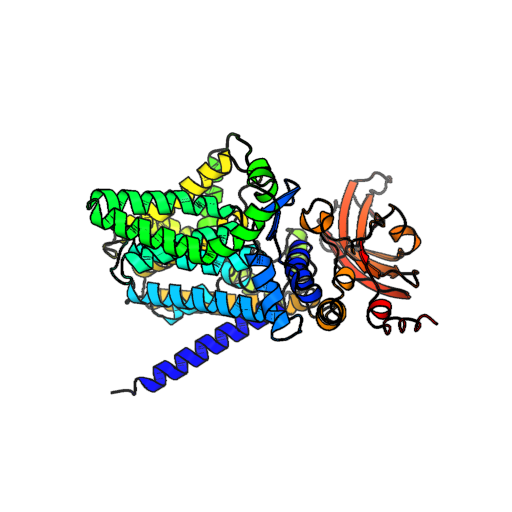L A C 1
ATOM 2983 O O . VAL A 1 382 ? -9.232 -21.672 11.484 1.00 96.44 382 VAL A O 1
ATOM 2986 N N . ALA A 1 383 ? -9.769 -20.606 13.382 1.00 96.00 383 ALA A N 1
ATOM 2987 C CA . ALA A 1 383 ? -8.961 -19.423 13.109 1.00 96.00 383 ALA A CA 1
ATOM 2988 C C . ALA A 1 383 ? -7.461 -19.747 13.026 1.00 96.00 383 ALA A C 1
ATOM 2990 O O . ALA A 1 383 ? -6.782 -19.233 12.143 1.00 96.00 383 ALA A O 1
ATOM 2991 N N . ALA A 1 384 ? 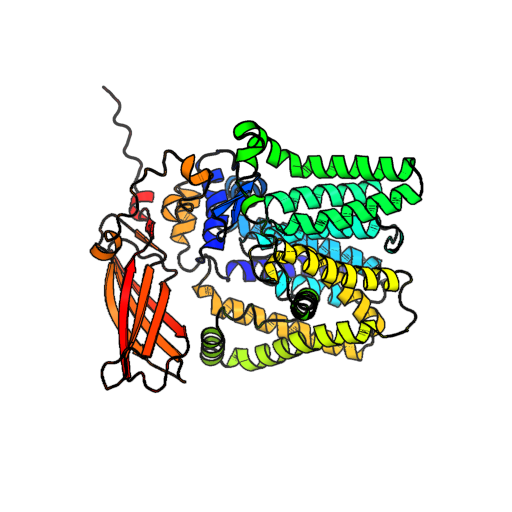-6.950 -20.633 13.889 1.00 96.69 384 ALA A N 1
ATOM 2992 C CA . ALA A 1 384 ? -5.564 -21.095 13.823 1.00 96.69 384 ALA A CA 1
ATOM 2993 C C . ALA A 1 384 ? -5.270 -21.835 12.508 1.00 96.69 384 ALA A C 1
ATOM 2995 O O . ALA A 1 384 ? -4.263 -21.551 11.866 1.00 96.69 384 ALA A O 1
ATOM 2996 N N . ALA A 1 385 ? -6.161 -22.734 12.076 1.00 97.31 385 ALA A N 1
ATOM 2997 C CA . ALA A 1 385 ? -6.022 -23.448 10.807 1.00 97.31 385 ALA A CA 1
ATOM 2998 C C . ALA A 1 385 ? -6.084 -22.496 9.600 1.00 97.31 385 ALA A C 1
ATOM 3000 O O . ALA A 1 385 ? -5.259 -22.599 8.692 1.00 97.31 385 ALA A O 1
ATOM 3001 N N . ALA A 1 386 ? -7.018 -21.539 9.611 1.00 97.38 386 ALA A N 1
ATOM 3002 C CA . ALA A 1 386 ? -7.137 -20.515 8.576 1.00 97.38 386 ALA A CA 1
ATOM 3003 C C . ALA A 1 386 ? -5.868 -19.652 8.490 1.00 97.38 386 ALA A C 1
ATOM 3005 O O . ALA A 1 386 ? -5.331 -19.444 7.404 1.00 97.38 386 ALA A O 1
ATOM 3006 N N . LEU A 1 387 ? -5.353 -19.206 9.639 1.00 97.25 387 LEU A N 1
ATOM 3007 C CA . LEU A 1 387 ? -4.137 -18.405 9.719 1.00 97.25 387 LEU A CA 1
ATOM 3008 C C . LEU A 1 387 ? -2.908 -19.187 9.241 1.00 97.25 387 LEU A C 1
ATOM 3010 O O . LEU A 1 387 ? -2.157 -18.679 8.416 1.00 97.25 387 LEU A O 1
ATOM 3014 N N . ALA A 1 388 ? -2.724 -20.425 9.707 1.00 97.88 388 ALA A N 1
ATOM 3015 C CA . ALA A 1 388 ? -1.612 -21.277 9.287 1.00 97.88 388 ALA A CA 1
ATOM 3016 C C . ALA A 1 388 ? -1.641 -21.539 7.774 1.00 97.88 388 ALA A C 1
ATOM 3018 O O . ALA A 1 388 ? -0.616 -21.416 7.106 1.00 97.88 388 ALA A O 1
ATOM 3019 N N . THR A 1 389 ? -2.825 -21.825 7.222 1.00 98.19 389 THR A N 1
ATOM 3020 C CA . THR A 1 389 ? -3.004 -22.036 5.779 1.00 98.19 389 THR A CA 1
ATOM 3021 C C . THR A 1 389 ? -2.712 -20.764 4.987 1.00 98.19 389 THR A C 1
ATOM 3023 O O . THR A 1 389 ? -2.023 -20.827 3.974 1.00 98.19 389 THR A O 1
ATOM 3026 N N . SER A 1 390 ? -3.166 -19.604 5.474 1.00 97.69 390 SER A N 1
ATOM 3027 C CA . SER A 1 390 ? -2.865 -18.309 4.860 1.00 97.69 390 SER A CA 1
ATOM 3028 C C . SER A 1 390 ? -1.368 -18.014 4.870 1.00 97.69 390 SER A C 1
ATOM 3030 O O . SER A 1 390 ? -0.822 -17.623 3.844 1.00 97.69 390 SER A O 1
ATOM 3032 N N . VAL A 1 391 ? -0.679 -18.226 5.994 1.00 97.75 391 VAL A N 1
ATOM 3033 C CA . VAL A 1 391 ? 0.776 -18.025 6.088 1.00 97.75 391 VAL A CA 1
ATOM 3034 C C . VAL A 1 391 ? 1.510 -18.947 5.115 1.00 97.75 391 VAL A C 1
ATOM 3036 O O . VAL A 1 391 ? 2.363 -18.473 4.369 1.00 97.75 391 VAL A O 1
ATOM 3039 N N . ALA A 1 392 ? 1.143 -20.231 5.059 1.00 98.25 392 ALA A N 1
ATOM 3040 C CA . ALA A 1 392 ? 1.725 -21.181 4.113 1.00 98.25 392 ALA A CA 1
ATOM 3041 C C . ALA A 1 392 ? 1.470 -20.772 2.651 1.00 98.25 392 ALA A C 1
ATOM 3043 O O . ALA A 1 392 ? 2.390 -20.801 1.836 1.00 98.25 392 ALA A O 1
ATOM 3044 N N . TYR A 1 393 ? 0.247 -20.333 2.328 1.00 98.25 393 TYR A N 1
ATOM 3045 C CA . TYR A 1 393 ? -0.100 -19.816 1.005 1.00 98.25 393 TYR A CA 1
ATOM 3046 C C . TYR A 1 393 ? 0.755 -18.599 0.628 1.00 98.25 393 TYR A C 1
ATOM 3048 O O . TYR A 1 393 ? 1.334 -18.587 -0.453 1.00 98.25 393 TYR A O 1
ATOM 3056 N N . HIS A 1 394 ? 0.877 -17.593 1.501 1.00 98.00 394 HIS A N 1
ATOM 3057 C CA . HIS A 1 394 ? 1.640 -16.376 1.197 1.00 98.00 394 HIS A CA 1
ATOM 3058 C C . HIS A 1 394 ? 3.147 -16.635 1.135 1.00 98.00 394 HIS A C 1
ATOM 3060 O O . HIS A 1 394 ? 3.817 -16.053 0.288 1.00 98.00 394 HIS A O 1
ATOM 3066 N N . ALA A 1 395 ? 3.681 -17.535 1.966 1.00 97.69 395 ALA A N 1
ATOM 3067 C CA . ALA A 1 395 ? 5.070 -17.977 1.852 1.00 97.69 395 ALA A CA 1
ATOM 3068 C C . ALA A 1 395 ? 5.324 -18.653 0.496 1.00 97.69 395 ALA A C 1
ATOM 3070 O O . ALA A 1 395 ? 6.303 -18.349 -0.182 1.00 97.69 395 ALA A O 1
ATOM 3071 N N . GLY A 1 396 ? 4.404 -19.518 0.062 1.00 97.69 396 GLY A N 1
ATOM 3072 C CA . GLY A 1 396 ? 4.502 -20.158 -1.240 1.00 97.69 396 GLY A CA 1
ATOM 3073 C C . GLY A 1 396 ? 4.332 -19.190 -2.415 1.00 97.69 396 GLY A C 1
ATOM 3074 O O . GLY A 1 396 ? 5.083 -19.265 -3.385 1.00 97.69 396 GLY A O 1
ATOM 3075 N N . LEU A 1 397 ? 3.406 -18.234 -2.306 1.00 97.06 397 LEU A N 1
ATOM 3076 C CA . LEU A 1 397 ? 3.214 -17.170 -3.291 1.00 97.06 397 LEU A CA 1
ATOM 3077 C C . LEU A 1 397 ? 4.461 -16.287 -3.415 1.00 97.06 397 LEU A C 1
ATOM 3079 O O . LEU A 1 397 ? 4.843 -15.946 -4.529 1.00 97.06 397 LEU A O 1
ATOM 3083 N N . ALA A 1 398 ? 5.108 -15.947 -2.296 1.00 96.56 398 ALA A N 1
ATOM 3084 C CA . ALA A 1 398 ? 6.365 -15.204 -2.291 1.00 96.56 398 ALA A CA 1
ATOM 3085 C C . ALA A 1 398 ? 7.483 -15.973 -3.008 1.00 96.56 398 ALA A C 1
ATOM 3087 O O . ALA A 1 398 ? 8.201 -15.389 -3.811 1.00 96.56 398 ALA A O 1
ATOM 3088 N N . GLY A 1 399 ? 7.584 -17.289 -2.788 1.00 96.62 399 GLY A N 1
ATOM 3089 C CA . GLY A 1 399 ? 8.532 -18.138 -3.515 1.00 96.62 399 GLY A CA 1
ATOM 3090 C C . GLY A 1 399 ? 8.269 -18.179 -5.023 1.00 96.62 399 GLY A C 1
ATOM 3091 O O . GLY A 1 399 ? 9.203 -18.114 -5.809 1.00 96.62 399 GLY A O 1
ATOM 3092 N N . VAL A 1 400 ? 7.002 -18.228 -5.444 1.00 95.50 400 VAL A N 1
ATOM 3093 C CA . VAL A 1 400 ? 6.629 -18.181 -6.871 1.00 95.50 400 VAL A CA 1
ATOM 3094 C C . VAL A 1 400 ? 6.907 -16.809 -7.495 1.00 95.50 400 VAL A C 1
ATOM 3096 O O . VAL A 1 400 ? 7.322 -16.724 -8.648 1.00 95.50 400 VAL A O 1
ATOM 3099 N N . LYS A 1 401 ? 6.683 -15.724 -6.748 1.00 93.56 401 LYS A N 1
ATOM 3100 C CA . LYS A 1 401 ? 6.850 -14.347 -7.235 1.00 93.56 401 LYS A CA 1
ATOM 3101 C C . LYS A 1 401 ? 8.264 -13.788 -7.081 1.00 93.56 401 LYS A C 1
ATOM 3103 O O . LYS A 1 401 ? 8.512 -12.688 -7.568 1.00 93.56 401 LYS A O 1
ATOM 3108 N N . SER A 1 402 ? 9.207 -14.527 -6.496 1.00 94.25 402 SER A N 1
ATOM 3109 C CA . SER A 1 402 ? 10.569 -14.032 -6.249 1.00 94.25 402 SER A CA 1
ATOM 3110 C C . SER A 1 402 ? 11.305 -13.604 -7.523 1.00 94.25 402 SER A C 1
ATOM 3112 O O . SER A 1 402 ? 12.167 -12.730 -7.459 1.00 94.25 402 SER A O 1
ATOM 3114 N N . GLY A 1 403 ? 10.936 -14.156 -8.684 1.00 91.12 403 GLY A N 1
ATOM 3115 C CA . GLY A 1 403 ? 11.442 -13.734 -9.996 1.00 91.12 403 GLY A CA 1
ATOM 3116 C C . GLY A 1 403 ? 11.000 -12.333 -10.442 1.00 91.12 403 GLY A C 1
ATOM 3117 O O . GLY A 1 403 ? 11.502 -11.836 -11.433 1.00 91.12 403 GLY A O 1
ATOM 3118 N N . ARG A 1 404 ? 10.085 -11.669 -9.727 1.00 92.25 404 ARG A N 1
ATOM 3119 C CA . ARG A 1 404 ? 9.674 -10.271 -9.982 1.00 92.25 404 ARG A CA 1
ATOM 3120 C C . ARG A 1 404 ? 10.194 -9.299 -8.929 1.00 92.25 404 ARG A C 1
ATOM 3122 O O . ARG A 1 404 ? 9.828 -8.122 -8.904 1.00 92.25 404 ARG A O 1
ATOM 3129 N N . SER A 1 405 ? 11.021 -9.815 -8.028 1.00 95.69 405 SER A N 1
ATOM 3130 C CA . SER A 1 405 ? 11.528 -9.058 -6.902 1.00 95.69 405 SER A CA 1
ATOM 3131 C C . SER A 1 405 ? 12.670 -8.127 -7.267 1.00 95.69 405 SER A C 1
ATOM 3133 O O . SER A 1 405 ? 13.252 -8.196 -8.352 1.00 95.69 405 SER A O 1
ATOM 3135 N N . LEU A 1 406 ? 13.047 -7.300 -6.290 1.00 95.81 406 LEU A N 1
ATOM 3136 C CA . LEU A 1 406 ? 14.275 -6.510 -6.315 1.00 95.81 406 LEU A CA 1
ATOM 3137 C C . LEU A 1 406 ? 15.495 -7.364 -6.711 1.00 95.81 406 LEU A C 1
ATOM 3139 O O . LEU A 1 406 ? 16.426 -6.854 -7.329 1.00 95.81 406 LEU A O 1
ATOM 3143 N N . TYR A 1 407 ? 15.491 -8.659 -6.370 1.00 96.62 407 TYR A N 1
ATOM 3144 C CA . TYR A 1 407 ? 16.607 -9.565 -6.622 1.00 96.62 407 TYR A CA 1
ATOM 3145 C C . TYR A 1 407 ? 16.731 -10.048 -8.069 1.00 96.62 407 TYR A C 1
ATOM 3147 O O . TYR A 1 407 ? 17.823 -10.477 -8.432 1.00 96.62 407 TYR A O 1
ATOM 3155 N N . HIS A 1 408 ? 15.680 -9.938 -8.892 1.00 93.88 408 HIS A N 1
ATOM 3156 C CA . HIS A 1 408 ? 15.709 -10.370 -10.299 1.00 93.88 408 HIS A CA 1
ATOM 3157 C C . HIS A 1 408 ? 16.800 -9.652 -11.103 1.00 93.88 408 HIS A C 1
ATOM 3159 O O . HIS A 1 408 ? 17.613 -10.292 -11.759 1.00 93.88 408 HIS A O 1
ATOM 3165 N N . ASP A 1 409 ? 16.897 -8.331 -10.938 1.00 94.12 409 ASP A N 1
ATOM 3166 C CA . ASP A 1 409 ? 17.903 -7.482 -11.587 1.00 94.12 409 ASP A CA 1
ATOM 3167 C C . ASP A 1 409 ? 18.588 -6.554 -10.564 1.00 94.12 409 ASP A C 1
ATOM 3169 O O . ASP A 1 409 ? 18.858 -5.383 -10.832 1.00 94.12 409 ASP A O 1
ATOM 3173 N N . ARG A 1 410 ? 18.908 -7.076 -9.365 1.00 96.56 410 ARG A N 1
ATOM 3174 C CA . ARG A 1 410 ? 19.421 -6.300 -8.207 1.00 96.56 410 ARG A CA 1
ATOM 3175 C C . ARG A 1 410 ? 20.577 -5.354 -8.529 1.00 96.56 410 ARG A C 1
ATOM 3177 O O . ARG A 1 410 ? 20.733 -4.327 -7.870 1.00 96.56 410 ARG A O 1
ATOM 3184 N N . ALA A 1 411 ? 21.413 -5.697 -9.506 1.00 97.12 411 ALA A N 1
ATOM 3185 C CA . ALA A 1 411 ? 22.540 -4.866 -9.919 1.00 97.12 411 ALA A CA 1
ATOM 3186 C C . ALA A 1 411 ? 22.103 -3.446 -10.321 1.00 97.12 411 ALA A C 1
ATOM 3188 O O . ALA A 1 411 ? 22.795 -2.487 -9.995 1.00 97.12 411 ALA A O 1
ATOM 3189 N N . VAL A 1 412 ? 20.941 -3.300 -10.962 1.00 96.44 412 VAL A N 1
ATOM 3190 C CA . VAL A 1 412 ? 20.377 -2.016 -11.403 1.00 96.44 412 VAL A CA 1
ATOM 3191 C C . VAL A 1 412 ? 20.077 -1.077 -10.223 1.00 96.44 412 VAL A C 1
ATOM 3193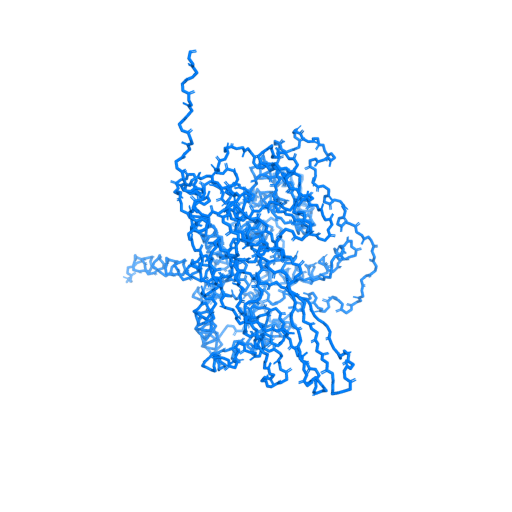 O O . VAL A 1 412 ? 20.713 -0.022 -10.144 1.00 96.44 412 VAL A O 1
ATOM 3196 N N . PRO A 1 413 ? 19.203 -1.425 -9.255 1.00 97.44 413 PRO A N 1
ATOM 3197 C CA . PRO A 1 413 ? 18.959 -0.578 -8.092 1.00 97.44 413 PRO A CA 1
ATOM 3198 C C . PRO A 1 413 ? 20.194 -0.467 -7.188 1.00 97.44 413 PRO A C 1
ATOM 3200 O O . PRO A 1 413 ? 20.405 0.585 -6.591 1.00 97.44 413 PRO A O 1
ATOM 3203 N N . ALA A 1 414 ? 21.050 -1.494 -7.110 1.00 98.19 414 ALA A N 1
ATOM 3204 C CA . ALA A 1 414 ? 22.292 -1.408 -6.344 1.00 98.19 414 ALA A CA 1
ATOM 3205 C C . ALA A 1 414 ? 23.251 -0.351 -6.911 1.00 98.19 414 ALA A C 1
ATOM 3207 O O . ALA A 1 414 ? 23.774 0.447 -6.142 1.00 98.19 414 ALA A O 1
ATOM 3208 N N . VAL A 1 415 ? 23.459 -0.301 -8.232 1.00 97.38 415 VAL A N 1
ATOM 3209 C CA . VAL A 1 415 ? 24.283 0.738 -8.873 1.00 97.38 415 VAL A CA 1
ATOM 3210 C C . VAL A 1 415 ? 23.635 2.112 -8.732 1.00 97.38 415 VAL A C 1
ATOM 3212 O O . VAL A 1 415 ? 24.330 3.064 -8.388 1.00 97.38 415 VAL A O 1
ATOM 3215 N N . ALA A 1 416 ? 22.315 2.219 -8.916 1.00 97.19 416 ALA A N 1
ATOM 3216 C CA . ALA A 1 416 ? 21.606 3.486 -8.749 1.00 97.19 416 ALA A CA 1
ATOM 3217 C C . ALA A 1 416 ? 21.793 4.084 -7.340 1.00 97.19 416 ALA A C 1
ATOM 3219 O O . ALA A 1 416 ? 21.989 5.292 -7.215 1.00 97.19 416 ALA A O 1
ATOM 3220 N N . VAL A 1 417 ? 21.792 3.240 -6.300 1.00 98.12 417 VAL A N 1
ATOM 3221 C CA . VAL A 1 417 ? 22.042 3.642 -4.906 1.00 98.12 417 VAL A CA 1
ATOM 3222 C C . VAL A 1 417 ? 23.532 3.896 -4.653 1.00 98.12 417 VAL A C 1
ATOM 3224 O O . VAL A 1 417 ? 23.906 5.006 -4.293 1.00 98.12 417 VAL A O 1
ATOM 3227 N N . LEU A 1 418 ? 24.397 2.903 -4.885 1.00 97.38 418 LEU A N 1
ATOM 3228 C CA . LEU A 1 418 ? 25.822 2.959 -4.528 1.00 97.38 418 LEU A CA 1
ATOM 3229 C C . LEU A 1 418 ? 26.594 4.031 -5.299 1.00 97.38 418 LEU A C 1
ATOM 3231 O O . LEU A 1 418 ? 27.440 4.708 -4.723 1.00 97.38 418 LEU A O 1
ATOM 3235 N N . GLN A 1 419 ? 26.311 4.176 -6.594 1.00 96.31 419 GLN A N 1
ATOM 3236 C CA . GLN A 1 419 ? 26.970 5.163 -7.453 1.00 96.31 419 GLN A CA 1
ATOM 3237 C C . GLN A 1 419 ? 26.197 6.481 -7.518 1.00 96.31 419 GLN A C 1
ATOM 3239 O O . GLN A 1 419 ? 26.648 7.413 -8.177 1.00 96.31 419 GLN A O 1
ATOM 3244 N N . ARG A 1 420 ? 25.038 6.574 -6.847 1.00 95.88 420 ARG A N 1
ATOM 3245 C CA . ARG A 1 420 ? 24.173 7.762 -6.869 1.00 95.88 420 ARG A CA 1
ATOM 3246 C C . ARG A 1 420 ? 23.788 8.174 -8.296 1.00 95.88 420 ARG A C 1
ATOM 3248 O O . ARG A 1 420 ? 23.762 9.358 -8.627 1.00 95.88 420 ARG A O 1
ATOM 3255 N N . VAL A 1 421 ? 23.453 7.189 -9.137 1.00 94.19 421 VAL A N 1
ATOM 3256 C CA . VAL A 1 421 ? 23.047 7.389 -10.541 1.00 94.19 421 VAL A CA 1
ATOM 3257 C C . VAL A 1 421 ? 21.609 6.894 -10.770 1.00 94.19 421 VAL A C 1
ATOM 3259 O O . VAL A 1 421 ? 21.405 5.823 -11.350 1.00 94.19 421 VAL A O 1
ATOM 3262 N N . PRO A 1 422 ? 20.581 7.657 -10.340 1.00 93.88 422 PRO A N 1
ATOM 3263 C CA . PRO A 1 422 ? 19.175 7.279 -10.508 1.00 93.88 422 PRO A CA 1
ATOM 3264 C C . PRO A 1 422 ? 18.765 6.866 -11.940 1.00 93.88 422 PRO A C 1
ATOM 3266 O O . PRO A 1 422 ? 18.010 5.900 -12.058 1.00 93.88 422 PRO A O 1
ATOM 3269 N N . PRO A 1 423 ? 19.268 7.500 -13.028 1.00 92.31 423 PRO A N 1
ATOM 3270 C CA . PRO A 1 423 ? 18.887 7.149 -14.406 1.00 92.31 423 PRO A CA 1
ATOM 3271 C C . PRO A 1 423 ? 19.228 5.724 -14.870 1.00 92.31 423 PRO A C 1
ATOM 3273 O O . PRO A 1 423 ? 18.791 5.318 -15.945 1.00 92.31 423 PRO A O 1
ATOM 3276 N N . VAL A 1 424 ? 20.018 4.966 -14.101 1.00 94.25 424 VAL A N 1
ATOM 3277 C CA . VAL A 1 424 ? 20.244 3.530 -14.350 1.00 94.25 424 VAL A CA 1
ATOM 3278 C C . VAL A 1 424 ? 18.999 2.708 -14.023 1.00 94.25 424 VAL A C 1
ATOM 3280 O O . VAL A 1 424 ? 18.785 1.666 -14.630 1.00 94.25 424 VAL A O 1
ATOM 3283 N N . LEU A 1 425 ? 18.189 3.164 -13.062 1.00 94.56 425 LEU A N 1
ATOM 3284 C CA . LEU A 1 425 ? 16.996 2.463 -12.593 1.00 94.56 425 LEU A CA 1
ATOM 3285 C C . LEU A 1 425 ? 15.756 2.813 -13.422 1.00 94.56 425 LEU A C 1
ATOM 3287 O O . LEU A 1 425 ? 15.071 1.915 -13.909 1.00 94.56 425 LEU A O 1
ATOM 3291 N N . ALA A 1 426 ? 15.439 4.105 -13.502 1.00 92.69 426 ALA A N 1
ATOM 3292 C CA . ALA A 1 426 ? 14.255 4.642 -14.171 1.00 92.69 426 ALA A CA 1
ATOM 3293 C C . ALA A 1 426 ? 14.330 6.169 -14.256 1.00 92.69 426 ALA A C 1
ATOM 3295 O O . ALA A 1 426 ? 15.135 6.814 -13.573 1.00 92.69 426 ALA A O 1
ATOM 3296 N N . ARG A 1 427 ? 13.438 6.763 -15.047 1.00 89.69 427 ARG A N 1
ATOM 3297 C CA . ARG A 1 427 ? 13.173 8.200 -15.074 1.00 89.69 427 ARG A CA 1
ATOM 3298 C C . ARG A 1 427 ? 11.860 8.508 -14.365 1.00 89.69 427 ARG A C 1
ATOM 3300 O O . ARG A 1 427 ? 10.933 7.705 -14.315 1.00 89.69 427 ARG A O 1
ATOM 3307 N N . ARG A 1 428 ? 11.769 9.714 -13.798 1.00 91.12 428 ARG A N 1
ATOM 3308 C CA . ARG A 1 428 ? 10.493 10.207 -13.267 1.00 91.12 428 ARG A CA 1
ATOM 3309 C C . ARG A 1 428 ? 9.554 10.479 -14.436 1.00 91.12 428 ARG A C 1
ATOM 3311 O O . ARG A 1 428 ? 9.990 10.935 -15.492 1.00 91.12 428 ARG A O 1
ATOM 3318 N N . ARG A 1 429 ? 8.260 10.257 -14.220 1.00 88.88 429 ARG A N 1
ATOM 3319 C CA . ARG A 1 429 ? 7.221 10.521 -15.222 1.00 88.88 429 ARG A CA 1
ATOM 3320 C C . ARG A 1 429 ? 7.293 11.965 -15.712 1.00 88.88 429 ARG A C 1
ATOM 3322 O O . ARG A 1 429 ? 7.448 12.886 -14.908 1.00 88.88 429 ARG A O 1
ATOM 3329 N N . GLU A 1 430 ? 7.112 12.172 -17.012 1.00 85.31 430 GLU A N 1
ATOM 3330 C CA . GLU A 1 430 ? 7.309 13.479 -17.666 1.00 85.31 430 GLU A CA 1
ATOM 3331 C C . GLU A 1 430 ? 6.451 14.606 -17.074 1.00 85.31 430 GLU A C 1
ATOM 3333 O O . GLU A 1 430 ? 6.845 15.773 -17.054 1.00 85.31 430 GLU A O 1
ATOM 3338 N N . TYR A 1 431 ? 5.258 14.269 -16.582 1.00 86.81 431 TYR A N 1
ATOM 3339 C CA . TYR A 1 431 ? 4.344 15.241 -15.989 1.00 86.81 431 TYR A CA 1
ATOM 3340 C C . TYR A 1 431 ? 4.648 15.554 -14.517 1.00 86.81 431 TYR A C 1
ATOM 3342 O O . TYR A 1 431 ? 4.029 16.471 -13.974 1.00 86.81 431 TYR A O 1
ATOM 3350 N N . SER A 1 432 ? 5.546 14.807 -13.864 1.00 86.62 432 SER A N 1
ATOM 3351 C CA . SER A 1 432 ? 5.896 15.042 -12.461 1.00 86.62 432 SER A CA 1
ATOM 3352 C C . SER A 1 432 ? 6.591 16.398 -12.303 1.00 86.62 432 SER A C 1
ATOM 3354 O O . SER A 1 432 ? 7.374 16.834 -13.151 1.00 86.62 432 SER A O 1
ATOM 3356 N N . MET A 1 433 ? 6.293 17.094 -11.208 1.00 83.94 433 MET A N 1
ATOM 3357 C CA . MET A 1 433 ? 6.895 18.386 -10.885 1.00 83.94 433 MET A CA 1
ATOM 3358 C C . MET A 1 433 ? 8.406 18.239 -10.679 1.00 83.94 433 MET A C 1
ATOM 3360 O O . MET A 1 433 ? 9.168 19.068 -11.169 1.00 83.94 433 MET A O 1
ATOM 3364 N N . ASP A 1 434 ? 8.852 17.147 -10.051 1.00 77.25 434 ASP A N 1
ATOM 3365 C CA . ASP A 1 434 ? 10.278 16.877 -9.814 1.00 77.25 434 ASP A CA 1
ATOM 3366 C C . ASP A 1 434 ? 11.071 16.591 -11.095 1.00 77.25 434 ASP A C 1
ATOM 3368 O O . ASP A 1 434 ? 12.264 16.897 -11.156 1.00 77.25 434 ASP A O 1
ATOM 3372 N N . ALA A 1 435 ? 10.441 16.017 -12.130 1.00 76.56 435 ALA A N 1
ATOM 3373 C CA . ALA A 1 435 ? 11.092 15.835 -13.430 1.00 76.56 435 ALA A CA 1
ATOM 3374 C C . ALA A 1 435 ? 11.419 17.181 -14.087 1.00 76.56 435 ALA A C 1
ATOM 3376 O O . ALA A 1 435 ? 12.462 17.324 -14.714 1.00 76.56 435 ALA A O 1
ATOM 3377 N N . ARG A 1 436 ? 10.570 18.200 -13.897 1.00 70.00 436 ARG A N 1
ATOM 3378 C CA . ARG A 1 436 ? 10.805 19.553 -14.436 1.00 70.00 436 ARG A CA 1
ATOM 3379 C C . ARG A 1 436 ? 11.940 20.293 -13.733 1.00 70.00 436 ARG A C 1
ATOM 3381 O O . ARG A 1 436 ? 12.488 21.231 -14.302 1.00 70.00 436 ARG A O 1
ATOM 3388 N N . LEU A 1 437 ? 12.240 19.906 -12.495 1.00 66.31 437 LEU A N 1
ATOM 3389 C CA . LEU A 1 437 ? 13.238 20.545 -11.637 1.00 66.31 437 LEU A CA 1
ATOM 3390 C C . LEU A 1 437 ? 14.629 19.922 -11.763 1.00 66.31 437 LEU A C 1
ATOM 3392 O O . LEU A 1 437 ? 15.560 20.433 -11.148 1.00 66.31 437 LEU A O 1
ATOM 3396 N N . ASP A 1 438 ? 14.769 18.825 -12.505 1.00 63.28 438 ASP A N 1
ATOM 3397 C CA . ASP A 1 438 ? 16.020 18.090 -12.637 1.00 63.28 438 ASP A CA 1
ATOM 3398 C C . ASP A 1 438 ? 16.796 18.541 -13.885 1.00 63.28 438 ASP A C 1
ATOM 3400 O O . ASP A 1 438 ? 16.427 18.164 -14.998 1.00 63.28 438 ASP A O 1
ATOM 3404 N N . PRO A 1 439 ? 17.870 19.338 -13.747 1.00 50.19 439 PRO A N 1
ATOM 3405 C CA . PRO A 1 439 ? 18.693 19.729 -14.886 1.00 50.19 439 PRO A CA 1
ATOM 3406 C C . PRO A 1 439 ? 19.502 18.554 -15.464 1.00 50.19 439 PRO A C 1
ATOM 3408 O O . PRO A 1 439 ? 19.905 18.626 -16.623 1.00 50.19 439 PRO A O 1
ATOM 3411 N N . ALA A 1 440 ? 19.713 17.470 -14.698 1.00 48.56 440 ALA A N 1
ATOM 3412 C CA . ALA A 1 440 ? 20.348 16.239 -15.175 1.00 48.56 440 ALA A CA 1
ATOM 3413 C C . ALA A 1 440 ? 19.360 15.301 -15.887 1.00 48.56 440 ALA A C 1
ATOM 3415 O O . ALA A 1 440 ? 19.789 14.416 -16.628 1.00 48.56 440 ALA A O 1
ATOM 3416 N N . ALA A 1 441 ? 18.047 15.540 -15.773 1.00 51.34 441 ALA A N 1
ATOM 3417 C CA . ALA A 1 441 ? 17.038 14.964 -16.663 1.00 51.34 441 ALA A CA 1
ATOM 3418 C C . ALA A 1 441 ? 17.066 15.650 -18.040 1.00 51.34 441 ALA A C 1
ATOM 3420 O O . ALA A 1 441 ? 16.018 16.001 -18.589 1.00 51.34 441 ALA A O 1
ATOM 3421 N N . GLY A 1 442 ? 18.280 15.860 -18.573 1.00 46.53 442 GLY A N 1
ATOM 3422 C CA . GLY A 1 442 ? 18.540 16.344 -19.916 1.00 46.53 442 GLY A CA 1
ATOM 3423 C C . GLY A 1 442 ? 17.544 15.694 -20.858 1.00 46.53 442 GLY A C 1
ATOM 3424 O O . GLY A 1 442 ? 17.479 14.470 -20.973 1.00 46.53 442 GLY A O 1
ATOM 3425 N N . ARG A 1 443 ? 16.693 16.545 -21.430 1.00 49.03 443 ARG A N 1
ATOM 3426 C CA . ARG A 1 443 ? 15.616 16.185 -22.342 1.00 49.03 443 ARG A CA 1
ATOM 3427 C C . ARG A 1 443 ? 16.231 15.665 -23.638 1.00 49.03 443 ARG A C 1
ATOM 3429 O O . ARG A 1 443 ? 16.194 16.355 -24.646 1.00 49.03 443 ARG A O 1
ATOM 3436 N N . GLU A 1 444 ? 16.792 14.467 -23.637 1.00 50.56 444 GLU A N 1
ATOM 3437 C CA . GLU A 1 444 ? 16.563 13.623 -24.797 1.00 50.56 444 GLU A CA 1
ATOM 3438 C C . GLU A 1 444 ? 15.165 13.052 -24.581 1.00 50.56 444 GLU A C 1
ATOM 3440 O O . GLU A 1 444 ? 15.018 12.133 -23.760 1.00 50.56 444 GLU A O 1
ATOM 3445 N N . PRO A 1 445 ? 14.116 13.656 -25.189 1.00 52.28 445 PRO A N 1
ATOM 3446 C CA . PRO A 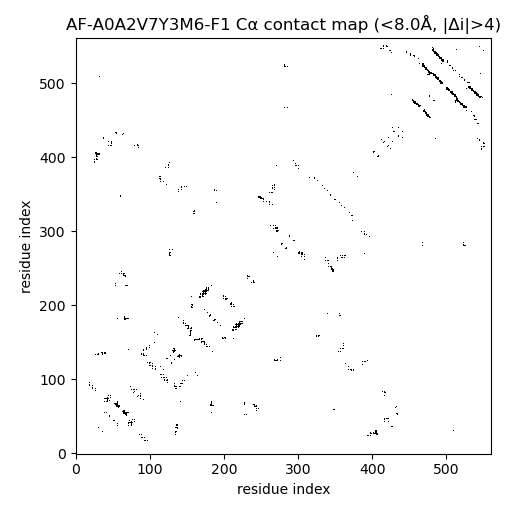1 445 ? 12.843 12.966 -25.291 1.00 52.28 445 PRO A CA 1
ATOM 3447 C C . PRO A 1 445 ? 13.141 11.587 -25.861 1.00 52.28 445 PRO A C 1
ATOM 3449 O O . PRO A 1 445 ? 13.999 11.456 -26.733 1.00 52.28 445 PRO A O 1
ATOM 3452 N N . ASP A 1 446 ? 12.469 10.573 -25.336 1.00 56.97 446 ASP A N 1
ATOM 3453 C CA . ASP A 1 446 ? 12.515 9.242 -25.917 1.00 56.97 446 ASP A CA 1
ATOM 3454 C C . ASP A 1 446 ? 11.977 9.385 -27.345 1.00 56.97 446 ASP A C 1
ATOM 3456 O O . ASP A 1 446 ? 10.768 9.516 -27.544 1.00 56.97 446 ASP A O 1
ATOM 3460 N N . VAL A 1 447 ? 12.870 9.559 -28.328 1.00 57.06 447 VAL A N 1
ATOM 3461 C CA . VAL A 1 447 ? 12.465 9.856 -29.700 1.00 57.06 447 VAL A CA 1
ATOM 3462 C C . VAL A 1 447 ? 11.732 8.607 -30.163 1.00 57.06 447 VAL A C 1
ATOM 3464 O O . VAL A 1 447 ? 12.365 7.548 -30.251 1.00 57.06 447 VAL A O 1
ATOM 3467 N N . PRO A 1 448 ? 10.413 8.679 -30.432 1.00 57.25 448 PRO A N 1
ATOM 3468 C CA . PRO A 1 448 ? 9.644 7.494 -30.767 1.00 57.25 448 PRO A CA 1
ATOM 3469 C C . PRO A 1 448 ? 10.310 6.764 -31.936 1.00 57.25 448 PRO A C 1
ATOM 3471 O O . PRO A 1 448 ? 10.431 7.305 -33.035 1.00 57.25 448 PRO A O 1
ATOM 3474 N N . GLY A 1 449 ? 10.801 5.553 -31.669 1.00 69.81 449 GLY A N 1
ATOM 3475 C CA . GLY A 1 449 ? 11.541 4.743 -32.634 1.00 69.81 449 GLY A CA 1
ATOM 3476 C C . GLY A 1 449 ? 13.023 4.510 -32.324 1.00 69.81 449 GLY A C 1
ATOM 3477 O O . GLY A 1 449 ? 13.572 3.586 -32.914 1.00 69.81 449 GLY A O 1
ATOM 3478 N N . GLU A 1 450 ? 13.669 5.235 -31.401 1.00 82.50 450 GLU A N 1
ATOM 3479 C CA . GLU A 1 450 ? 15.039 4.905 -30.952 1.00 82.50 450 GLU A CA 1
ATOM 3480 C C . GLU A 1 450 ? 15.096 3.501 -30.346 1.00 82.50 450 GLU A C 1
ATOM 3482 O O . GLU A 1 450 ? 15.829 2.643 -30.837 1.00 82.50 450 GLU A O 1
ATOM 3487 N N . ALA A 1 451 ? 14.213 3.222 -29.383 1.00 89.88 451 ALA A N 1
ATOM 3488 C CA . ALA A 1 451 ? 14.096 1.896 -28.787 1.00 89.88 451 ALA A CA 1
ATOM 3489 C C . ALA A 1 451 ? 13.836 0.797 -29.831 1.00 89.88 451 ALA A C 1
ATOM 3491 O O . ALA A 1 451 ? 14.366 -0.297 -29.707 1.00 89.88 451 ALA A O 1
ATOM 3492 N N . LEU A 1 452 ? 13.061 1.070 -30.887 1.00 93.06 452 LEU A N 1
ATOM 3493 C CA . LEU A 1 452 ? 12.758 0.082 -31.934 1.00 93.06 452 LEU A CA 1
ATOM 3494 C C . LEU A 1 452 ? 13.899 -0.125 -32.941 1.00 93.06 452 LEU A C 1
ATOM 3496 O O . LEU A 1 452 ? 13.900 -1.128 -33.651 1.00 93.06 452 LEU A O 1
ATOM 3500 N N . ARG A 1 453 ? 14.862 0.804 -33.028 1.00 93.81 453 ARG A N 1
ATOM 3501 C CA . ARG A 1 453 ? 16.101 0.602 -33.799 1.00 93.81 453 ARG A CA 1
ATOM 3502 C C . ARG A 1 453 ? 17.056 -0.334 -33.065 1.00 93.81 453 ARG A C 1
ATOM 3504 O O . ARG A 1 453 ? 17.727 -1.144 -33.703 1.00 93.81 453 ARG A O 1
ATOM 3511 N N . ASP A 1 454 ? 17.084 -0.227 -31.742 1.00 95.62 454 ASP A N 1
ATOM 3512 C CA . ASP A 1 454 ? 18.011 -0.962 -30.888 1.00 95.62 454 ASP A CA 1
ATOM 3513 C C . ASP A 1 454 ? 17.455 -2.313 -30.422 1.00 95.62 454 ASP A C 1
ATOM 3515 O O . ASP A 1 454 ? 18.193 -3.298 -30.344 1.00 95.62 454 ASP A O 1
ATOM 3519 N N . LEU A 1 455 ? 16.159 -2.384 -30.121 1.00 96.62 455 LEU A N 1
ATOM 3520 C CA . LEU A 1 455 ? 15.490 -3.593 -29.658 1.00 96.62 455 LEU A CA 1
ATOM 3521 C C . LEU A 1 455 ? 14.962 -4.409 -30.831 1.00 96.62 455 LEU A C 1
ATOM 3523 O O . LEU A 1 455 ? 14.191 -3.937 -31.664 1.00 96.62 455 LEU A O 1
ATOM 3527 N N . GLN A 1 456 ? 15.317 -5.687 -30.838 1.00 96.94 456 GLN A N 1
ATOM 3528 C CA . GLN A 1 456 ? 14.837 -6.653 -31.808 1.00 96.94 456 GLN A CA 1
ATOM 3529 C C . GLN A 1 456 ? 14.111 -7.795 -31.101 1.00 96.94 456 GLN A C 1
ATOM 3531 O O . GLN A 1 456 ? 14.638 -8.394 -30.164 1.00 96.94 456 GLN A O 1
ATOM 3536 N N . LEU A 1 457 ? 12.941 -8.165 -31.618 1.00 97.12 457 LEU A N 1
ATOM 3537 C CA . LEU A 1 457 ? 12.323 -9.450 -31.312 1.00 97.12 457 LEU A CA 1
ATOM 3538 C C . LEU A 1 457 ? 13.117 -10.554 -32.030 1.00 97.12 457 LEU A C 1
ATOM 3540 O O . LEU A 1 457 ? 12.979 -10.739 -33.238 1.00 97.12 457 LEU A O 1
ATOM 3544 N N . ALA A 1 458 ? 14.016 -11.220 -31.307 1.00 97.25 458 ALA A N 1
ATOM 3545 C CA . ALA A 1 458 ? 14.904 -12.247 -31.851 1.00 97.25 458 ALA A CA 1
ATOM 3546 C C . ALA A 1 458 ? 14.170 -13.576 -32.074 1.00 97.25 458 ALA A C 1
ATOM 3548 O O . ALA A 1 458 ? 14.414 -14.260 -33.066 1.00 97.25 458 ALA A O 1
ATOM 3549 N N . ALA A 1 459 ? 13.253 -13.915 -31.169 1.00 97.56 459 ALA A N 1
ATOM 3550 C CA . ALA A 1 459 ? 12.367 -15.062 -31.285 1.00 97.56 459 ALA A CA 1
ATOM 3551 C C . ALA A 1 459 ? 11.028 -14.754 -30.610 1.00 97.56 459 ALA A C 1
ATOM 3553 O O . ALA A 1 459 ? 10.966 -14.005 -29.636 1.00 97.56 459 ALA A O 1
ATOM 3554 N N . SER A 1 460 ? 9.954 -15.357 -31.108 1.00 97.56 460 SER A N 1
ATOM 3555 C CA . SER A 1 460 ? 8.657 -15.355 -30.439 1.00 97.56 460 SER A CA 1
ATOM 3556 C C . SER A 1 460 ? 7.918 -16.634 -30.772 1.00 97.56 460 SER A C 1
ATOM 3558 O O . SER A 1 460 ? 7.751 -16.968 -31.944 1.00 97.56 460 SER A O 1
ATOM 3560 N N . THR A 1 461 ? 7.445 -17.322 -29.745 1.00 97.81 461 THR A N 1
ATOM 3561 C CA . THR A 1 461 ? 6.556 -18.469 -29.880 1.00 97.81 461 THR A CA 1
ATOM 3562 C C . THR A 1 461 ? 5.266 -18.167 -29.144 1.00 97.81 461 THR A C 1
ATOM 3564 O O . THR A 1 461 ? 5.276 -17.575 -28.065 1.00 97.81 461 THR A O 1
ATOM 3567 N N . TRP A 1 462 ? 4.152 -18.540 -29.758 1.00 97.62 462 TRP A N 1
ATOM 3568 C CA . TRP A 1 462 ? 2.828 -18.396 -29.180 1.00 97.62 462 TRP A CA 1
ATOM 3569 C C . TRP A 1 462 ? 2.220 -19.775 -28.979 1.00 97.62 462 TRP A C 1
ATOM 3571 O O . TRP A 1 462 ? 2.295 -20.640 -29.852 1.00 97.62 462 TRP A O 1
ATOM 3581 N N . SER A 1 463 ? 1.591 -19.962 -27.828 1.00 96.12 463 SER A N 1
ATOM 3582 C CA . SER A 1 463 ? 0.775 -21.125 -27.527 1.00 96.12 463 SER A CA 1
ATOM 3583 C C . SER A 1 463 ? -0.529 -20.697 -26.860 1.00 96.12 463 SER A C 1
ATOM 3585 O O . SER A 1 463 ? -0.674 -19.579 -26.353 1.00 96.12 463 SER A O 1
ATOM 3587 N N . ARG A 1 464 ? -1.514 -21.598 -26.882 1.00 94.62 464 ARG A N 1
ATOM 3588 C CA . ARG A 1 464 ? -2.842 -21.351 -26.313 1.00 94.62 464 ARG A CA 1
ATOM 3589 C C . ARG A 1 464 ? -3.284 -22.449 -25.337 1.00 94.62 464 ARG A C 1
ATOM 3591 O O . ARG A 1 464 ? -4.317 -23.085 -25.569 1.00 94.62 464 ARG A O 1
ATOM 3598 N N . PRO A 1 465 ? -2.537 -22.717 -24.252 1.00 92.75 465 PRO A N 1
ATOM 3599 C CA . PRO A 1 465 ? -2.970 -23.692 -23.260 1.00 92.75 465 PRO A CA 1
ATOM 3600 C C . PRO A 1 465 ? -4.253 -23.206 -22.558 1.00 92.75 465 PRO A C 1
ATOM 3602 O O . PRO A 1 465 ? -4.337 -22.075 -22.077 1.00 92.75 465 PRO A O 1
ATOM 3605 N N . TRP A 1 466 ? -5.295 -24.045 -22.549 1.00 88.81 466 TRP A N 1
ATOM 3606 C CA . TRP A 1 466 ? -6.613 -23.759 -21.944 1.00 88.81 466 TRP A CA 1
ATOM 3607 C C . TRP A 1 466 ? -7.259 -22.433 -22.387 1.00 88.81 466 TRP A C 1
ATOM 3609 O O . TRP A 1 466 ? -7.923 -21.754 -21.598 1.00 88.81 466 TRP A O 1
ATOM 3619 N N . GLY A 1 467 ? -7.044 -22.029 -23.643 1.00 91.25 467 GLY A N 1
ATOM 3620 C CA . GLY A 1 467 ? -7.600 -20.780 -24.175 1.00 91.25 467 GLY A CA 1
ATOM 3621 C C . GLY A 1 467 ? -6.893 -19.510 -23.678 1.00 91.25 467 GLY A C 1
ATOM 3622 O O . GLY A 1 467 ? -7.391 -18.406 -23.900 1.00 91.25 467 GLY A O 1
ATOM 3623 N N . ILE A 1 468 ? -5.755 -19.628 -22.988 1.00 94.38 468 ILE A N 1
ATOM 3624 C CA . ILE A 1 468 ? -4.935 -18.499 -22.533 1.00 94.38 468 ILE A CA 1
ATOM 3625 C C . ILE A 1 468 ? -3.795 -18.310 -23.528 1.00 94.38 468 ILE A C 1
ATOM 3627 O O . ILE A 1 468 ? -3.072 -19.259 -23.795 1.00 94.38 468 ILE A O 1
ATOM 3631 N N . ALA A 1 469 ? -3.624 -17.107 -24.075 1.00 95.94 469 ALA A N 1
ATOM 3632 C CA . ALA A 1 469 ? -2.454 -16.810 -24.892 1.00 95.94 469 ALA A CA 1
ATOM 3633 C C . ALA A 1 469 ? -1.212 -16.694 -24.011 1.00 95.94 469 ALA A C 1
ATOM 3635 O O . ALA A 1 469 ? -1.134 -15.817 -23.144 1.00 95.94 469 ALA A O 1
ATOM 3636 N N . LEU A 1 470 ? -0.264 -17.585 -24.269 1.00 96.44 470 LEU A N 1
ATOM 3637 C CA . LEU A 1 470 ? 1.054 -17.601 -23.670 1.00 96.44 470 LEU A CA 1
ATOM 3638 C C . LEU A 1 470 ? 2.078 -17.340 -24.771 1.00 96.44 470 LEU A C 1
ATOM 3640 O O . LEU A 1 470 ? 2.085 -18.025 -25.795 1.00 96.44 470 LEU A O 1
ATOM 3644 N N . TRP A 1 471 ? 2.933 -16.355 -24.547 1.00 97.31 471 TRP A N 1
ATOM 3645 C CA . TRP A 1 471 ? 4.060 -16.054 -25.414 1.00 97.31 471 TRP A CA 1
ATOM 3646 C C . TRP A 1 471 ? 5.358 -16.379 -24.698 1.00 97.31 471 TRP A C 1
ATOM 3648 O O . TRP A 1 471 ? 5.531 -15.971 -23.555 1.00 97.31 471 TRP A O 1
ATOM 3658 N N . THR A 1 472 ? 6.285 -17.034 -25.385 1.00 97.19 472 THR A N 1
ATOM 3659 C CA . THR A 1 472 ? 7.697 -17.057 -24.994 1.00 97.19 472 THR A CA 1
ATOM 3660 C C . THR A 1 472 ? 8.451 -16.258 -26.037 1.00 97.19 472 THR A C 1
ATOM 3662 O O . THR A 1 472 ? 8.477 -16.633 -27.213 1.00 97.19 472 THR A O 1
ATOM 3665 N N . LEU A 1 473 ? 9.013 -15.128 -25.630 1.00 96.62 473 LEU A N 1
ATOM 3666 C CA . LEU A 1 473 ? 9.663 -14.189 -26.536 1.00 96.62 473 LEU A CA 1
ATOM 3667 C C . LEU A 1 473 ? 11.073 -13.866 -26.065 1.00 96.62 473 LEU A C 1
ATOM 3669 O O . LEU A 1 473 ? 11.322 -13.789 -24.865 1.00 96.62 473 LEU A O 1
ATOM 3673 N N . THR A 1 474 ? 11.970 -13.651 -27.020 1.00 97.94 474 THR A N 1
ATOM 3674 C CA . THR A 1 474 ? 13.355 -13.250 -26.786 1.00 97.94 474 THR A CA 1
ATOM 3675 C C . THR A 1 474 ? 13.574 -11.866 -27.378 1.00 97.94 474 THR A C 1
ATOM 3677 O O . THR A 1 474 ? 13.474 -11.685 -28.594 1.00 97.94 474 THR A O 1
ATOM 3680 N N . VAL A 1 475 ? 13.880 -10.886 -26.529 1.00 97.75 475 VAL A N 1
ATOM 3681 C CA . VAL A 1 475 ? 14.235 -9.523 -26.941 1.00 97.75 475 VAL A CA 1
ATOM 3682 C C . VAL A 1 475 ? 15.747 -9.362 -26.864 1.00 97.75 475 VAL A C 1
ATOM 3684 O O . VAL A 1 475 ? 16.347 -9.614 -25.821 1.00 97.75 475 VAL A O 1
ATOM 3687 N N . ARG A 1 476 ? 16.358 -8.925 -27.965 1.00 97.81 476 ARG A N 1
ATOM 3688 C CA . ARG A 1 476 ? 17.780 -8.582 -28.062 1.00 97.81 476 ARG A CA 1
ATOM 3689 C C . ARG A 1 476 ? 17.937 -7.070 -28.097 1.00 97.81 476 ARG A C 1
ATOM 3691 O O . ARG A 1 476 ? 17.315 -6.423 -28.935 1.00 97.81 476 ARG A O 1
ATOM 3698 N N . ASN A 1 477 ? 18.815 -6.522 -27.264 1.00 97.62 477 ASN A N 1
ATOM 3699 C CA . ASN A 1 477 ? 19.242 -5.130 -27.366 1.00 97.62 477 ASN A CA 1
ATOM 3700 C C . ASN A 1 477 ? 20.565 -5.045 -28.142 1.00 97.62 477 ASN A C 1
ATOM 3702 O O . ASN A 1 477 ? 21.603 -5.508 -27.673 1.00 97.62 477 ASN A O 1
ATOM 3706 N N . ARG A 1 478 ? 20.523 -4.463 -29.342 1.00 97.00 478 ARG A N 1
ATOM 3707 C CA . ARG A 1 478 ? 21.681 -4.256 -30.224 1.00 97.00 478 ARG A CA 1
ATOM 3708 C C . ARG A 1 478 ? 22.431 -2.955 -29.943 1.00 97.00 478 ARG A C 1
ATOM 3710 O O . ARG A 1 478 ? 23.502 -2.758 -30.516 1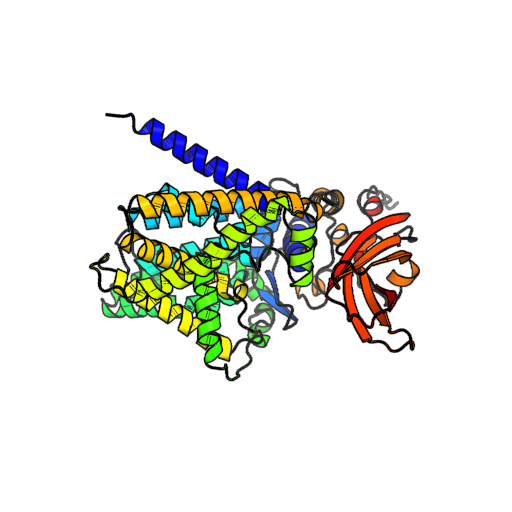.00 97.00 478 ARG A O 1
ATOM 3717 N N . ALA A 1 479 ? 21.902 -2.084 -29.085 1.00 94.94 479 ALA A N 1
ATOM 3718 C CA . ALA A 1 479 ? 22.599 -0.873 -28.687 1.00 94.94 479 ALA A CA 1
ATOM 3719 C C . ALA A 1 479 ? 23.924 -1.217 -28.007 1.00 94.94 479 ALA A C 1
ATOM 3721 O O . ALA A 1 479 ? 24.046 -2.217 -27.295 1.00 94.94 479 ALA A O 1
ATOM 3722 N N . THR A 1 480 ? 24.901 -0.330 -28.162 1.00 91.88 480 THR A N 1
ATOM 3723 C CA . THR A 1 480 ? 26.163 -0.366 -27.412 1.00 91.88 480 THR A CA 1
ATOM 3724 C C . THR A 1 480 ? 26.146 0.570 -26.203 1.00 91.88 480 THR A C 1
ATOM 3726 O O . THR A 1 480 ? 26.929 0.378 -25.275 1.00 91.88 480 THR A O 1
ATOM 3729 N N . ALA A 1 481 ? 25.240 1.556 -26.193 1.00 90.88 481 ALA A N 1
ATOM 3730 C CA . ALA A 1 481 ? 25.252 2.674 -25.248 1.00 90.88 481 ALA A CA 1
ATOM 3731 C C . ALA A 1 481 ? 23.908 2.946 -24.540 1.00 90.88 481 ALA A C 1
ATOM 3733 O O . ALA A 1 481 ? 23.835 3.878 -23.744 1.00 90.88 481 ALA A O 1
ATOM 3734 N N . ALA A 1 482 ? 22.864 2.146 -24.781 1.00 93.19 482 ALA A N 1
ATOM 3735 C CA . ALA A 1 482 ? 21.544 2.334 -24.171 1.00 93.19 482 ALA A CA 1
ATOM 3736 C C . ALA A 1 482 ? 21.008 1.029 -23.573 1.00 93.19 482 ALA A C 1
ATOM 3738 O O . ALA A 1 482 ? 21.043 -0.018 -24.220 1.00 93.19 482 ALA A O 1
ATOM 3739 N N . ALA A 1 483 ? 20.526 1.087 -22.332 1.00 94.62 483 ALA A N 1
ATOM 3740 C CA . ALA A 1 483 ? 19.697 0.035 -21.752 1.00 94.62 483 ALA A CA 1
ATOM 3741 C C . ALA A 1 483 ? 18.224 0.411 -21.939 1.00 94.62 483 ALA A C 1
ATOM 3743 O O . ALA A 1 483 ? 17.907 1.587 -22.103 1.00 94.62 483 ALA A O 1
ATOM 3744 N N . TYR A 1 484 ? 17.331 -0.573 -21.893 1.00 94.81 484 TYR A N 1
ATOM 3745 C CA . TYR A 1 484 ? 15.896 -0.339 -22.036 1.00 94.81 484 TYR A CA 1
ATOM 3746 C C . TYR A 1 484 ? 15.110 -1.080 -20.960 1.00 94.81 484 TYR A C 1
ATOM 3748 O O . TYR A 1 484 ? 15.479 -2.203 -20.618 1.00 94.81 484 TYR A O 1
ATOM 3756 N N . ARG A 1 485 ? 14.034 -0.472 -20.453 1.00 93.06 485 ARG A N 1
ATOM 3757 C CA . ARG A 1 485 ? 13.050 -1.113 -19.564 1.00 93.06 485 ARG A CA 1
ATOM 3758 C C . ARG A 1 485 ? 11.627 -0.944 -20.080 1.00 93.06 485 ARG A C 1
ATOM 3760 O O . ARG A 1 485 ? 11.395 -0.152 -20.991 1.00 93.06 485 ARG A O 1
ATOM 3767 N N . ASP A 1 486 ? 10.688 -1.679 -19.488 1.00 91.06 486 ASP A N 1
ATOM 3768 C CA . ASP A 1 486 ? 9.251 -1.557 -19.764 1.00 91.06 486 ASP A CA 1
ATOM 3769 C C . ASP A 1 486 ? 8.942 -1.645 -21.265 1.00 91.06 486 ASP A C 1
ATOM 3771 O O . ASP A 1 486 ? 8.288 -0.787 -21.864 1.00 91.06 486 ASP A O 1
ATOM 3775 N N . VAL A 1 487 ? 9.465 -2.703 -21.897 1.00 94.12 487 VAL A N 1
ATOM 3776 C CA . VAL A 1 487 ? 9.338 -2.907 -23.342 1.00 94.12 487 VAL A CA 1
ATOM 3777 C C . VAL A 1 487 ? 7.865 -3.124 -23.682 1.00 94.12 487 VAL A C 1
ATOM 3779 O O . VAL A 1 487 ? 7.256 -4.135 -23.328 1.00 94.12 487 VAL A O 1
ATOM 3782 N N . ARG A 1 488 ? 7.282 -2.161 -24.386 1.00 95.31 488 ARG A N 1
ATOM 3783 C CA . ARG A 1 488 ? 5.896 -2.177 -24.843 1.00 95.31 488 ARG A CA 1
ATOM 3784 C C . ARG A 1 488 ? 5.759 -3.131 -26.015 1.00 95.31 488 ARG A C 1
ATOM 3786 O O . ARG A 1 488 ? 6.527 -3.048 -26.974 1.00 95.31 488 ARG A O 1
ATOM 3793 N N . TYR A 1 489 ? 4.741 -3.979 -25.981 1.00 95.94 489 TYR A N 1
ATOM 3794 C CA . TYR A 1 489 ? 4.402 -4.864 -27.091 1.00 95.94 489 TYR A CA 1
ATOM 3795 C C . TYR A 1 489 ? 2.915 -4.789 -27.435 1.00 95.94 489 TYR A C 1
ATOM 3797 O O . TYR A 1 489 ? 2.083 -4.433 -26.600 1.00 95.94 489 TYR A O 1
ATOM 3805 N N . GLN A 1 490 ? 2.596 -5.162 -28.672 1.00 97.38 490 GLN A N 1
ATOM 3806 C CA . GLN A 1 490 ? 1.247 -5.410 -29.157 1.00 97.38 490 GLN A CA 1
ATOM 3807 C C . GLN A 1 490 ? 1.155 -6.837 -29.687 1.00 97.38 490 GLN A C 1
ATOM 3809 O O . GLN A 1 490 ? 1.999 -7.266 -30.474 1.00 97.38 490 GLN A O 1
ATOM 3814 N N . CYS A 1 491 ? 0.100 -7.539 -29.297 1.00 97.88 491 CYS A N 1
ATOM 3815 C CA . CYS A 1 491 ? -0.275 -8.837 -29.832 1.00 97.88 491 CYS A CA 1
ATOM 3816 C C . CYS A 1 491 ? -1.505 -8.687 -30.728 1.00 97.88 491 CYS A C 1
ATOM 3818 O O . CYS A 1 491 ? -2.473 -8.018 -30.360 1.00 97.88 491 CYS A O 1
ATOM 3820 N N . ARG A 1 492 ? -1.501 -9.355 -31.881 1.00 98.06 492 ARG A N 1
ATOM 3821 C CA . ARG A 1 492 ? -2.653 -9.478 -32.780 1.00 98.06 492 ARG A CA 1
ATOM 3822 C C . ARG A 1 492 ? -2.959 -10.946 -33.006 1.00 98.06 492 ARG A C 1
ATOM 3824 O O . ARG A 1 492 ? -2.096 -11.693 -33.450 1.00 98.06 492 ARG A O 1
ATOM 3831 N N . TYR A 1 493 ? -4.191 -11.347 -32.736 1.00 97.94 493 TYR A N 1
ATOM 3832 C CA . TYR A 1 493 ? -4.671 -12.714 -32.915 1.00 97.94 493 TYR A CA 1
ATOM 3833 C C . TYR A 1 493 ? -5.604 -12.763 -34.117 1.00 97.94 493 TYR A C 1
ATOM 3835 O O . TYR A 1 493 ? -6.525 -11.947 -34.206 1.00 97.94 493 TYR A O 1
ATOM 3843 N N . ARG A 1 494 ? -5.386 -13.706 -35.037 1.00 98.25 494 ARG A N 1
ATOM 3844 C CA . ARG A 1 494 ? -6.138 -13.806 -36.294 1.00 98.25 494 ARG A CA 1
ATOM 3845 C C . ARG A 1 494 ? -6.817 -15.157 -36.451 1.00 98.25 494 ARG A C 1
ATOM 3847 O O . ARG A 1 494 ? -6.265 -16.189 -36.061 1.00 98.25 494 ARG A O 1
ATOM 3854 N N . ALA A 1 495 ? -8.001 -15.131 -37.047 1.00 98.00 495 ALA A N 1
ATOM 3855 C CA . ALA A 1 495 ? -8.706 -16.321 -37.492 1.00 98.00 495 ALA A CA 1
ATOM 3856 C C . ALA A 1 495 ? -8.117 -16.890 -38.791 1.00 98.00 495 ALA A C 1
ATOM 3858 O O . ALA A 1 495 ? -7.205 -16.308 -39.383 1.00 98.00 495 ALA A O 1
ATOM 3859 N N . ALA A 1 496 ? -8.609 -18.060 -39.208 1.00 97.62 496 ALA A N 1
ATOM 3860 C CA . ALA A 1 496 ? -8.125 -18.760 -40.402 1.00 97.62 496 ALA A CA 1
ATOM 3861 C C . ALA A 1 496 ? -8.358 -17.971 -41.701 1.00 97.62 496 ALA A C 1
ATOM 3863 O O . ALA A 1 496 ? -7.592 -18.109 -42.647 1.00 97.62 496 ALA A O 1
ATOM 3864 N N . ASP A 1 497 ? -9.370 -17.104 -41.715 1.00 97.12 497 ASP A N 1
ATOM 3865 C CA . ASP A 1 497 ? -9.675 -16.161 -42.797 1.00 97.12 497 ASP A CA 1
ATOM 3866 C C . ASP A 1 497 ? -8.794 -14.889 -42.773 1.00 97.12 497 ASP A C 1
ATOM 3868 O O . ASP A 1 497 ? -8.963 -13.997 -43.600 1.00 97.12 497 ASP A O 1
ATOM 3872 N N . GLY A 1 498 ? -7.861 -14.774 -41.818 1.00 96.69 498 GLY A N 1
ATOM 3873 C CA . GLY A 1 498 ? -6.972 -13.622 -41.642 1.00 96.69 498 GLY A CA 1
ATOM 3874 C C . GLY A 1 498 ? -7.561 -12.455 -40.836 1.00 96.69 498 GLY A C 1
ATOM 3875 O O . GLY A 1 498 ? -6.824 -11.513 -40.501 1.00 96.69 498 GLY A O 1
ATOM 3876 N N . ARG A 1 499 ? -8.850 -12.509 -40.467 1.00 97.44 499 ARG A N 1
ATOM 3877 C CA . ARG A 1 499 ? -9.528 -11.477 -39.668 1.00 97.44 499 ARG A CA 1
ATOM 3878 C C . ARG A 1 499 ? -8.915 -11.387 -38.275 1.00 97.44 499 ARG A C 1
ATOM 3880 O O . ARG A 1 499 ? -8.727 -12.398 -37.602 1.00 97.44 499 ARG A O 1
ATOM 3887 N N . VAL A 1 500 ? -8.639 -10.169 -37.810 1.00 97.44 500 VAL A N 1
ATOM 3888 C CA . VAL A 1 500 ? -8.178 -9.934 -36.435 1.00 97.44 500 VAL A CA 1
ATOM 3889 C C . VAL A 1 500 ? -9.345 -10.161 -35.476 1.00 97.44 500 VAL A C 1
ATOM 3891 O O . VAL A 1 500 ? -10.349 -9.455 -35.538 1.00 97.44 500 VAL A O 1
ATOM 3894 N N . VAL A 1 501 ? -9.220 -11.153 -34.596 1.00 97.25 501 VAL A N 1
ATOM 3895 C CA . VAL A 1 501 ? -10.245 -11.487 -33.592 1.00 97.25 501 VAL A CA 1
ATOM 3896 C C . VAL A 1 501 ? -9.984 -10.813 -32.250 1.00 97.25 501 VAL A C 1
ATOM 3898 O O . VAL A 1 501 ? -10.903 -10.649 -31.451 1.00 97.25 501 VAL A O 1
ATOM 3901 N N . ARG A 1 502 ? -8.729 -10.436 -31.981 1.00 96.50 502 ARG A N 1
ATOM 3902 C CA . ARG A 1 502 ? -8.335 -9.721 -30.767 1.00 96.50 502 ARG A CA 1
ATOM 3903 C C . ARG A 1 502 ? -7.014 -8.995 -30.984 1.00 96.50 502 ARG A C 1
ATOM 3905 O O . ARG A 1 502 ? -6.099 -9.548 -31.590 1.00 96.50 502 ARG A O 1
ATOM 3912 N N . GLU A 1 503 ? -6.907 -7.810 -30.402 1.00 96.81 503 GLU A N 1
ATOM 3913 C CA . GLU A 1 503 ? -5.640 -7.115 -30.188 1.00 96.81 503 GLU A CA 1
ATOM 3914 C C . GLU A 1 503 ? -5.465 -6.837 -28.694 1.00 96.81 503 GLU A C 1
ATOM 3916 O O . GLU A 1 503 ? -6.444 -6.675 -27.955 1.00 96.81 503 GLU A O 1
ATOM 3921 N N . SER A 1 504 ? -4.220 -6.818 -28.242 1.00 95.81 504 SER A N 1
ATOM 3922 C CA . SER A 1 504 ? -3.857 -6.453 -26.874 1.00 95.81 504 SER A CA 1
ATOM 3923 C C . SER A 1 504 ? -2.499 -5.782 -26.849 1.00 95.81 504 SER A C 1
ATOM 3925 O O . SER A 1 504 ? -1.653 -6.030 -27.703 1.00 95.81 504 SER A O 1
ATOM 3927 N N . GLU A 1 505 ? -2.299 -4.938 -25.846 1.00 95.81 505 GLU A N 1
ATOM 3928 C CA . GLU A 1 505 ? -1.016 -4.320 -25.547 1.00 95.81 505 GLU A CA 1
ATOM 3929 C C . GLU A 1 505 ? -0.594 -4.681 -24.130 1.00 95.81 505 GLU A C 1
ATOM 3931 O O . GLU A 1 505 ? -1.434 -4.878 -23.245 1.00 95.81 505 GLU A O 1
ATOM 3936 N N . GLY A 1 506 ? 0.714 -4.736 -23.914 1.00 93.19 506 GLY A N 1
ATOM 3937 C CA . GLY A 1 506 ? 1.282 -4.971 -22.600 1.00 93.19 506 GLY A CA 1
ATOM 3938 C C . GLY A 1 506 ? 2.711 -4.465 -22.480 1.00 93.19 506 GLY A C 1
ATOM 3939 O O . GLY A 1 506 ? 3.257 -3.839 -23.391 1.00 93.19 506 GLY A O 1
ATOM 3940 N N . LEU A 1 507 ? 3.290 -4.735 -21.315 1.00 92.75 507 LEU A N 1
ATOM 3941 C CA . LEU A 1 507 ? 4.644 -4.352 -20.932 1.00 92.75 507 LEU A CA 1
ATOM 3942 C C . LEU A 1 507 ? 5.443 -5.598 -20.559 1.00 92.75 507 LEU A C 1
ATOM 3944 O O . LEU A 1 507 ? 4.905 -6.515 -19.930 1.00 92.75 507 LEU A O 1
ATOM 3948 N N . LEU A 1 508 ? 6.711 -5.624 -20.962 1.00 92.12 508 LEU A N 1
ATOM 3949 C CA . LEU A 1 508 ? 7.722 -6.520 -20.413 1.00 92.12 508 LEU A CA 1
ATOM 3950 C C . LEU A 1 508 ? 8.470 -5.748 -19.331 1.00 92.12 508 LEU A C 1
ATOM 3952 O O . LEU A 1 508 ? 9.230 -4.831 -19.641 1.00 92.12 508 LEU A O 1
ATOM 3956 N N . GLU A 1 509 ? 8.240 -6.126 -18.080 1.00 89.06 509 GLU A N 1
ATOM 3957 C CA . GLU A 1 509 ? 8.828 -5.520 -16.877 1.00 89.06 509 GLU A CA 1
ATOM 3958 C C . GLU A 1 509 ? 10.278 -6.015 -16.678 1.00 89.06 509 GLU A C 1
ATOM 3960 O O . GLU A 1 509 ? 10.643 -6.535 -15.629 1.00 89.06 509 GLU A O 1
ATOM 3965 N N . GLU A 1 510 ? 11.097 -5.912 -17.728 1.00 90.19 510 GLU A N 1
ATOM 3966 C CA . GLU A 1 510 ? 12.480 -6.397 -17.792 1.00 90.19 510 GLU A CA 1
ATOM 3967 C C . GLU A 1 510 ? 13.438 -5.274 -18.161 1.00 90.19 510 GLU A C 1
ATOM 3969 O O . GLU A 1 510 ? 13.106 -4.414 -18.981 1.00 90.19 510 GLU A O 1
ATOM 3974 N N . VAL A 1 511 ? 14.672 -5.348 -17.655 1.00 93.81 511 VAL A N 1
ATOM 3975 C CA . VAL A 1 511 ? 15.763 -4.481 -18.106 1.00 93.81 511 VAL A CA 1
ATOM 3976 C C . VAL A 1 511 ? 16.642 -5.223 -19.117 1.00 93.81 511 VAL A C 1
ATOM 3978 O O . VAL A 1 511 ? 17.304 -6.222 -18.811 1.00 93.81 511 VAL A O 1
ATOM 3981 N N . VAL A 1 512 ? 16.706 -4.698 -20.341 1.00 96.12 512 VAL A N 1
ATOM 3982 C CA . VAL A 1 512 ? 17.525 -5.233 -21.436 1.00 96.12 512 VAL A CA 1
ATOM 3983 C C . VAL A 1 512 ? 18.777 -4.368 -21.606 1.00 96.12 512 VAL A C 1
ATOM 3985 O O . VAL A 1 512 ? 18.748 -3.289 -22.202 1.00 96.12 512 VAL A O 1
ATOM 3988 N N . GLN A 1 513 ? 19.901 -4.832 -21.059 1.00 97.00 513 GLN A N 1
ATOM 3989 C CA . GLN A 1 513 ? 21.195 -4.138 -21.125 1.00 97.00 513 GLN A CA 1
ATOM 3990 C C . GLN A 1 513 ? 21.800 -4.182 -22.547 1.00 97.00 513 GLN A C 1
ATOM 3992 O O . GLN A 1 513 ? 21.482 -5.103 -23.308 1.00 97.00 513 GLN A O 1
ATOM 3997 N N . PRO A 1 514 ? 22.694 -3.240 -22.914 1.00 96.69 514 PRO A N 1
ATOM 3998 C CA . PRO A 1 514 ? 23.398 -3.253 -24.198 1.00 96.69 514 PRO A CA 1
ATOM 3999 C C . PRO A 1 514 ? 24.020 -4.612 -24.531 1.00 96.69 514 PRO A C 1
ATOM 4001 O O . PRO A 1 514 ? 24.740 -5.187 -23.710 1.00 96.69 514 PRO A O 1
ATOM 4004 N N . GLY A 1 515 ? 23.763 -5.117 -25.737 1.00 95.88 515 GLY A N 1
ATOM 4005 C CA . GLY A 1 515 ? 24.310 -6.382 -26.232 1.00 95.88 515 GLY A CA 1
ATOM 4006 C C . GLY A 1 515 ? 23.759 -7.645 -25.560 1.00 95.88 515 GLY A C 1
ATOM 4007 O O . GLY A 1 515 ? 24.312 -8.720 -25.778 1.00 95.88 515 GLY A O 1
ATOM 4008 N N . THR A 1 516 ? 22.711 -7.542 -24.735 1.00 96.81 516 THR A N 1
ATOM 4009 C CA . THR A 1 516 ? 22.113 -8.696 -24.042 1.00 96.81 516 THR A CA 1
ATOM 4010 C C . THR A 1 516 ? 20.812 -9.164 -24.688 1.00 96.81 516 THR A C 1
ATOM 4012 O O . THR A 1 516 ? 20.161 -8.435 -25.442 1.00 96.81 516 THR A O 1
ATOM 4015 N N . GLU A 1 517 ? 20.436 -10.402 -24.369 1.00 97.12 517 GLU A N 1
ATOM 4016 C CA . GLU A 1 517 ? 19.155 -11.007 -24.722 1.00 97.12 517 GLU A CA 1
ATOM 4017 C C . GLU A 1 517 ? 18.388 -11.394 -23.465 1.00 97.12 517 GLU A C 1
ATOM 4019 O O . GLU A 1 517 ? 18.969 -11.894 -22.500 1.00 97.12 517 GLU A O 1
ATOM 4024 N N . ARG A 1 518 ? 17.071 -11.195 -23.495 1.00 95.94 518 ARG A N 1
ATOM 4025 C CA . ARG A 1 518 ? 16.155 -11.614 -22.433 1.00 95.94 518 ARG A CA 1
ATOM 4026 C C . ARG A 1 518 ? 15.051 -12.462 -23.027 1.00 95.94 518 ARG A C 1
ATOM 4028 O O . ARG A 1 518 ? 14.394 -12.026 -23.968 1.00 95.94 518 ARG A O 1
ATOM 4035 N N . THR A 1 519 ? 14.855 -13.653 -22.468 1.00 96.25 519 THR A N 1
ATOM 4036 C CA . THR A 1 519 ? 13.723 -14.517 -22.808 1.00 96.25 519 THR A CA 1
ATOM 4037 C C . THR A 1 519 ? 12.713 -14.471 -21.679 1.00 96.25 519 THR A C 1
ATOM 4039 O O . THR A 1 519 ? 13.076 -14.732 -20.535 1.00 96.25 519 THR A O 1
ATOM 4042 N N . VAL A 1 520 ? 11.465 -14.148 -22.007 1.00 94.44 520 VAL A N 1
ATOM 4043 C CA . VAL A 1 520 ? 10.384 -14.009 -21.031 1.00 94.44 520 VAL A CA 1
ATOM 4044 C C . VAL A 1 520 ? 9.116 -14.706 -21.473 1.00 94.44 520 VAL A C 1
ATOM 4046 O O . VAL A 1 520 ? 8.800 -14.784 -22.663 1.00 94.44 520 VAL A O 1
ATOM 4049 N N . GLU A 1 521 ? 8.376 -15.182 -20.476 1.00 94.25 521 GLU A N 1
ATOM 4050 C CA . GLU A 1 521 ? 7.035 -15.716 -20.645 1.00 94.25 521 GLU A CA 1
ATOM 4051 C C . GLU A 1 521 ? 5.987 -14.648 -20.334 1.00 94.25 521 GLU A C 1
ATOM 4053 O O . GLU A 1 521 ? 5.993 -14.016 -19.277 1.00 94.25 521 GLU A O 1
ATOM 4058 N N . VAL A 1 522 ? 5.050 -14.461 -21.259 1.00 94.38 522 VAL A N 1
ATOM 4059 C CA . VAL A 1 522 ? 4.022 -13.427 -21.188 1.00 94.38 522 VAL A CA 1
ATOM 4060 C C . VAL A 1 522 ? 2.645 -14.053 -21.304 1.00 94.38 522 VAL A C 1
ATOM 4062 O O . VAL A 1 522 ? 2.290 -14.669 -22.309 1.00 94.38 522 VAL A O 1
ATOM 4065 N N . VAL A 1 523 ? 1.832 -13.835 -20.275 1.00 94.88 523 VAL A N 1
ATOM 4066 C CA . VAL A 1 523 ? 0.427 -14.247 -20.244 1.00 94.88 523 VAL A CA 1
ATOM 4067 C C . VAL A 1 523 ? -0.451 -13.078 -20.684 1.00 94.88 523 VAL A C 1
ATOM 4069 O O . VAL A 1 523 ? -0.768 -12.190 -19.887 1.00 94.88 523 VAL A O 1
ATOM 4072 N N . ASP A 1 524 ? -0.895 -13.108 -21.939 1.00 94.00 524 ASP A N 1
ATOM 4073 C CA . ASP A 1 524 ? -1.626 -12.013 -22.596 1.00 94.00 524 ASP A CA 1
ATOM 4074 C C . ASP A 1 524 ? -3.162 -12.192 -22.553 1.00 94.00 524 ASP A C 1
ATOM 4076 O O . ASP A 1 524 ? -3.944 -11.662 -23.345 1.00 94.00 524 ASP A O 1
ATOM 4080 N N . GLY A 1 525 ? -3.655 -12.975 -21.595 1.00 93.19 525 GLY A N 1
ATOM 4081 C CA . GLY A 1 525 ? -5.089 -13.123 -21.345 1.00 93.19 525 GLY A CA 1
ATOM 4082 C C . GLY A 1 525 ? -5.768 -14.239 -22.144 1.00 93.19 525 GLY A C 1
ATOM 4083 O O . GLY A 1 525 ? -5.120 -15.089 -22.744 1.00 93.19 525 GLY A O 1
ATOM 4084 N N . ARG A 1 526 ? -7.108 -14.286 -22.098 1.00 92.81 526 ARG A N 1
ATOM 4085 C CA . ARG A 1 526 ? -7.892 -15.296 -22.834 1.00 92.81 526 ARG A CA 1
ATOM 4086 C C . ARG A 1 526 ? -8.038 -14.904 -24.300 1.00 92.81 526 ARG A C 1
ATOM 4088 O O . ARG A 1 526 ? -8.352 -13.756 -24.594 1.00 92.81 526 ARG A O 1
ATOM 4095 N N . THR A 1 527 ? -7.852 -15.850 -25.207 1.00 92.00 527 THR A N 1
ATOM 4096 C CA . THR A 1 527 ? -8.052 -15.647 -26.649 1.00 92.00 527 THR A CA 1
ATOM 4097 C C . THR A 1 527 ? -9.252 -16.436 -27.154 1.00 92.00 527 THR A C 1
ATOM 4099 O O . THR A 1 527 ? -9.652 -17.423 -26.539 1.00 92.00 527 THR A O 1
ATOM 4102 N N . SER A 1 528 ? -9.858 -15.959 -28.246 1.00 91.75 528 SER A N 1
ATOM 4103 C CA . SER A 1 528 ? -10.955 -16.663 -28.920 1.00 91.75 528 SER A CA 1
ATOM 4104 C C . SER A 1 528 ? -10.468 -18.010 -29.453 1.00 91.75 528 SER A C 1
ATOM 4106 O O . SER A 1 528 ? -9.318 -18.110 -29.885 1.00 91.75 528 SER A O 1
ATOM 4108 N N . GLU A 1 529 ? -11.343 -19.019 -29.466 1.00 93.88 529 GLU A N 1
ATOM 4109 C CA . GLU A 1 529 ? -11.078 -20.311 -30.112 1.00 93.88 529 GLU A CA 1
ATOM 4110 C C . GLU A 1 529 ? -10.807 -20.150 -31.613 1.00 93.88 529 GLU A C 1
ATOM 4112 O O . GLU A 1 529 ? -9.979 -20.878 -32.161 1.00 93.88 529 GLU A O 1
ATOM 4117 N N . GLU A 1 530 ? -11.391 -19.116 -32.227 1.00 96.06 530 GLU A N 1
ATOM 4118 C CA . GLU A 1 530 ? -11.178 -18.737 -33.627 1.00 96.06 530 GLU A CA 1
ATOM 4119 C C . GLU A 1 530 ? -9.732 -18.334 -33.934 1.00 96.06 530 GLU A C 1
ATOM 4121 O O . GLU A 1 530 ? -9.327 -18.408 -35.087 1.00 96.06 530 GLU A O 1
ATOM 4126 N N . ALA A 1 531 ? -8.943 -17.896 -32.943 1.00 96.81 531 ALA A N 1
ATOM 4127 C CA . ALA A 1 531 ? -7.557 -17.499 -33.175 1.00 96.81 531 ALA A CA 1
ATOM 4128 C C . ALA A 1 531 ? -6.703 -18.717 -33.568 1.00 96.81 531 ALA A C 1
ATOM 4130 O O . ALA A 1 531 ? -6.457 -19.590 -32.737 1.00 96.81 531 ALA A O 1
ATOM 4131 N N . VAL A 1 532 ? -6.225 -18.760 -34.812 1.00 97.38 532 VAL A N 1
ATOM 4132 C CA . VAL A 1 532 ? -5.340 -19.826 -35.325 1.00 97.38 532 VAL A CA 1
ATOM 4133 C C . VAL A 1 532 ? -3.910 -19.350 -35.553 1.00 97.38 532 VAL A C 1
ATOM 4135 O O . VAL A 1 532 ? -2.997 -20.163 -35.638 1.00 97.38 532 VAL A O 1
ATOM 4138 N N . SER A 1 533 ? -3.701 -18.036 -35.637 1.00 97.31 533 SER A N 1
ATOM 4139 C CA . SER A 1 533 ? -2.375 -17.428 -35.710 1.00 97.31 533 SER A CA 1
ATOM 4140 C C . SER A 1 533 ? -2.299 -16.201 -34.812 1.00 97.31 533 SER A C 1
ATOM 4142 O O . SER A 1 533 ? -3.317 -15.588 -34.468 1.00 97.31 533 SER A O 1
ATOM 4144 N N . ALA A 1 534 ? -1.082 -15.853 -34.414 1.00 97.75 534 ALA A N 1
ATOM 4145 C CA . ALA A 1 534 ? -0.824 -14.690 -33.593 1.00 97.75 534 ALA A CA 1
ATOM 4146 C C . ALA A 1 534 ? 0.481 -14.020 -34.018 1.00 97.75 534 ALA A C 1
ATOM 4148 O O . ALA A 1 534 ? 1.426 -14.680 -34.445 1.00 97.75 534 ALA A O 1
ATOM 4149 N N . GLU A 1 535 ? 0.524 -12.704 -33.885 1.00 97.81 535 GLU A N 1
ATOM 4150 C CA . GLU A 1 535 ? 1.676 -11.874 -34.202 1.00 97.81 535 GLU A CA 1
ATOM 4151 C C . GLU A 1 535 ? 1.973 -10.963 -33.012 1.00 97.81 535 GLU A C 1
ATOM 4153 O O . GLU A 1 535 ? 1.049 -10.377 -32.447 1.00 97.81 535 GLU A O 1
ATOM 4158 N N . LEU A 1 536 ? 3.249 -10.829 -32.653 1.00 97.62 536 LEU A N 1
ATOM 4159 C CA . LEU A 1 536 ? 3.714 -9.908 -31.623 1.00 97.62 536 LEU A CA 1
ATOM 4160 C C . LEU A 1 536 ? 4.659 -8.884 -32.245 1.00 97.62 536 LEU A C 1
ATOM 4162 O O . LEU A 1 536 ? 5.546 -9.233 -33.024 1.00 97.62 536 LEU A O 1
ATOM 4166 N N . ARG A 1 537 ? 4.480 -7.612 -31.890 1.00 97.00 537 ARG A N 1
ATOM 4167 C CA . ARG A 1 537 ? 5.354 -6.511 -32.308 1.00 97.00 537 ARG A CA 1
ATOM 4168 C C . ARG A 1 537 ? 5.749 -5.660 -31.113 1.00 97.00 537 ARG A C 1
ATOM 4170 O O . ARG A 1 537 ? 4.934 -5.429 -30.225 1.00 97.00 537 ARG A O 1
ATOM 4177 N N . LEU A 1 538 ? 6.985 -5.171 -31.111 1.00 96.50 538 LEU A N 1
ATOM 4178 C CA . LEU A 1 538 ? 7.446 -4.186 -30.134 1.00 96.50 538 LEU A CA 1
ATOM 4179 C C . LEU A 1 538 ? 6.930 -2.794 -30.533 1.00 96.50 538 LEU A C 1
ATOM 4181 O O . LEU A 1 538 ? 6.906 -2.460 -31.717 1.00 96.50 538 LEU A O 1
ATOM 4185 N N . LEU A 1 539 ? 6.516 -1.995 -29.550 1.00 95.12 539 LEU A N 1
ATOM 4186 C CA . LEU A 1 539 ? 6.002 -0.632 -29.733 1.00 95.12 539 LEU A CA 1
ATOM 4187 C C . LEU A 1 539 ? 6.974 0.447 -29.233 1.00 95.12 539 LEU A C 1
ATOM 4189 O O . LEU A 1 539 ? 6.912 1.583 -29.691 1.00 95.12 539 LEU A O 1
ATOM 4193 N N . GLY A 1 540 ? 7.853 0.109 -28.289 1.00 93.31 540 GLY A N 1
ATOM 4194 C CA . GLY A 1 540 ? 8.814 1.029 -27.680 1.00 93.31 540 GLY A CA 1
ATOM 4195 C C . GLY A 1 540 ? 9.316 0.500 -26.340 1.00 93.31 540 GLY A C 1
ATOM 4196 O O . GLY A 1 540 ? 8.927 -0.590 -25.930 1.00 93.31 540 GLY A O 1
ATOM 4197 N N . ALA A 1 541 ? 10.174 1.253 -25.665 1.00 93.56 541 ALA A N 1
ATOM 4198 C CA . ALA A 1 541 ? 10.687 0.947 -24.330 1.00 93.56 541 ALA A CA 1
ATOM 4199 C C . ALA A 1 541 ? 11.290 2.221 -23.732 1.00 93.56 541 ALA A C 1
ATOM 4201 O O . ALA A 1 541 ? 11.731 3.074 -24.494 1.00 93.56 541 ALA A O 1
ATOM 4202 N N . GLU A 1 542 ? 11.368 2.327 -22.409 1.00 90.62 542 GLU A N 1
ATOM 4203 C CA . GLU A 1 542 ? 12.016 3.464 -21.754 1.00 90.62 542 GLU A CA 1
ATOM 4204 C C . GLU A 1 542 ? 13.544 3.319 -21.808 1.00 90.62 542 GLU A C 1
ATOM 4206 O O . GLU A 1 542 ? 14.106 2.328 -21.331 1.00 90.62 542 GLU A O 1
ATOM 4211 N N . LYS A 1 543 ? 14.226 4.328 -22.362 1.00 92.00 543 LYS A N 1
ATOM 4212 C CA . LYS A 1 543 ? 15.694 4.404 -22.442 1.00 92.00 543 LYS A CA 1
ATOM 4213 C C . LYS A 1 543 ? 16.333 4.729 -21.083 1.00 92.00 543 LYS A C 1
ATOM 4215 O O . LYS A 1 543 ? 16.081 5.776 -20.480 1.00 92.00 543 LYS A O 1
ATOM 4220 N N . LEU A 1 544 ? 17.257 3.874 -20.652 1.00 91.88 544 LEU A N 1
ATOM 4221 C CA . LEU A 1 544 ? 18.023 3.980 -19.408 1.00 91.88 544 LEU A CA 1
ATOM 4222 C C . LEU A 1 544 ? 19.524 4.143 -19.660 1.00 91.88 544 LEU A C 1
ATOM 4224 O O . LEU A 1 544 ? 20.051 3.766 -20.712 1.00 91.88 544 LEU A O 1
ATOM 4228 N N . LEU A 1 545 ? 20.234 4.633 -18.640 1.00 91.75 545 LEU A N 1
ATOM 4229 C CA . LEU A 1 545 ? 21.694 4.585 -18.625 1.00 91.75 545 LEU A CA 1
ATOM 4230 C C . LEU A 1 545 ? 22.168 3.131 -18.408 1.00 91.75 545 LEU A C 1
ATOM 4232 O O . LEU A 1 545 ? 21.746 2.498 -17.438 1.00 91.75 545 LEU A O 1
ATOM 4236 N N . PRO A 1 546 ? 23.069 2.586 -19.248 1.00 93.94 546 PRO A N 1
ATOM 4237 C CA . PRO A 1 546 ? 23.601 1.245 -19.039 1.00 93.94 546 PRO A CA 1
ATOM 4238 C C . PRO A 1 546 ? 24.383 1.089 -17.736 1.00 93.94 546 PRO A C 1
ATOM 4240 O O . PRO A 1 546 ? 25.145 1.975 -17.344 1.00 93.94 546 PRO A O 1
ATOM 4243 N N . LEU A 1 547 ? 24.331 -0.114 -17.157 1.00 94.00 547 LEU A N 1
ATOM 4244 C CA . LEU A 1 547 ? 25.121 -0.471 -15.971 1.00 94.00 547 LEU A CA 1
ATOM 4245 C C . LEU A 1 547 ? 26.622 -0.222 -16.169 1.00 94.00 547 LEU A C 1
ATOM 4247 O O . LEU A 1 547 ? 27.283 0.340 -15.301 1.00 94.00 547 LEU A O 1
ATOM 4251 N N . ARG A 1 548 ? 27.163 -0.608 -17.331 1.00 92.50 548 ARG A N 1
ATOM 4252 C CA . ARG A 1 548 ? 28.589 -0.421 -17.648 1.00 92.50 548 ARG A CA 1
ATOM 4253 C C . ARG A 1 548 ? 28.989 1.052 -17.700 1.00 92.50 548 ARG A C 1
ATOM 4255 O O . ARG A 1 548 ? 30.083 1.384 -17.265 1.00 92.50 548 ARG A O 1
ATOM 4262 N N . ALA A 1 549 ? 28.111 1.912 -18.214 1.00 89.12 549 ALA A N 1
ATOM 4263 C CA . ALA A 1 549 ? 28.370 3.344 -18.296 1.00 89.12 549 ALA A CA 1
ATOM 4264 C C . ALA A 1 549 ? 28.375 3.982 -16.900 1.00 89.12 549 ALA A C 1
ATOM 4266 O O . ALA A 1 549 ? 29.247 4.787 -16.600 1.00 89.12 549 ALA A O 1
ATOM 4267 N N . ALA A 1 550 ? 27.456 3.567 -16.024 1.00 88.75 550 ALA A N 1
ATOM 4268 C CA . ALA A 1 550 ? 27.387 4.059 -14.649 1.00 88.75 550 ALA A CA 1
ATOM 4269 C C . ALA A 1 550 ? 28.540 3.583 -13.749 1.00 88.75 550 ALA A C 1
ATOM 4271 O O . ALA A 1 550 ? 28.835 4.220 -12.744 1.00 88.75 550 ALA A O 1
ATOM 4272 N N . LEU A 1 551 ? 29.179 2.463 -14.096 1.00 91.31 551 LEU A N 1
ATOM 4273 C CA . LEU A 1 551 ? 30.357 1.937 -13.400 1.00 91.31 551 LEU A CA 1
ATOM 4274 C C . LEU A 1 551 ? 31.682 2.462 -13.971 1.00 91.31 551 LEU A C 1
ATOM 4276 O O . LEU A 1 551 ? 32.737 2.194 -13.394 1.00 91.31 551 LEU A O 1
ATOM 4280 N N . ALA A 1 552 ? 31.656 3.167 -15.105 1.00 87.62 552 ALA A N 1
ATOM 4281 C CA . ALA A 1 552 ? 32.863 3.744 -15.672 1.00 87.62 552 ALA A CA 1
ATOM 4282 C C . ALA A 1 552 ? 33.412 4.827 -14.723 1.00 87.62 552 ALA A C 1
ATOM 4284 O O . ALA A 1 552 ? 32.627 5.604 -14.172 1.00 87.62 552 ALA A O 1
ATOM 4285 N N . PRO A 1 553 ? 34.742 4.917 -14.524 1.00 81.50 553 PRO A N 1
ATOM 4286 C CA . PRO A 1 553 ? 35.321 6.006 -13.751 1.00 81.50 553 PRO A CA 1
ATOM 4287 C C . PRO A 1 553 ? 34.868 7.331 -14.359 1.00 81.50 553 PRO A C 1
ATOM 4289 O O . PRO A 1 553 ? 34.948 7.494 -15.580 1.00 81.50 553 PRO A O 1
ATOM 4292 N N . ALA A 1 554 ? 34.424 8.277 -13.525 1.00 73.00 554 ALA A N 1
ATOM 4293 C CA . ALA A 1 554 ? 34.180 9.633 -13.997 1.00 73.00 554 ALA A CA 1
ATOM 4294 C C . ALA A 1 554 ? 35.436 10.095 -14.759 1.00 73.00 554 ALA A C 1
ATOM 4296 O O . ALA A 1 554 ? 36.546 9.898 -14.241 1.00 73.00 554 ALA A O 1
ATOM 4297 N N . PRO A 1 555 ? 35.304 10.630 -15.988 1.00 70.12 555 PRO A N 1
ATOM 4298 C CA . PRO A 1 555 ? 36.457 11.104 -16.736 1.00 70.12 555 PRO A CA 1
ATOM 4299 C C . PRO A 1 555 ? 37.226 12.045 -15.816 1.00 70.12 555 PRO A C 1
ATOM 4301 O O . PRO A 1 555 ? 36.640 12.986 -15.277 1.00 70.12 555 PRO A O 1
ATOM 4304 N N . ARG A 1 556 ? 38.506 11.730 -15.553 1.00 63.41 556 ARG A N 1
ATOM 4305 C CA . ARG A 1 556 ? 39.363 12.585 -14.725 1.00 63.41 556 ARG A CA 1
ATOM 4306 C C . ARG A 1 556 ? 39.216 13.981 -15.302 1.00 63.41 556 ARG A C 1
ATOM 4308 O O . ARG A 1 556 ? 39.537 14.154 -16.477 1.00 63.41 556 ARG A O 1
ATOM 4315 N N . ALA A 1 557 ? 38.674 14.915 -14.517 1.00 58.56 557 ALA A N 1
ATOM 4316 C CA . ALA A 1 557 ? 38.582 16.304 -14.931 1.00 58.56 557 ALA A CA 1
ATOM 4317 C C . ALA A 1 557 ? 39.981 16.676 -15.412 1.00 58.56 557 ALA A C 1
ATOM 4319 O O . ALA A 1 557 ? 40.931 16.610 -14.628 1.00 58.56 557 ALA A O 1
ATOM 4320 N N . SER A 1 558 ? 40.130 16.902 -16.719 1.00 53.38 558 SER A N 1
ATOM 4321 C CA . SER A 1 558 ? 41.406 17.312 -17.281 1.00 53.38 558 SER A CA 1
ATOM 4322 C C . SER A 1 558 ? 41.792 18.549 -16.494 1.00 53.38 558 SER A C 1
ATOM 4324 O O . SER A 1 558 ? 41.029 19.517 -16.507 1.00 53.38 558 SER A O 1
ATOM 4326 N N . ALA A 1 559 ? 42.892 18.474 -15.741 1.00 49.75 559 ALA A N 1
ATOM 4327 C CA . ALA A 1 559 ? 43.444 19.639 -15.078 1.00 49.75 559 ALA A CA 1
ATOM 4328 C C . ALA A 1 559 ? 43.557 20.710 -16.164 1.00 49.75 559 ALA A C 1
ATOM 4330 O O . ALA A 1 559 ? 44.263 20.504 -17.154 1.00 49.75 559 ALA A O 1
ATOM 4331 N N . ALA A 1 560 ? 42.734 21.754 -16.057 1.00 56.84 560 ALA A N 1
ATOM 4332 C CA . ALA A 1 560 ? 42.817 22.873 -16.974 1.00 56.84 560 ALA A CA 1
ATOM 4333 C C . ALA A 1 560 ? 44.257 23.409 -16.873 1.00 56.84 560 ALA A C 1
ATOM 4335 O O . ALA A 1 560 ? 44.749 23.510 -15.743 1.00 56.84 560 ALA A O 1
ATOM 4336 N N . PRO A 1 561 ? 44.947 23.627 -18.006 1.00 55.19 561 PRO A N 1
ATOM 4337 C CA . PRO A 1 561 ? 46.330 24.090 -18.006 1.00 55.19 561 PRO A CA 1
ATOM 4338 C C . PRO A 1 561 ? 46.496 25.442 -17.311 1.00 55.19 561 PRO A C 1
ATOM 4340 O O . PRO A 1 561 ? 45.550 26.264 -17.375 1.00 55.19 561 PRO A O 1
#

Radius of gyration: 25.26 Å; Cα contacts (8 Å, |Δi|>4): 988; chains: 1; bounding box: 74×56×83 Å